Protein AF-0000000072194047 (afdb_homodimer)

Solvent-accessible surface area (backbone atoms only — not comparable to full-atom values): 20259 Å² total; per-residue (Å²): 95,79,55,64,59,58,48,41,55,60,36,47,76,34,69,35,13,36,38,91,54,55,46,48,62,68,55,56,48,52,35,49,53,43,25,56,53,48,70,41,69,87,48,60,72,67,61,35,34,34,40,28,21,67,55,70,69,35,55,54,52,56,72,41,50,57,47,58,84,83,41,79,89,43,88,48,56,49,94,68,19,33,59,19,27,36,40,39,34,27,32,48,68,83,59,54,66,62,53,33,21,32,49,14,27,30,51,41,45,30,37,44,52,32,32,76,69,58,26,22,34,25,83,34,71,53,50,46,59,70,59,50,33,59,75,66,61,55,57,88,63,45,38,70,62,38,36,33,38,26,22,31,47,63,58,54,62,43,78,36,73,46,50,94,86,62,55,44,71,58,49,64,49,96,86,53,40,35,34,38,36,35,72,54,65,72,77,35,44,77,44,79,79,96,80,54,64,58,58,48,42,55,60,36,47,76,34,68,35,14,37,38,92,54,54,46,48,61,68,55,54,48,50,35,48,53,42,26,56,54,48,70,41,69,88,49,61,73,68,62,36,34,34,40,29,21,68,56,69,68,34,54,54,53,55,73,41,51,57,46,58,83,83,42,80,89,42,89,48,57,50,93,69,20,34,60,18,27,36,40,38,33,26,33,48,68,82,58,55,66,63,53,32,22,33,48,15,26,29,50,41,44,28,38,45,50,33,32,76,70,58,26,22,32,24,86,34,71,52,51,44,58,67,59,51,35,58,74,67,62,57,58,89,63,46,38,69,65,37,36,34,37,26,21,32,48,62,59,54,65,42,79,36,71,45,48,94,87,62,55,43,71,57,50,64,50,96,87,55,39,36,35,38,35,35,71,53,66,72,76,35,44,78,44,79,80

Nearest PDB structures (foldseek):
  2r01-assembly1_A-2  TM=9.553E-01  e=5.376E-24  Chlorobaculum tepidum TLS
  3g14-assembly1_A  TM=8.083E-01  e=2.151E-11  Clostridium novyi NT
  3g14-assembly1_B  TM=7.097E-01  e=1.385E-11  Clostridium novyi NT
  3ge5-assembly1_B  TM=7.726E-01  e=1.038E-10  Porphyromonas gingivalis W83
  3hj9-assembly1_B  TM=7.310E-01  e=1.055E-07  Cupriavidus pinatubonensis JMP134

Structure (mmCIF, N/CA/C/O backbone):
data_AF-0000000072194047-model_v1
#
loop_
_entity.id
_entity.type
_entity.pdbx_description
1 polymer 'Nitroreductase family protein'
#
loop_
_atom_site.group_PDB
_atom_site.id
_atom_site.type_symbol
_atom_site.label_atom_id
_atom_site.label_alt_id
_atom_site.label_comp_id
_atom_site.label_asym_id
_atom_site.label_entity_id
_atom_site.label_seq_id
_atom_site.pdbx_PDB_ins_code
_atom_site.Cartn_x
_atom_site.Cartn_y
_atom_site.Cartn_z
_atom_site.occupancy
_atom_site.B_iso_or_equiv
_atom_site.auth_seq_id
_atom_site.auth_comp_id
_atom_site.auth_asym_id
_atom_site.auth_atom_id
_atom_site.pdbx_PDB_model_num
ATOM 1 N N . MET A 1 1 ? -4.465 8.453 -20.266 1 55.16 1 MET A N 1
ATOM 2 C CA . MET A 1 1 ? -4.141 7.688 -19.062 1 55.16 1 MET A CA 1
ATOM 3 C C . MET A 1 1 ? -5.305 7.699 -18.078 1 55.16 1 MET A C 1
ATOM 5 O O . MET A 1 1 ? -5.945 8.734 -17.875 1 55.16 1 MET A O 1
ATOM 9 N N . THR A 1 2 ? -5.777 6.48 -17.641 1 72.25 2 THR A N 1
ATOM 10 C CA . THR A 1 2 ? -6.898 6.289 -16.719 1 72.25 2 THR A CA 1
ATOM 11 C C . THR A 1 2 ? -6.723 7.133 -15.461 1 72.25 2 THR A C 1
ATOM 13 O O . THR A 1 2 ? -5.602 7.309 -14.977 1 72.25 2 THR A O 1
ATOM 16 N N . ASP A 1 3 ? -7.789 7.918 -15.188 1 92 3 ASP A N 1
ATOM 17 C CA . ASP A 1 3 ? -7.781 8.656 -13.93 1 92 3 ASP A CA 1
ATOM 18 C C . ASP A 1 3 ? -7.363 7.75 -12.773 1 92 3 ASP A C 1
ATOM 20 O O . ASP A 1 3 ? -7.668 6.559 -12.766 1 92 3 ASP A O 1
ATOM 24 N N . PHE A 1 4 ? -6.52 8.242 -11.812 1 96.81 4 PHE A N 1
ATOM 25 C CA . PHE A 1 4 ? -5.934 7.422 -10.758 1 96.81 4 PHE A CA 1
ATOM 26 C C . PHE A 1 4 ? -7.02 6.707 -9.961 1 96.81 4 PHE A C 1
ATOM 28 O O . PHE A 1 4 ? -6.887 5.523 -9.648 1 96.81 4 PHE A O 1
ATOM 35 N N . ARG A 1 5 ? -8.055 7.395 -9.633 1 97.06 5 ARG A N 1
ATOM 36 C CA . ARG A 1 5 ? -9.125 6.766 -8.859 1 97.06 5 ARG A CA 1
ATOM 37 C C . ARG A 1 5 ? -9.719 5.578 -9.617 1 97.06 5 ARG A C 1
ATOM 39 O O . ARG A 1 5 ? -10.07 4.566 -9.008 1 97.06 5 ARG A O 1
ATOM 46 N N . THR A 1 6 ? -9.883 5.719 -10.914 1 96.69 6 THR A N 1
ATOM 47 C CA . THR A 1 6 ? -10.383 4.625 -11.734 1 96.69 6 THR A CA 1
ATOM 48 C C . THR A 1 6 ? -9.43 3.434 -11.688 1 96.69 6 THR A C 1
ATOM 50 O O . THR A 1 6 ? -9.867 2.283 -11.617 1 96.69 6 THR A O 1
ATOM 53 N N . LEU A 1 7 ? -8.102 3.709 -11.75 1 97.31 7 LEU A N 1
ATOM 54 C CA . LEU A 1 7 ? -7.109 2.648 -11.617 1 97.31 7 LEU A CA 1
ATOM 55 C C . LEU A 1 7 ? -7.281 1.907 -10.297 1 97.31 7 LEU A C 1
ATOM 57 O O . LEU A 1 7 ? -7.223 0.676 -10.258 1 97.31 7 LEU A O 1
ATOM 61 N N . VAL A 1 8 ? -7.492 2.666 -9.195 1 98.25 8 VAL A N 1
ATOM 62 C CA . VAL A 1 8 ? -7.684 2.066 -7.879 1 98.25 8 VAL A CA 1
ATOM 63 C C . VAL A 1 8 ? -8.945 1.206 -7.883 1 98.25 8 VAL A C 1
ATOM 65 O O . VAL A 1 8 ? -8.938 0.08 -7.379 1 98.25 8 VAL A O 1
ATOM 68 N N . GLU A 1 9 ? -9.977 1.724 -8.438 1 97 9 GLU A N 1
ATOM 69 C CA . GLU A 1 9 ? -11.242 1 -8.492 1 97 9 GLU A CA 1
ATOM 70 C C . GLU A 1 9 ? -11.094 -0.315 -9.258 1 97 9 GLU A C 1
ATOM 72 O O . GLU A 1 9 ? -11.719 -1.317 -8.898 1 97 9 GLU A O 1
ATOM 77 N N . GLN A 1 10 ? -10.297 -0.328 -10.234 1 95.94 10 GLN A N 1
ATOM 78 C CA . GLN A 1 10 ? -10.117 -1.496 -11.086 1 95.94 10 GLN A CA 1
ATOM 79 C C . GLN A 1 10 ? -9.188 -2.516 -10.438 1 95.94 10 GLN A C 1
ATOM 81 O O . GLN A 1 10 ? -9.219 -3.701 -10.773 1 95.94 10 GLN A O 1
ATOM 86 N N . ALA A 1 11 ? -8.32 -2.082 -9.555 1 97.25 11 ALA A N 1
ATOM 87 C CA . ALA A 1 11 ? -7.316 -2.943 -8.938 1 97.25 11 ALA A CA 1
ATOM 88 C C . ALA A 1 11 ? -7.926 -3.793 -7.828 1 97.25 11 ALA A C 1
ATOM 90 O O . ALA A 1 11 ? -7.418 -3.816 -6.703 1 97.25 11 ALA A O 1
ATOM 91 N N . ARG A 1 12 ? -8.992 -4.477 -8.164 1 95.62 12 ARG A N 1
ATOM 92 C CA . ARG A 1 12 ? -9.656 -5.395 -7.238 1 95.62 12 ARG A CA 1
ATOM 93 C C . ARG A 1 12 ? -9.031 -6.781 -7.305 1 95.62 12 ARG A C 1
ATOM 95 O O . ARG A 1 12 ? -8.453 -7.16 -8.328 1 95.62 12 ARG A O 1
ATOM 102 N N . THR A 1 13 ? -9.203 -7.477 -6.18 1 96.62 13 THR A N 1
ATOM 103 C CA . THR A 1 13 ? -8.695 -8.844 -6.125 1 96.62 13 THR A CA 1
ATOM 104 C C . THR A 1 13 ? -9.203 -9.664 -7.305 1 96.62 13 THR A C 1
ATOM 106 O O . THR A 1 13 ? -10.398 -9.656 -7.598 1 96.62 13 THR A O 1
ATOM 109 N N . CYS A 1 14 ? -8.281 -10.227 -7.984 1 96.94 14 CYS A N 1
ATOM 110 C CA . CYS A 1 14 ? -8.562 -11.109 -9.117 1 96.94 14 CYS A CA 1
ATOM 111 C C . CYS A 1 14 ? -8.266 -12.562 -8.766 1 96.94 14 CYS A C 1
ATOM 113 O O . CYS A 1 14 ? -7.184 -12.875 -8.266 1 96.94 14 CYS A O 1
ATOM 115 N N . ARG A 1 15 ? -9.211 -13.438 -9.078 1 96.38 15 ARG A N 1
ATOM 116 C CA . ARG A 1 15 ? -9 -14.828 -8.695 1 96.38 15 ARG A CA 1
ATOM 117 C C . ARG A 1 15 ? -9.172 -15.758 -9.898 1 96.38 15 ARG A C 1
ATOM 119 O O . ARG A 1 15 ? -9.211 -16.984 -9.742 1 96.38 15 ARG A O 1
ATOM 126 N N . ARG A 1 16 ? -9.367 -15.203 -11.047 1 96.69 16 ARG A N 1
ATOM 127 C CA . ARG A 1 16 ? -9.406 -15.938 -12.305 1 96.69 16 ARG A CA 1
ATOM 128 C C . ARG A 1 16 ? -8.516 -15.281 -13.352 1 96.69 16 ARG A C 1
ATOM 130 O O . ARG A 1 16 ? -8.641 -14.086 -13.617 1 96.69 16 ARG A O 1
ATOM 137 N N . PHE A 1 17 ? -7.715 -16.125 -14.008 1 98.06 17 PHE A N 1
ATOM 138 C CA . PHE A 1 17 ? -6.684 -15.609 -14.898 1 98.06 17 PHE A CA 1
ATOM 139 C C . PHE A 1 17 ? -6.711 -16.328 -16.234 1 98.06 17 PHE A C 1
ATOM 141 O O . PHE A 1 17 ? -7.262 -17.438 -16.344 1 98.06 17 PHE A O 1
ATOM 148 N N . GLU A 1 18 ? -6.168 -15.648 -17.219 1 98.12 18 GLU A N 1
ATOM 149 C CA . GLU A 1 18 ? -5.965 -16.281 -18.516 1 98.12 18 GLU A CA 1
ATOM 150 C C . GLU A 1 18 ? -4.703 -17.141 -18.516 1 98.12 18 GLU A C 1
ATOM 152 O O . GLU A 1 18 ? -3.664 -16.734 -19.031 1 98.12 18 GLU A O 1
ATOM 157 N N . GLU A 1 19 ? -4.898 -18.328 -18.125 1 97.81 19 GLU A N 1
ATOM 158 C CA . GLU A 1 19 ? -3.77 -19.234 -17.922 1 97.81 19 GLU A CA 1
ATOM 159 C C . GLU A 1 19 ? -3.014 -19.453 -19.234 1 97.81 19 GLU A C 1
ATOM 161 O O . GLU A 1 19 ? -1.812 -19.734 -19.219 1 97.81 19 GLU A O 1
ATOM 166 N N . GLU A 1 20 ? -3.627 -19.281 -20.422 1 97.56 20 GLU A N 1
ATOM 167 C CA . GLU A 1 20 ? -3.029 -19.5 -21.734 1 97.56 20 GLU A CA 1
ATOM 168 C C . GLU A 1 20 ? -2.178 -18.312 -22.156 1 97.56 20 GLU A C 1
ATOM 170 O O . GLU A 1 20 ? -1.425 -18.406 -23.125 1 97.56 20 GLU A O 1
ATOM 175 N N . ARG A 1 21 ? -2.301 -17.234 -21.516 1 98.12 21 ARG A N 1
ATOM 176 C CA . ARG A 1 21 ? -1.481 -16.047 -21.734 1 98.12 21 ARG A CA 1
ATOM 177 C C . ARG A 1 21 ? -0.662 -15.703 -20.5 1 98.12 21 ARG A C 1
ATOM 179 O O . ARG A 1 21 ? -0.883 -14.672 -19.875 1 98.12 21 ARG A O 1
ATOM 186 N N . PRO A 1 22 ? 0.342 -16.516 -20.281 1 98.5 22 PRO A N 1
ATOM 187 C CA . PRO A 1 22 ? 1.088 -16.391 -19.016 1 98.5 22 PRO A CA 1
ATOM 188 C C . PRO A 1 22 ? 1.956 -15.125 -18.969 1 98.5 22 PRO A C 1
ATOM 190 O O . PRO A 1 22 ? 2.436 -14.664 -20.016 1 98.5 22 PRO A O 1
ATOM 193 N N . LEU A 1 23 ? 2.082 -14.578 -17.781 1 98.62 23 LEU A N 1
ATOM 194 C CA . LEU A 1 23 ? 3.113 -13.57 -17.547 1 98.62 23 LEU A CA 1
ATOM 195 C C . LEU A 1 23 ? 4.504 -14.172 -17.719 1 98.62 23 LEU A C 1
ATOM 197 O O . LEU A 1 23 ? 4.703 -15.367 -17.469 1 98.62 23 LEU A O 1
ATOM 201 N N . GLN A 1 24 ? 5.371 -13.32 -18.062 1 98.25 24 GLN A N 1
ATOM 202 C CA . GLN A 1 24 ? 6.77 -13.719 -18.156 1 98.25 24 GLN A CA 1
ATOM 203 C C . GLN A 1 24 ? 7.574 -13.227 -16.969 1 98.25 24 GLN A C 1
ATOM 205 O O . GLN A 1 24 ? 7.109 -12.359 -16.219 1 98.25 24 GLN A O 1
ATOM 210 N N . MET A 1 25 ? 8.758 -13.859 -16.844 1 98.69 25 MET A N 1
ATOM 211 C CA . MET A 1 25 ? 9.617 -13.461 -15.734 1 98.69 25 MET A CA 1
ATOM 212 C C . MET A 1 25 ? 9.875 -11.961 -15.758 1 98.69 25 MET A C 1
ATOM 214 O O . MET A 1 25 ? 9.859 -11.305 -14.711 1 98.69 25 MET A O 1
ATOM 218 N N . ALA A 1 26 ? 10.07 -11.398 -16.922 1 98.75 26 ALA A N 1
ATOM 219 C CA . ALA A 1 26 ? 10.32 -9.969 -17.047 1 98.75 26 ALA A CA 1
ATOM 220 C C . ALA A 1 26 ? 9.141 -9.148 -16.547 1 98.75 26 ALA A C 1
ATOM 222 O O . ALA A 1 26 ? 9.328 -8.055 -16 1 98.75 26 ALA A O 1
ATOM 223 N N . ASP A 1 27 ? 7.906 -9.664 -16.703 1 98.81 27 ASP A N 1
ATOM 224 C CA . ASP A 1 27 ? 6.715 -9 -16.188 1 98.81 27 ASP A CA 1
ATOM 225 C C . ASP A 1 27 ? 6.738 -8.938 -14.656 1 98.81 27 ASP A C 1
ATOM 227 O O . ASP A 1 27 ? 6.461 -7.887 -14.07 1 98.81 27 ASP A O 1
ATOM 231 N N . LEU A 1 28 ? 7.121 -10.055 -14.039 1 98.94 28 LEU A N 1
ATOM 232 C CA . LEU A 1 28 ? 7.207 -10.109 -12.586 1 98.94 28 LEU A CA 1
ATOM 233 C C . LEU A 1 28 ? 8.305 -9.188 -12.07 1 98.94 28 LEU A C 1
ATOM 235 O O . LEU A 1 28 ? 8.133 -8.523 -11.039 1 98.94 28 LEU A O 1
ATOM 239 N N . GLU A 1 29 ? 9.375 -9.156 -12.789 1 98.94 29 GLU A N 1
ATOM 240 C CA . GLU A 1 29 ? 10.469 -8.266 -12.422 1 98.94 29 GLU A CA 1
ATOM 241 C C . GLU A 1 29 ? 10.031 -6.805 -12.484 1 98.94 29 GLU A C 1
ATOM 243 O O . GLU A 1 29 ? 10.406 -6 -11.625 1 98.94 29 GLU A O 1
ATOM 248 N N . TRP A 1 30 ? 9.273 -6.477 -13.492 1 98.81 30 TRP A N 1
ATOM 249 C CA . TRP A 1 30 ? 8.797 -5.105 -13.617 1 98.81 30 TRP A CA 1
ATOM 250 C C . TRP A 1 30 ? 7.891 -4.738 -12.453 1 98.81 30 TRP A C 1
ATOM 252 O O . TRP A 1 30 ? 7.941 -3.613 -11.945 1 98.81 30 TRP A O 1
ATOM 262 N N . LEU A 1 31 ? 7.098 -5.645 -12.031 1 98.94 31 LEU A N 1
ATOM 263 C CA . LEU A 1 31 ? 6.227 -5.41 -10.883 1 98.94 31 LEU A CA 1
ATOM 264 C C . LEU A 1 31 ? 7.047 -5.129 -9.633 1 98.94 31 LEU A C 1
ATOM 266 O O . LEU A 1 31 ? 6.754 -4.184 -8.891 1 98.94 31 LEU A O 1
ATOM 270 N N . VAL A 1 32 ? 8.102 -5.918 -9.391 1 98.94 32 VAL A N 1
ATOM 271 C CA . VAL A 1 32 ? 8.938 -5.723 -8.211 1 98.94 32 VAL A CA 1
ATOM 272 C C . VAL A 1 32 ? 9.766 -4.449 -8.367 1 98.94 32 VAL A C 1
ATOM 274 O O . VAL A 1 32 ? 10.055 -3.764 -7.387 1 98.94 32 VAL A O 1
ATOM 277 N N . ASP A 1 33 ? 10.094 -4.152 -9.617 1 98.81 33 ASP A N 1
ATOM 278 C CA . ASP A 1 33 ? 10.805 -2.904 -9.875 1 98.81 33 ASP A CA 1
ATOM 279 C C . ASP A 1 33 ? 9.969 -1.697 -9.453 1 98.81 33 ASP A C 1
ATOM 281 O O . ASP A 1 33 ? 10.508 -0.686 -9.008 1 98.81 33 ASP A O 1
ATOM 285 N N . CYS A 1 34 ? 8.672 -1.725 -9.641 1 98.75 34 CYS A N 1
ATOM 286 C CA . CYS A 1 34 ? 7.785 -0.69 -9.125 1 98.75 34 CYS A CA 1
ATOM 287 C C . CYS A 1 34 ? 7.793 -0.681 -7.598 1 98.75 34 CYS A C 1
ATOM 289 O O . CYS A 1 34 ? 7.938 0.376 -6.98 1 98.75 34 CYS A O 1
ATOM 291 N N . ALA A 1 35 ? 7.719 -1.852 -6.98 1 98.81 35 ALA A N 1
ATOM 292 C CA . ALA A 1 35 ? 7.609 -1.975 -5.527 1 98.81 35 ALA A CA 1
ATOM 293 C C . ALA A 1 35 ? 8.883 -1.494 -4.84 1 98.81 35 ALA A C 1
ATOM 295 O O . ALA A 1 35 ? 8.828 -0.931 -3.742 1 98.81 35 ALA A O 1
ATOM 296 N N . ARG A 1 36 ? 10 -1.702 -5.465 1 98.12 36 ARG A N 1
ATOM 297 C CA . ARG A 1 36 ? 11.273 -1.388 -4.82 1 98.12 36 ARG A CA 1
ATOM 298 C C . ARG A 1 36 ? 11.43 0.116 -4.617 1 98.12 36 ARG A C 1
ATOM 300 O O . ARG A 1 36 ? 12.281 0.56 -3.848 1 98.12 36 ARG A O 1
ATOM 307 N N . LEU A 1 37 ? 10.648 0.879 -5.328 1 98.25 37 LEU A N 1
ATOM 308 C CA . LEU A 1 37 ? 10.773 2.332 -5.301 1 98.25 37 LEU A CA 1
ATOM 309 C C . LEU A 1 37 ? 9.883 2.934 -4.219 1 98.25 37 LEU A C 1
ATOM 311 O O . LEU A 1 37 ? 9.961 4.133 -3.943 1 98.25 37 LEU A O 1
ATOM 315 N N . THR A 1 38 ? 9.07 2.15 -3.604 1 98.5 38 THR A N 1
ATOM 316 C CA . THR A 1 38 ? 8.062 2.674 -2.684 1 98.5 38 THR A CA 1
ATOM 317 C C . THR A 1 38 ? 8.711 3.137 -1.382 1 98.5 38 THR A C 1
ATOM 319 O O . THR A 1 38 ? 9.844 2.76 -1.077 1 98.5 38 THR A O 1
ATOM 322 N N . PRO A 1 39 ? 8.016 4.02 -0.649 1 97.62 39 PRO A N 1
ATOM 323 C CA . PRO A 1 39 ? 8.516 4.355 0.684 1 97.62 39 PRO A CA 1
ATOM 324 C C . PRO A 1 39 ? 8.453 3.18 1.654 1 97.62 39 PRO A C 1
ATOM 326 O O . PRO A 1 39 ? 7.656 2.256 1.457 1 97.62 39 PRO A O 1
ATOM 329 N N . CYS A 1 40 ? 9.336 3.199 2.588 1 97.5 40 CYS A N 1
ATOM 330 C CA . CYS A 1 40 ? 9.297 2.275 3.717 1 97.5 40 CYS A CA 1
ATOM 331 C C . CYS A 1 40 ? 9.875 2.926 4.973 1 97.5 40 CYS A C 1
ATOM 333 O O . CYS A 1 40 ? 10.523 3.967 4.895 1 97.5 40 CYS A O 1
ATOM 335 N N . ALA A 1 41 ? 9.523 2.363 6.074 1 96.81 41 ALA A N 1
ATOM 336 C CA . ALA A 1 41 ? 9.961 2.908 7.355 1 96.81 41 ALA A CA 1
ATOM 337 C C . ALA A 1 41 ? 11.484 3.027 7.41 1 96.81 41 ALA A C 1
ATOM 339 O O . ALA A 1 41 ? 12.195 2.045 7.195 1 96.81 41 ALA A O 1
ATOM 340 N N . ARG A 1 42 ? 11.945 4.254 7.668 1 94.5 42 ARG A N 1
ATOM 341 C CA . ARG A 1 42 ? 13.359 4.562 7.852 1 94.5 42 ARG A CA 1
ATOM 342 C C . ARG A 1 42 ? 14.156 4.238 6.594 1 94.5 42 ARG A C 1
ATOM 344 O O . ARG A 1 42 ? 15.383 4.109 6.645 1 94.5 42 ARG A O 1
ATOM 351 N N . ASN A 1 43 ? 13.453 4.008 5.516 1 96.88 43 ASN A N 1
ATOM 352 C CA . ASN A 1 43 ? 14.07 3.533 4.277 1 96.88 43 ASN A CA 1
ATOM 353 C C . ASN A 1 43 ? 14.93 2.297 4.52 1 96.88 43 ASN A C 1
ATOM 355 O O . ASN A 1 43 ? 15.953 2.109 3.863 1 96.88 43 ASN A O 1
ATOM 359 N N . ALA A 1 44 ? 14.5 1.448 5.379 1 96.88 44 ALA A N 1
ATOM 360 C CA . ALA A 1 44 ? 15.281 0.279 5.781 1 96.88 44 ALA A CA 1
ATOM 361 C C . ALA A 1 44 ? 15.234 -0.806 4.707 1 96.88 44 ALA A C 1
ATOM 363 O O . ALA A 1 44 ? 16.078 -1.7 4.688 1 96.88 44 ALA A O 1
ATOM 364 N N . GLN A 1 45 ? 14.219 -0.844 3.883 1 98.19 45 GLN A N 1
ATOM 365 C CA . GLN A 1 45 ? 14.094 -1.717 2.721 1 98.19 45 GLN A CA 1
ATOM 366 C C . GLN A 1 45 ? 14.352 -3.174 3.098 1 98.19 45 GLN A C 1
ATOM 368 O O . GLN A 1 45 ? 15.164 -3.848 2.465 1 98.19 45 GLN A O 1
ATOM 373 N N . GLN A 1 46 ? 13.516 -3.688 4.016 1 98.31 46 GLN A N 1
ATOM 374 C CA . GLN A 1 46 ? 13.766 -4.984 4.633 1 98.31 46 GLN A CA 1
ATOM 375 C C . GLN A 1 46 ? 13.062 -6.102 3.871 1 98.31 46 GLN A C 1
ATOM 377 O O . GLN A 1 46 ? 13.305 -7.285 4.129 1 98.31 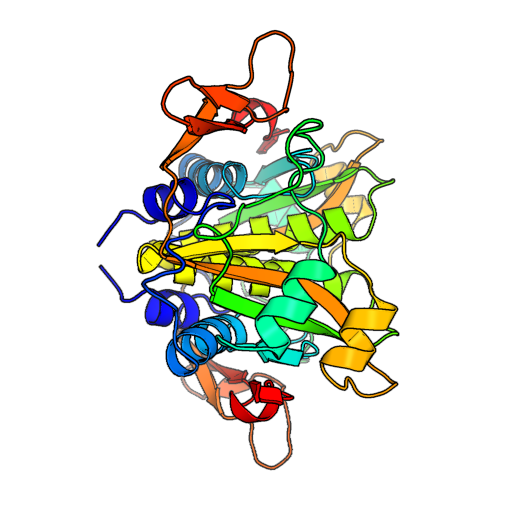46 GLN A O 1
ATOM 382 N N . LEU A 1 47 ? 12.219 -5.828 2.936 1 98.88 47 LEU A N 1
ATOM 383 C CA . LEU A 1 47 ? 11.492 -6.844 2.186 1 98.88 47 LEU A CA 1
ATOM 384 C C . LEU A 1 47 ? 12.391 -7.496 1.141 1 98.88 47 LEU A C 1
ATOM 386 O O . LEU A 1 47 ? 13.289 -6.855 0.599 1 98.88 47 LEU A O 1
ATOM 390 N N . ARG A 1 48 ? 12.109 -8.758 0.908 1 98.94 48 ARG A N 1
ATOM 391 C CA . ARG A 1 48 ? 12.727 -9.523 -0.173 1 98.94 48 ARG A CA 1
ATOM 392 C C . ARG A 1 48 ? 11.664 -10.258 -0.991 1 98.94 48 ARG A C 1
ATOM 394 O O . ARG A 1 48 ? 10.547 -10.477 -0.517 1 98.94 48 ARG A O 1
ATOM 401 N N . TYR A 1 49 ? 12.07 -10.625 -2.217 1 98.94 49 TYR A N 1
ATOM 402 C CA . TYR A 1 49 ? 11.086 -11.18 -3.145 1 98.94 49 TYR A CA 1
ATOM 403 C C . TYR A 1 49 ? 11.617 -12.453 -3.801 1 98.94 49 TYR A C 1
ATOM 405 O O . TYR A 1 49 ? 12.797 -12.531 -4.156 1 98.94 49 TYR A O 1
ATOM 413 N N . SER A 1 50 ? 10.805 -13.422 -3.93 1 99 50 SER A N 1
ATOM 414 C CA . SER A 1 50 ? 11.016 -14.578 -4.793 1 99 50 SER A CA 1
ATOM 415 C C . SER A 1 50 ? 10 -14.609 -5.93 1 99 50 SER A C 1
ATOM 417 O O . SER A 1 50 ? 8.797 -14.5 -5.699 1 99 50 SER A O 1
ATOM 419 N N . LEU A 1 51 ? 10.477 -14.742 -7.148 1 98.94 51 LEU A N 1
ATOM 420 C CA . LEU A 1 51 ? 9.617 -14.695 -8.328 1 98.94 51 LEU A CA 1
ATOM 421 C C . LEU A 1 51 ? 9.422 -16.094 -8.914 1 98.94 51 LEU A C 1
ATOM 423 O O . LEU A 1 51 ? 10.391 -16.828 -9.117 1 98.94 51 LEU A O 1
ATOM 427 N N . VAL A 1 52 ? 8.188 -16.422 -9.117 1 98.94 52 VAL A N 1
ATOM 428 C CA . VAL A 1 52 ? 7.84 -17.734 -9.672 1 98.94 52 VAL A CA 1
ATOM 429 C C . VAL A 1 52 ? 7.035 -17.547 -10.961 1 98.94 52 VAL A C 1
ATOM 431 O O . VAL A 1 52 ? 5.871 -17.125 -10.914 1 98.94 52 VAL A O 1
ATOM 434 N N . GLY A 1 53 ? 7.645 -17.812 -12.109 1 98.62 53 GLY A N 1
ATOM 435 C CA . GLY A 1 53 ? 6.961 -17.797 -13.391 1 98.62 53 GLY A CA 1
ATOM 436 C C . GLY A 1 53 ? 6.301 -19.125 -13.727 1 98.62 53 GLY A C 1
ATOM 437 O O . GLY A 1 53 ? 6.238 -20.031 -12.891 1 98.62 53 GLY A O 1
ATOM 438 N N . PRO A 1 54 ? 5.801 -19.266 -14.969 1 97.31 54 PRO A N 1
ATOM 439 C CA . PRO A 1 54 ? 5.109 -20.5 -15.352 1 97.31 54 PRO A CA 1
ATOM 440 C C . PRO A 1 54 ? 6.004 -21.734 -15.258 1 97.31 54 PRO A C 1
ATOM 442 O O . PRO A 1 54 ? 7.195 -21.656 -15.578 1 97.31 54 PRO A O 1
ATOM 445 N N . GLY A 1 55 ? 5.379 -22.875 -14.82 1 97 55 GLY A N 1
ATOM 446 C CA . GLY A 1 55 ? 6.121 -24.109 -14.734 1 97 55 GLY A CA 1
ATOM 447 C C . GLY A 1 55 ? 5.785 -24.922 -13.492 1 97 55 GLY A C 1
ATOM 448 O O . GLY A 1 55 ? 4.75 -24.703 -12.859 1 97 55 GLY A O 1
ATOM 449 N N . GLU A 1 56 ? 6.594 -25.844 -13.188 1 97.94 56 GLU A N 1
ATOM 450 C CA . GLU A 1 56 ? 6.332 -26.797 -12.109 1 97.94 56 GLU A CA 1
ATOM 451 C C . GLU A 1 56 ? 6.27 -26.094 -10.758 1 97.94 56 GLU A C 1
ATOM 453 O O . GLU A 1 56 ? 5.387 -26.359 -9.945 1 97.94 56 GLU A O 1
ATOM 458 N N . THR A 1 57 ? 7.211 -25.188 -10.453 1 98.62 57 THR A N 1
ATOM 459 C CA . THR A 1 57 ? 7.215 -24.469 -9.188 1 98.62 57 THR A CA 1
ATOM 460 C C . THR A 1 57 ? 5.926 -23.672 -9.016 1 98.62 57 THR A C 1
ATOM 462 O O . THR A 1 57 ? 5.383 -23.594 -7.914 1 98.62 57 THR A O 1
ATOM 465 N N . CYS A 1 58 ? 5.488 -23.094 -10.094 1 98.56 58 CYS A N 1
ATOM 466 C CA . CYS A 1 58 ? 4.238 -22.344 -10.078 1 98.56 58 CYS A CA 1
ATOM 467 C C . CYS A 1 58 ? 3.07 -23.25 -9.688 1 98.56 58 CYS A C 1
ATOM 469 O O . CYS A 1 58 ? 2.26 -22.875 -8.828 1 98.56 58 CYS A O 1
ATOM 471 N N . ARG A 1 59 ? 3.033 -24.406 -10.281 1 97.62 59 ARG A N 1
ATOM 472 C CA . ARG A 1 59 ? 1.975 -25.359 -9.984 1 97.62 59 ARG A CA 1
ATOM 473 C C . ARG A 1 59 ? 2.021 -25.781 -8.516 1 97.62 59 ARG A C 1
ATOM 475 O O . ARG A 1 59 ? 0.986 -25.859 -7.852 1 97.62 59 ARG A O 1
ATOM 482 N N . ARG A 1 60 ? 3.166 -26.062 -8.055 1 98.5 60 ARG A N 1
ATOM 483 C CA . ARG A 1 60 ? 3.33 -26.469 -6.66 1 98.5 60 ARG A CA 1
ATOM 484 C C . ARG A 1 60 ? 2.92 -25.359 -5.711 1 98.5 60 ARG A C 1
ATOM 486 O O . ARG A 1 60 ? 2.23 -25.594 -4.715 1 98.5 60 ARG A O 1
ATOM 493 N N . LEU A 1 61 ? 3.383 -24.141 -5.996 1 98.69 61 LEU A N 1
ATOM 494 C CA . LEU A 1 61 ? 3.051 -23 -5.156 1 98.69 61 LEU A CA 1
ATOM 495 C C . LEU A 1 61 ? 1.545 -22.766 -5.129 1 98.69 61 LEU A C 1
ATOM 497 O O . LEU A 1 61 ? 0.976 -22.484 -4.07 1 98.69 61 LEU A O 1
ATOM 501 N N . PHE A 1 62 ? 0.948 -22.859 -6.262 1 98.38 62 PHE A N 1
ATOM 502 C CA . PHE A 1 62 ? -0.504 -22.734 -6.324 1 98.38 62 PHE A CA 1
ATOM 503 C C . PHE A 1 62 ? -1.174 -23.688 -5.34 1 98.38 62 PHE A C 1
ATOM 505 O O . PHE A 1 62 ? -2.084 -23.297 -4.609 1 98.38 62 PHE A O 1
ATOM 512 N N . GLY A 1 63 ? -0.686 -24.875 -5.309 1 97.38 63 GLY A N 1
ATOM 513 C CA . GLY A 1 63 ? -1.254 -25.906 -4.445 1 97.38 63 GLY A CA 1
ATOM 514 C C . GLY A 1 63 ? -1.063 -25.609 -2.969 1 97.38 63 GLY A C 1
ATOM 515 O O . GLY A 1 63 ? -1.704 -26.234 -2.119 1 97.38 63 GLY A O 1
ATOM 516 N N . MET A 1 64 ? -0.273 -24.688 -2.617 1 98 64 MET A N 1
ATOM 517 C CA . MET A 1 64 ? 0.056 -24.375 -1.23 1 98 64 MET A CA 1
ATOM 518 C C . MET A 1 64 ? -0.733 -23.156 -0.748 1 98 64 MET A C 1
ATOM 520 O O . MET A 1 64 ? -0.574 -22.734 0.394 1 98 64 MET A O 1
ATOM 524 N N . THR A 1 65 ? -1.551 -22.578 -1.625 1 97.06 65 THR A N 1
ATOM 525 C CA . THR A 1 65 ? -2.318 -21.375 -1.288 1 97.06 65 THR A CA 1
ATOM 526 C C . THR A 1 65 ? -3.785 -21.734 -1.055 1 97.06 65 THR A C 1
ATOM 528 O O . THR A 1 65 ? -4.281 -22.734 -1.568 1 97.06 65 THR A O 1
ATOM 531 N N . LYS A 1 66 ? -4.445 -20.953 -0.241 1 93.19 66 LYS A N 1
ATOM 532 C CA . LYS A 1 66 ? -5.887 -21.016 -0.023 1 93.19 66 LYS A CA 1
ATOM 533 C C . LYS A 1 66 ? -6.586 -19.766 -0.54 1 93.19 66 LYS A C 1
ATOM 535 O O . LYS A 1 66 ? -6.145 -18.641 -0.27 1 93.19 66 LYS A O 1
ATOM 540 N N . TRP A 1 67 ? -7.637 -20.078 -1.306 1 89.38 67 TRP A N 1
ATOM 541 C CA . TRP A 1 67 ? -8.266 -18.984 -2.035 1 89.38 67 TRP A CA 1
ATOM 542 C C . TRP A 1 67 ? -9.68 -18.719 -1.524 1 89.38 67 TRP A C 1
ATOM 544 O O . TRP A 1 67 ? -10.414 -19.672 -1.217 1 89.38 67 TRP A O 1
ATOM 554 N N . ALA A 1 68 ? -10.109 -17.469 -1.421 1 78.31 68 ALA A N 1
ATOM 555 C CA . ALA A 1 68 ? -11.477 -16.953 -1.273 1 78.31 68 ALA A CA 1
ATOM 556 C C . ALA A 1 68 ? -12.172 -17.594 -0.072 1 78.31 68 ALA A C 1
ATOM 558 O O . ALA A 1 68 ? -13.18 -18.281 -0.224 1 78.31 68 ALA A O 1
ATOM 559 N N . ALA A 1 69 ? -11.844 -17.188 1.11 1 74.94 69 ALA A N 1
ATOM 560 C CA . ALA A 1 69 ? -12.43 -17.734 2.336 1 74.94 69 ALA A CA 1
ATOM 561 C C . ALA A 1 69 ? -13.93 -17.438 2.404 1 74.94 69 ALA A C 1
ATOM 563 O O . ALA A 1 69 ? -14.695 -18.219 2.967 1 74.94 69 ALA A O 1
ATOM 564 N N . ALA A 1 70 ? -14.336 -16.438 1.738 1 75.31 70 ALA A N 1
ATOM 565 C CA . ALA A 1 70 ? -15.734 -16.031 1.826 1 75.31 70 ALA A CA 1
ATOM 566 C C . ALA A 1 70 ? -16.594 -16.797 0.826 1 75.31 70 ALA A C 1
ATOM 568 O O . ALA A 1 70 ? -17.828 -16.797 0.926 1 75.31 70 ALA A O 1
ATOM 569 N N . LEU A 1 71 ? -15.906 -17.359 -0.172 1 79.06 71 LEU A N 1
ATOM 570 C CA . LEU A 1 71 ? -16.609 -18.172 -1.143 1 79.06 71 LEU A CA 1
ATOM 571 C C . LEU A 1 71 ? -16.516 -19.656 -0.78 1 79.06 71 LEU A C 1
ATOM 573 O O . LEU A 1 71 ? -15.703 -20.391 -1.356 1 79.06 71 LEU A O 1
ATOM 577 N N . LYS A 1 72 ? -17.266 -20.172 0.165 1 73.06 72 LYS A N 1
ATOM 578 C CA . LYS A 1 72 ? -17.156 -21.469 0.839 1 73.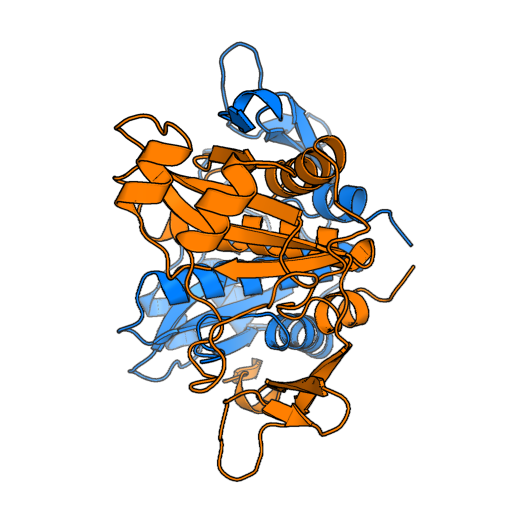06 72 LYS A CA 1
ATOM 579 C C . LYS A 1 72 ? -17.281 -22.609 -0.154 1 73.06 72 LYS A C 1
ATOM 581 O O . LYS A 1 72 ? -16.703 -23.672 0.047 1 73.06 72 LYS A O 1
ATOM 586 N N . ASP A 1 73 ? -17.938 -22.375 -1.187 1 76.62 73 ASP A N 1
ATOM 587 C CA . ASP A 1 73 ? -18.172 -23.469 -2.109 1 76.62 73 ASP A CA 1
ATOM 588 C C . ASP A 1 73 ? -17.219 -23.406 -3.303 1 76.62 73 ASP A C 1
ATOM 590 O O . ASP A 1 73 ? -17.312 -24.219 -4.223 1 76.62 73 ASP A O 1
ATOM 594 N N . TRP A 1 74 ? -16.344 -22.453 -3.139 1 78.69 74 TRP A N 1
ATOM 595 C CA . TRP A 1 74 ? -15.383 -22.281 -4.223 1 78.69 74 TRP A CA 1
ATOM 596 C C . TRP A 1 74 ? -13.977 -22.672 -3.766 1 78.69 74 TRP A C 1
ATOM 598 O O . TRP A 1 74 ? -13.477 -22.141 -2.768 1 78.69 74 TRP A O 1
ATOM 608 N N . GLY A 1 75 ? -13.406 -23.672 -4.238 1 77.19 75 GLY A N 1
ATOM 609 C CA . GLY A 1 75 ? -12.102 -24.188 -3.84 1 77.19 75 GLY A CA 1
ATOM 610 C C . GLY A 1 75 ? -10.945 -23.422 -4.457 1 77.19 75 GLY A C 1
ATOM 611 O O . GLY A 1 75 ? -9.781 -23.781 -4.25 1 77.19 75 GLY A O 1
ATOM 612 N N . GLY A 1 76 ? -11.312 -22.344 -5.246 1 87.31 76 GLY A N 1
ATOM 613 C CA . GLY A 1 76 ? -10.266 -21.609 -5.93 1 87.31 76 GLY A CA 1
ATOM 614 C C . GLY A 1 76 ? -10.305 -21.766 -7.438 1 87.31 76 GLY A C 1
ATOM 615 O O . GLY A 1 76 ? -11.227 -22.391 -7.977 1 87.31 76 GLY A O 1
ATOM 616 N N . PRO A 1 77 ? -9.391 -21.078 -8.086 1 92.12 77 PRO A N 1
ATOM 617 C CA . PRO A 1 77 ? -9.398 -21.109 -9.555 1 92.12 77 PRO A CA 1
ATOM 618 C C . PRO A 1 77 ? -9.211 -22.531 -10.102 1 92.12 77 PRO A C 1
ATOM 620 O O . PRO A 1 77 ? -8.383 -23.281 -9.594 1 92.12 77 PRO A O 1
ATOM 623 N N . PHE A 1 78 ? -9.914 -22.891 -11.141 1 92.12 78 PHE A N 1
ATOM 624 C CA . PHE A 1 78 ? -9.812 -24.172 -11.836 1 92.12 78 PHE A CA 1
ATOM 625 C C . PHE A 1 78 ? -8.672 -24.156 -12.844 1 92.12 78 PHE A C 1
ATOM 627 O O . PHE A 1 78 ? -8.156 -23.094 -13.188 1 92.12 78 PHE A O 1
ATOM 634 N N . PRO A 1 79 ? -8.312 -25.422 -13.234 1 94.81 79 PRO A N 1
ATOM 635 C CA . PRO A 1 79 ? -7.363 -25.453 -14.344 1 94.81 79 PRO A CA 1
ATOM 636 C C . PRO A 1 79 ? -7.816 -24.609 -15.531 1 94.81 79 PRO A C 1
ATOM 638 O O . PRO A 1 79 ? -9 -24.609 -15.883 1 94.81 79 PRO A O 1
ATOM 641 N N . GLY A 1 80 ? -6.953 -23.828 -16.062 1 96.56 80 GLY A N 1
ATOM 642 C CA . GLY A 1 80 ? -7.285 -22.922 -17.141 1 96.56 80 GLY A CA 1
ATOM 643 C C . GLY A 1 80 ? -7.531 -21.5 -16.672 1 96.56 80 GLY A C 1
ATOM 644 O O . GLY A 1 80 ? -7.543 -20.578 -17.484 1 96.56 80 GLY A O 1
ATOM 645 N N . GLU A 1 81 ? -7.684 -21.312 -15.336 1 97.06 81 GLU A N 1
ATOM 646 C CA . GLU A 1 81 ? -7.941 -19.969 -14.805 1 97.06 81 GLU A CA 1
ATOM 647 C C . GLU A 1 81 ? -6.992 -19.656 -13.648 1 97.06 81 GLU A C 1
ATOM 649 O O . GLU A 1 81 ? -7.262 -18.75 -12.852 1 97.06 81 GLU A O 1
ATOM 654 N N . ARG A 1 82 ? -5.961 -20.406 -13.523 1 97.94 82 ARG A N 1
ATOM 655 C CA . ARG A 1 82 ? -5.016 -20.234 -12.422 1 97.94 82 ARG A CA 1
ATOM 656 C C . ARG A 1 82 ? -4.035 -19.109 -12.703 1 97.94 82 ARG A C 1
ATOM 658 O O . ARG A 1 82 ? -3.842 -18.719 -13.859 1 97.94 82 ARG A O 1
ATOM 665 N N . PRO A 1 83 ? -3.479 -18.531 -11.602 1 98.5 83 PRO A N 1
ATOM 666 C CA . PRO A 1 83 ? -2.406 -17.547 -11.828 1 98.5 83 PRO A CA 1
ATOM 667 C C . PRO A 1 83 ? -1.221 -18.156 -12.586 1 98.5 83 PRO A C 1
ATOM 669 O O . PRO A 1 83 ? -0.92 -19.344 -12.43 1 98.5 83 PRO A O 1
ATOM 672 N N . THR A 1 84 ? -0.563 -17.344 -13.336 1 98.56 84 THR A N 1
ATOM 673 C CA . THR A 1 84 ? 0.546 -17.828 -14.148 1 98.56 84 THR A CA 1
ATOM 674 C C . THR A 1 84 ? 1.881 -17.359 -13.586 1 98.56 84 THR A C 1
ATOM 676 O O . THR A 1 84 ? 2.938 -17.641 -14.148 1 98.56 84 THR A O 1
ATOM 679 N N . GLY A 1 85 ? 1.881 -16.625 -12.547 1 98.69 85 GLY A N 1
ATOM 680 C CA . GLY A 1 85 ? 3.047 -16.172 -11.805 1 98.69 85 GLY A CA 1
ATOM 681 C C . GLY A 1 85 ? 2.75 -15.852 -10.352 1 98.69 85 GLY A C 1
ATOM 682 O O . GLY A 1 85 ? 1.604 -15.57 -10 1 98.69 85 GLY A O 1
ATOM 683 N N . PHE A 1 86 ? 3.807 -15.953 -9.586 1 98.94 86 PHE A N 1
ATOM 684 C CA . PHE A 1 86 ? 3.703 -15.594 -8.18 1 98.94 86 PHE A CA 1
ATOM 685 C C . PHE A 1 86 ? 4.879 -14.727 -7.754 1 98.94 86 PHE A C 1
ATOM 687 O O . PHE A 1 86 ? 5.984 -14.859 -8.281 1 98.94 86 PHE A O 1
ATOM 694 N N . ILE A 1 87 ? 4.625 -13.852 -6.875 1 99 87 ILE A N 1
ATOM 695 C CA . ILE A 1 87 ? 5.648 -13.164 -6.09 1 99 87 ILE A CA 1
ATOM 696 C C . ILE A 1 87 ? 5.484 -13.508 -4.613 1 99 87 ILE A C 1
ATOM 698 O O . ILE A 1 87 ? 4.426 -13.273 -4.027 1 99 87 ILE A O 1
ATOM 702 N N . VAL A 1 88 ? 6.473 -14.125 -4.027 1 98.94 88 VAL A N 1
ATOM 703 C CA . VAL A 1 88 ? 6.512 -14.352 -2.586 1 98.94 88 VAL A CA 1
ATOM 704 C C . VAL A 1 88 ? 7.25 -13.195 -1.903 1 98.94 88 VAL A C 1
ATOM 706 O O . VAL A 1 88 ? 8.422 -12.953 -2.182 1 98.94 88 VAL A O 1
ATOM 709 N N . MET A 1 89 ? 6.562 -12.516 -1.115 1 98.94 89 MET A N 1
ATOM 710 C CA . MET A 1 89 ? 7.164 -11.453 -0.316 1 98.94 89 MET A CA 1
ATOM 711 C C . MET A 1 89 ? 7.605 -11.977 1.045 1 98.94 89 MET A C 1
ATOM 713 O O . MET A 1 89 ? 6.848 -12.672 1.725 1 98.94 89 MET A O 1
ATOM 717 N N . SER A 1 90 ? 8.781 -11.641 1.414 1 98.88 90 SER A N 1
ATOM 718 C CA . SER A 1 90 ? 9.344 -12.133 2.67 1 98.88 90 SER A CA 1
ATOM 719 C C . SER A 1 90 ? 9.969 -11 3.475 1 98.88 90 SER A C 1
ATOM 721 O O . SER A 1 90 ? 10.359 -9.969 2.912 1 98.88 90 SER A O 1
ATOM 723 N N . MET A 1 91 ? 10.031 -11.164 4.746 1 98.75 91 MET A N 1
ATOM 724 C CA . MET A 1 91 ? 10.633 -10.211 5.668 1 98.75 91 MET A CA 1
ATOM 725 C C . MET A 1 91 ? 11.406 -10.93 6.766 1 98.75 91 MET A C 1
ATOM 727 O O . MET A 1 91 ? 11.273 -12.141 6.934 1 98.75 91 MET A O 1
ATOM 731 N N . PRO A 1 92 ? 12.266 -10.188 7.504 1 98.69 92 PRO A N 1
ATOM 732 C CA . PRO A 1 92 ? 12.961 -10.82 8.633 1 98.69 92 PRO A CA 1
ATOM 733 C C . PRO A 1 92 ? 11.992 -11.414 9.656 1 98.69 92 PRO A C 1
ATOM 735 O O . PRO A 1 92 ? 10.945 -10.828 9.938 1 98.69 92 PRO A O 1
ATOM 738 N N . LYS A 1 93 ? 12.359 -12.547 10.227 1 97.94 93 LYS A N 1
ATOM 739 C CA . LYS A 1 93 ? 11.531 -13.227 11.227 1 97.94 93 LYS A CA 1
ATOM 740 C C . LYS A 1 93 ? 11.281 -12.328 12.43 1 97.94 93 LYS A C 1
ATOM 742 O O . LYS A 1 93 ? 10.242 -12.43 13.086 1 97.94 93 LYS A O 1
ATOM 747 N N . SER A 1 94 ? 12.18 -11.398 12.656 1 97 94 SER A N 1
ATOM 748 C CA . SER A 1 94 ? 12.109 -10.523 13.82 1 97 94 SER A CA 1
ATOM 749 C C . SER A 1 94 ? 11.336 -9.25 13.508 1 97 94 SER A C 1
ATOM 751 O O . SER A 1 94 ? 11.141 -8.406 14.383 1 97 94 SER A O 1
ATOM 753 N N . ALA A 1 95 ? 10.867 -9.156 12.273 1 95.88 95 ALA A N 1
ATOM 754 C CA . ALA A 1 95 ? 10.25 -7.902 11.844 1 95.88 95 ALA A CA 1
ATOM 755 C C . ALA A 1 95 ? 8.938 -7.648 12.586 1 95.88 95 ALA A C 1
ATOM 757 O O . ALA A 1 95 ? 8.195 -8.586 12.875 1 95.88 95 ALA A O 1
ATOM 758 N N . GLY A 1 96 ? 8.656 -6.387 12.82 1 94.88 96 GLY A N 1
ATOM 759 C CA . GLY A 1 96 ? 7.48 -5.984 13.57 1 94.88 96 GLY A CA 1
ATOM 760 C C . GLY A 1 96 ? 6.453 -5.254 12.727 1 94.88 96 GLY A C 1
ATOM 761 O O . GLY A 1 96 ? 6.41 -5.422 11.508 1 94.88 96 GLY A O 1
ATOM 762 N N . ASP A 1 97 ? 5.656 -4.418 13.367 1 96.31 97 ASP A N 1
ATOM 763 C CA . ASP A 1 97 ? 4.465 -3.775 12.812 1 96.31 97 ASP A CA 1
ATOM 764 C C . ASP A 1 97 ? 4.82 -2.904 11.609 1 96.31 97 ASP A C 1
ATOM 766 O O . ASP A 1 97 ? 4.113 -2.912 10.602 1 96.31 97 ASP A O 1
ATOM 770 N N . LEU A 1 98 ? 5.934 -2.238 11.672 1 97.19 98 LEU A N 1
ATOM 771 C CA . LEU A 1 98 ? 6.277 -1.295 10.617 1 97.19 98 LEU A CA 1
ATOM 772 C C . LEU A 1 98 ? 6.625 -2.029 9.328 1 97.19 98 LEU A C 1
ATOM 774 O O . LEU A 1 98 ? 6.383 -1.518 8.234 1 97.19 98 LEU A O 1
ATOM 778 N N . VAL A 1 99 ? 7.168 -3.238 9.469 1 98.38 99 VAL A N 1
ATOM 779 C CA . VAL A 1 99 ? 7.504 -3.986 8.266 1 98.38 99 VAL A CA 1
ATOM 780 C C . VAL A 1 99 ? 6.238 -4.59 7.66 1 98.38 99 VAL A C 1
ATOM 782 O O . VAL A 1 99 ? 6.148 -4.77 6.441 1 98.38 99 VAL A O 1
ATOM 785 N N . TRP A 1 100 ? 5.242 -4.887 8.492 1 98.5 100 TRP A N 1
ATOM 786 C CA . TRP A 1 100 ? 3.936 -5.262 7.961 1 98.5 100 TRP A CA 1
ATOM 787 C C . TRP A 1 100 ? 3.324 -4.113 7.16 1 98.5 100 TRP A C 1
ATOM 789 O O . TRP A 1 100 ? 2.771 -4.328 6.082 1 98.5 100 TRP A O 1
ATOM 799 N N . LEU A 1 101 ? 3.457 -2.91 7.676 1 98.62 101 LEU A N 1
ATOM 800 C CA . LEU A 1 101 ? 3.033 -1.713 6.957 1 98.62 101 LEU A CA 1
ATOM 801 C C . LEU A 1 101 ? 3.76 -1.595 5.621 1 98.62 101 LEU A C 1
ATOM 803 O O . LEU A 1 101 ? 3.129 -1.383 4.582 1 98.62 101 LEU A O 1
ATOM 807 N N . ASP A 1 102 ? 5.059 -1.81 5.645 1 98.81 102 ASP A N 1
ATOM 808 C CA . ASP A 1 102 ? 5.863 -1.747 4.43 1 98.81 102 ASP A CA 1
ATOM 809 C C . ASP A 1 102 ? 5.426 -2.809 3.424 1 98.81 102 ASP A C 1
ATOM 811 O O . ASP A 1 102 ? 5.453 -2.574 2.213 1 98.81 102 ASP A O 1
ATOM 815 N N . THR A 1 103 ? 5.09 -4.004 3.941 1 98.88 103 THR A N 1
ATOM 816 C CA . THR A 1 103 ? 4.605 -5.082 3.084 1 98.88 103 THR A CA 1
ATOM 817 C C . THR A 1 103 ? 3.342 -4.652 2.342 1 98.88 103 THR A C 1
ATOM 819 O O . THR A 1 103 ? 3.213 -4.891 1.139 1 98.88 103 THR A O 1
ATOM 822 N N . GLY A 1 104 ? 2.438 -3.99 3.041 1 98.88 104 GLY A N 1
ATOM 823 C CA . GLY A 1 104 ? 1.236 -3.477 2.404 1 98.88 104 GLY A CA 1
ATOM 824 C C . GLY A 1 104 ? 1.523 -2.426 1.349 1 98.88 104 GLY A C 1
ATOM 825 O O . GLY A 1 104 ? 0.918 -2.438 0.274 1 98.88 104 GLY A O 1
ATOM 826 N N . ILE A 1 105 ? 2.412 -1.523 1.643 1 98.88 105 ILE A N 1
ATOM 827 C CA . ILE A 1 105 ? 2.814 -0.467 0.72 1 98.88 105 ILE A CA 1
ATOM 828 C C . ILE A 1 105 ? 3.336 -1.085 -0.575 1 98.88 105 ILE A C 1
ATOM 830 O O . ILE A 1 105 ? 2.881 -0.732 -1.666 1 98.88 105 ILE A O 1
ATOM 834 N N . ALA A 1 106 ? 4.215 -2.049 -0.438 1 98.94 106 ALA A N 1
ATOM 835 C CA . ALA A 1 106 ? 4.816 -2.701 -1.598 1 98.94 106 ALA A CA 1
ATOM 836 C C . ALA A 1 106 ? 3.785 -3.527 -2.361 1 98.94 106 ALA A C 1
ATOM 838 O O . ALA A 1 106 ? 3.703 -3.445 -3.588 1 98.94 106 ALA A O 1
ATOM 839 N N . ALA A 1 107 ? 3.006 -4.281 -1.662 1 98.94 107 ALA A N 1
ATOM 840 C CA . ALA A 1 107 ? 2.02 -5.164 -2.281 1 98.94 107 ALA A CA 1
ATOM 841 C C . ALA A 1 107 ? 0.982 -4.359 -3.062 1 98.94 107 ALA A C 1
ATOM 843 O O . ALA A 1 107 ? 0.604 -4.742 -4.172 1 98.94 107 ALA A O 1
ATOM 844 N N . GLN A 1 108 ? 0.516 -3.291 -2.473 1 98.94 108 GLN A N 1
ATOM 845 C CA . GLN A 1 108 ? -0.466 -2.455 -3.156 1 98.94 108 GLN A CA 1
ATOM 846 C C . GLN A 1 108 ? 0.126 -1.826 -4.414 1 98.94 108 GLN A C 1
ATOM 848 O O . GLN A 1 108 ? -0.571 -1.655 -5.414 1 98.94 108 GLN A O 1
ATOM 853 N N . THR A 1 109 ? 1.351 -1.45 -4.371 1 98.94 109 THR A N 1
ATOM 854 C CA . THR A 1 109 ? 2.01 -0.905 -5.551 1 98.94 109 THR A CA 1
ATOM 855 C C . THR A 1 109 ? 2.088 -1.953 -6.66 1 98.94 109 THR A C 1
ATOM 857 O O . THR A 1 109 ? 1.828 -1.651 -7.824 1 98.94 109 THR A O 1
ATOM 860 N N . ILE A 1 110 ? 2.4 -3.154 -6.285 1 98.94 110 ILE A N 1
ATOM 861 C CA . ILE A 1 110 ? 2.42 -4.246 -7.254 1 98.94 110 ILE A CA 1
ATOM 862 C C . ILE A 1 110 ? 1.02 -4.449 -7.828 1 98.94 110 ILE A C 1
ATOM 864 O O . ILE A 1 110 ? 0.856 -4.602 -9.039 1 98.94 110 ILE A O 1
ATOM 868 N N . ASN A 1 111 ? 0.041 -4.445 -6.973 1 98.88 111 ASN A N 1
ATOM 869 C CA . ASN A 1 111 ? -1.34 -4.625 -7.406 1 98.88 111 ASN A CA 1
ATOM 870 C C . ASN A 1 111 ? -1.766 -3.537 -8.391 1 98.88 111 ASN A C 1
ATOM 872 O O . ASN A 1 111 ? -2.348 -3.832 -9.438 1 98.88 111 ASN A O 1
ATOM 876 N N . LEU A 1 112 ? -1.497 -2.32 -8.094 1 98.81 112 LEU A N 1
ATOM 877 C CA . LEU A 1 112 ? -1.839 -1.205 -8.969 1 98.81 112 LEU A CA 1
ATOM 878 C C . LEU A 1 112 ? -1.037 -1.267 -10.266 1 98.81 112 LEU A C 1
ATOM 880 O O . LEU A 1 112 ? -1.559 -0.956 -11.336 1 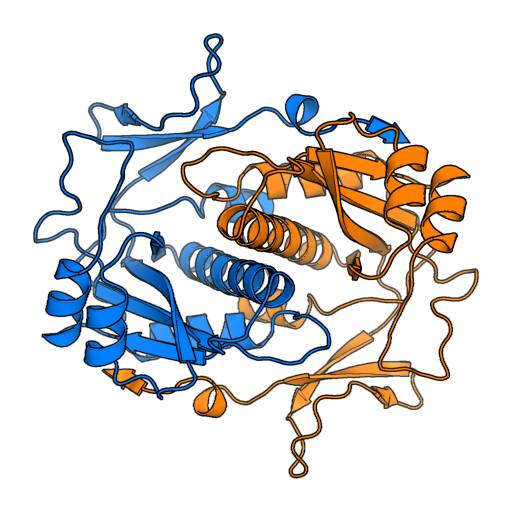98.81 112 LEU A O 1
ATOM 884 N N . ALA A 1 113 ? 0.209 -1.608 -10.164 1 98.75 113 ALA A N 1
ATOM 885 C CA . ALA A 1 113 ? 1.019 -1.802 -11.367 1 98.75 113 ALA A CA 1
ATOM 886 C C . ALA A 1 113 ? 0.407 -2.865 -12.273 1 98.75 113 ALA A C 1
ATOM 888 O O . ALA A 1 113 ? 0.265 -2.652 -13.484 1 98.75 113 ALA A O 1
ATOM 889 N N . ALA A 1 114 ? 0.061 -4 -11.68 1 98.62 114 ALA A N 1
ATOM 890 C CA . ALA A 1 114 ? -0.588 -5.059 -12.445 1 98.62 114 ALA A CA 1
ATOM 891 C C . ALA A 1 114 ? -1.854 -4.547 -13.125 1 98.62 114 ALA A C 1
ATOM 893 O O . ALA A 1 114 ? -2.041 -4.742 -14.328 1 98.62 114 ALA A O 1
ATOM 894 N N . SER A 1 115 ? -2.662 -3.84 -12.391 1 97.81 115 SER A N 1
ATOM 895 C CA . SER A 1 115 ? -3.924 -3.324 -12.906 1 97.81 115 SER A CA 1
ATOM 896 C C . SER A 1 115 ? -3.693 -2.34 -14.047 1 97.81 115 SER A C 1
ATOM 898 O O . SER A 1 115 ? -4.484 -2.281 -14.992 1 97.81 115 SER A O 1
ATOM 900 N N . SER A 1 116 ? -2.613 -1.596 -13.969 1 97.44 116 SER A N 1
ATOM 901 C CA . SER A 1 116 ? -2.301 -0.615 -15 1 97.44 116 SER A CA 1
ATOM 902 C C . SER A 1 116 ? -2.023 -1.291 -16.344 1 97.44 116 SER A C 1
ATOM 904 O O . SER A 1 116 ? -2.012 -0.634 -17.375 1 97.44 116 SER A O 1
ATOM 906 N N . ARG A 1 117 ? -1.829 -2.586 -16.359 1 97.06 117 ARG A N 1
ATOM 907 C CA . ARG A 1 117 ? -1.559 -3.346 -17.562 1 97.06 117 ARG A CA 1
ATOM 908 C C . ARG A 1 117 ? -2.629 -4.406 -17.797 1 97.06 117 ARG A C 1
ATOM 910 O O . ARG A 1 117 ? -2.395 -5.391 -18.5 1 97.06 117 ARG A O 1
ATOM 917 N N . ASP A 1 118 ? -3.705 -4.277 -17.094 1 96.25 118 ASP A N 1
ATOM 918 C CA . ASP A 1 118 ? -4.859 -5.16 -17.188 1 96.25 118 ASP A CA 1
ATOM 919 C C . ASP A 1 118 ? -4.52 -6.566 -16.703 1 96.25 118 ASP A C 1
ATOM 921 O O . ASP A 1 118 ? -5.02 -7.559 -17.234 1 96.25 118 ASP A O 1
ATOM 925 N N . TRP A 1 119 ? -3.564 -6.652 -15.859 1 98.56 119 TRP A N 1
ATOM 926 C CA . TRP A 1 119 ? -3.285 -7.895 -15.141 1 98.56 119 TRP A CA 1
ATOM 927 C C . TRP A 1 119 ? -4.055 -7.949 -13.828 1 98.56 119 TRP A C 1
ATOM 929 O O . TRP A 1 119 ? -4.562 -6.93 -13.352 1 98.56 119 TRP A O 1
ATOM 939 N N . GLY A 1 120 ? -4.262 -9.172 -13.359 1 98.44 120 GLY A N 1
ATOM 940 C CA . GLY A 1 120 ? -4.887 -9.414 -12.07 1 98.44 120 GLY A CA 1
ATOM 941 C C . GLY A 1 120 ? -3.891 -9.766 -10.977 1 98.44 120 GLY A C 1
ATOM 942 O O . GLY A 1 120 ? -2.777 -10.211 -11.266 1 98.44 120 GLY A O 1
ATOM 943 N N . CYS A 1 121 ? -4.27 -9.547 -9.828 1 98.75 121 CYS A N 1
ATOM 944 C CA . CYS A 1 121 ? -3.463 -9.844 -8.648 1 98.75 121 CYS A CA 1
ATOM 945 C C . CYS A 1 121 ? -4.34 -10.305 -7.492 1 98.75 121 CYS A C 1
ATOM 947 O O . CYS A 1 121 ? -5.418 -9.75 -7.266 1 98.75 121 CYS A O 1
ATOM 949 N N . CYS A 1 122 ? -3.953 -11.328 -6.855 1 98.38 122 CYS A N 1
ATOM 950 C CA . CYS A 1 122 ? -4.551 -11.766 -5.602 1 98.38 122 CYS A CA 1
ATOM 951 C C . CYS A 1 122 ? -3.51 -11.82 -4.492 1 98.38 122 CYS A C 1
ATOM 953 O O . CYS A 1 122 ? -2.533 -12.57 -4.59 1 98.38 122 CYS A O 1
ATOM 955 N N . MET A 1 123 ? -3.715 -11.023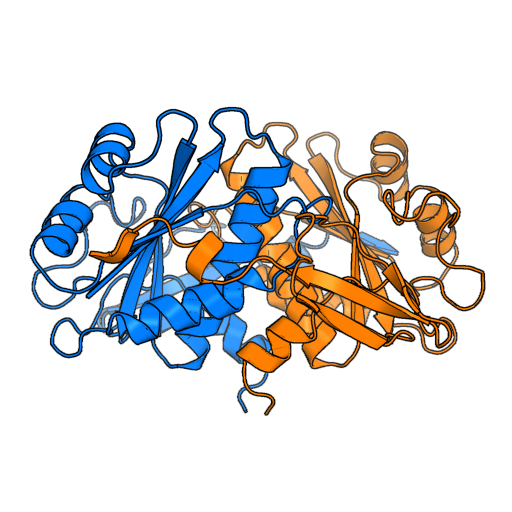 -3.443 1 98.56 123 MET A N 1
ATOM 956 C CA . MET A 1 123 ? -2.867 -11.078 -2.256 1 98.56 123 MET A CA 1
ATOM 957 C C . MET A 1 123 ? -3.318 -12.203 -1.322 1 98.56 123 MET A C 1
ATOM 959 O O . MET A 1 123 ? -4.469 -12.219 -0.884 1 98.56 123 MET A O 1
ATOM 963 N N . ILE A 1 124 ? -2.398 -13.094 -1 1 98.19 124 ILE A N 1
ATOM 964 C CA . ILE A 1 124 ? -2.768 -14.289 -0.25 1 98.19 124 ILE A CA 1
ATOM 965 C C . ILE A 1 124 ? -1.902 -14.398 1.004 1 98.19 124 ILE A C 1
ATOM 967 O O . ILE A 1 124 ? -0.683 -14.562 0.913 1 98.19 124 ILE A O 1
ATOM 971 N N . ALA A 1 125 ? -2.549 -14.281 2.113 1 97.5 125 ALA A N 1
ATOM 972 C CA . ALA A 1 125 ? -1.854 -14.5 3.381 1 97.5 125 ALA A CA 1
ATOM 973 C C . ALA A 1 125 ? -2.074 -15.922 3.893 1 97.5 125 ALA A C 1
ATOM 975 O O . ALA A 1 125 ? -1.317 -16.406 4.734 1 97.5 125 ALA A O 1
ATOM 976 N N . SER A 1 126 ? -3.129 -16.578 3.416 1 96.19 126 SER A N 1
ATOM 977 C CA . SER A 1 126 ? -3.447 -17.953 3.807 1 96.19 126 SER A CA 1
ATOM 978 C C . SER A 1 126 ? -2.756 -18.953 2.896 1 96.19 126 SER A C 1
ATOM 980 O O . SER A 1 126 ? -3.299 -19.344 1.857 1 96.19 126 SER A O 1
ATOM 982 N N . PHE A 1 127 ? -1.611 -19.438 3.309 1 97.94 127 PHE A N 1
ATOM 983 C CA . PHE A 1 127 ? -0.821 -20.406 2.561 1 97.94 127 PHE A CA 1
ATOM 984 C C . PHE A 1 127 ? 0.042 -21.25 3.502 1 97.94 127 PHE A C 1
ATOM 986 O O . PHE A 1 127 ? 0.135 -20.938 4.695 1 97.94 127 PHE A O 1
ATOM 993 N N . ASP A 1 128 ? 0.604 -22.312 3.055 1 98.44 128 ASP A N 1
ATOM 994 C CA . ASP A 1 128 ? 1.525 -23.172 3.795 1 98.44 128 ASP A CA 1
ATOM 995 C C . ASP A 1 128 ? 2.871 -22.484 4.004 1 98.44 128 ASP A C 1
ATOM 997 O O . ASP A 1 128 ? 3.789 -22.641 3.195 1 98.44 128 ASP A O 1
ATOM 1001 N N . HIS A 1 129 ? 3.014 -21.797 5.117 1 98.25 129 HIS A N 1
ATOM 1002 C CA . HIS A 1 129 ? 4.16 -20.922 5.355 1 98.25 129 HIS A CA 1
ATOM 1003 C C . HIS A 1 129 ? 5.465 -21.719 5.328 1 98.25 129 HIS A C 1
ATOM 1005 O O . HIS A 1 129 ? 6.434 -21.297 4.688 1 98.25 129 HIS A O 1
ATOM 1011 N N . ASP A 1 130 ? 5.465 -22.812 6.012 1 98.12 130 ASP A N 1
ATOM 1012 C CA . ASP A 1 130 ? 6.68 -23.625 6.031 1 98.12 130 ASP A CA 1
ATOM 1013 C C . ASP A 1 130 ? 6.977 -24.203 4.652 1 98.12 130 ASP A C 1
ATOM 1015 O O . ASP A 1 130 ? 8.125 -24.203 4.203 1 98.12 130 ASP A O 1
ATOM 1019 N N . GLY A 1 131 ? 5.969 -24.719 3.998 1 98.69 131 GLY A N 1
ATOM 1020 C CA . GLY A 1 131 ? 6.137 -25.266 2.666 1 98.69 131 GLY A CA 1
ATOM 1021 C C . GLY A 1 131 ? 6.645 -24.266 1.652 1 98.69 131 GLY A C 1
ATOM 1022 O O . GLY A 1 131 ? 7.527 -24.578 0.852 1 98.69 131 GLY A O 1
ATOM 1023 N N . VAL A 1 132 ? 6.094 -23.047 1.688 1 98.88 132 VAL A N 1
ATOM 1024 C CA . VAL A 1 132 ? 6.496 -22.016 0.745 1 98.88 132 VAL A CA 1
ATOM 1025 C C . VAL A 1 132 ? 7.934 -21.594 1.021 1 98.88 132 VAL A C 1
ATOM 1027 O O . VAL A 1 132 ? 8.719 -21.391 0.091 1 98.88 132 VAL A O 1
ATOM 1030 N N . ARG A 1 133 ? 8.25 -21.438 2.281 1 98.62 133 ARG A N 1
ATOM 1031 C CA . ARG A 1 133 ? 9.625 -21.109 2.648 1 98.62 133 ARG A CA 1
ATOM 1032 C C . ARG A 1 133 ? 10.609 -22.078 2.025 1 98.62 133 ARG A C 1
ATOM 1034 O O . ARG A 1 133 ? 11.625 -21.672 1.455 1 98.62 133 ARG A O 1
ATOM 1041 N N . GLU A 1 134 ? 10.281 -23.344 2.139 1 98.5 134 GLU A N 1
ATOM 1042 C CA . GLU A 1 134 ? 11.141 -24.391 1.585 1 98.5 134 GLU A CA 1
ATOM 1043 C C . GLU A 1 134 ? 11.133 -24.359 0.06 1 98.5 134 GLU A C 1
ATOM 1045 O O . GLU A 1 134 ? 12.188 -24.453 -0.572 1 98.5 134 GLU A O 1
ATOM 1050 N N . LEU A 1 135 ? 10.016 -24.203 -0.537 1 98.81 135 LEU A N 1
ATOM 1051 C CA . LEU A 1 135 ? 9.844 -24.234 -1.985 1 98.81 135 LEU A CA 1
ATOM 1052 C C . LEU A 1 135 ? 10.703 -23.172 -2.652 1 98.81 135 LEU A C 1
ATOM 1054 O O . LEU A 1 135 ? 11.336 -23.422 -3.682 1 98.81 135 LEU A O 1
ATOM 1058 N N . VAL A 1 136 ? 10.719 -21.953 -1.977 1 98.69 136 VAL A N 1
ATOM 1059 C CA . VAL A 1 136 ? 11.43 -20.844 -2.625 1 98.69 136 VAL A CA 1
ATOM 1060 C C . VAL A 1 136 ? 12.812 -20.672 -1.993 1 98.69 136 VAL A C 1
ATOM 1062 O O . VAL A 1 136 ? 13.477 -19.656 -2.209 1 98.69 136 VAL A O 1
ATOM 1065 N N . ARG A 1 137 ? 13.18 -21.562 -1.183 1 98.31 137 ARG A N 1
ATOM 1066 C CA . ARG A 1 137 ? 14.523 -21.625 -0.616 1 98.31 137 ARG A CA 1
ATOM 1067 C C . ARG A 1 137 ? 14.867 -20.344 0.127 1 98.31 137 ARG A C 1
ATOM 1069 O O . ARG A 1 137 ? 15.93 -19.75 -0.101 1 98.31 137 ARG A O 1
ATOM 1076 N N . LEU A 1 138 ? 14.047 -19.922 0.994 1 98.25 138 LEU A N 1
ATOM 1077 C CA . LEU A 1 138 ? 14.289 -18.719 1.763 1 98.25 138 LEU A CA 1
ATOM 1078 C C . LEU A 1 138 ? 15.422 -18.922 2.768 1 98.25 138 LEU A C 1
ATOM 1080 O O . LEU A 1 138 ? 15.508 -19.984 3.398 1 98.25 138 LEU A O 1
ATOM 1084 N N . PRO A 1 139 ? 16.266 -17.906 2.953 1 97.88 139 PRO A N 1
ATOM 1085 C CA . PRO A 1 139 ? 17.203 -17.938 4.074 1 97.88 139 PRO A CA 1
ATOM 1086 C C . PRO A 1 139 ? 16.516 -18.109 5.422 1 97.88 139 PRO A C 1
ATOM 1088 O O . PRO A 1 139 ? 15.359 -17.703 5.582 1 97.88 139 PRO A O 1
ATOM 1091 N N . ASP A 1 140 ? 17.219 -18.594 6.406 1 97.12 140 ASP A N 1
ATOM 1092 C CA . ASP A 1 140 ? 16.656 -18.984 7.695 1 97.12 140 ASP A CA 1
ATOM 1093 C C . ASP A 1 140 ? 16.156 -17.766 8.469 1 97.12 140 ASP A C 1
ATOM 1095 O O . ASP A 1 140 ? 15.258 -17.875 9.305 1 97.12 140 ASP A O 1
ATOM 1099 N N . ASP A 1 141 ? 16.703 -16.641 8.195 1 98.12 141 ASP A N 1
ATOM 1100 C CA . ASP A 1 141 ? 16.359 -15.461 8.984 1 98.12 141 ASP A CA 1
ATOM 1101 C C . ASP A 1 141 ? 15.148 -14.742 8.391 1 98.12 141 ASP A C 1
ATOM 1103 O O . ASP A 1 141 ? 14.672 -13.75 8.953 1 98.12 141 ASP A O 1
ATOM 1107 N N . LEU A 1 142 ? 14.625 -15.242 7.285 1 98.69 142 LEU A N 1
ATOM 1108 C CA . LEU A 1 142 ? 13.469 -14.633 6.641 1 98.69 142 LEU A CA 1
ATOM 1109 C C . LEU A 1 142 ? 12.242 -15.539 6.766 1 98.69 142 LEU A C 1
ATOM 1111 O O . LEU A 1 142 ? 12.375 -16.75 6.938 1 98.69 142 LEU A O 1
ATOM 1115 N N . ARG A 1 143 ? 11.117 -14.938 6.73 1 98.69 143 ARG A N 1
ATOM 1116 C CA . ARG A 1 143 ? 9.836 -15.641 6.648 1 98.69 143 ARG A CA 1
ATOM 1117 C C . ARG A 1 143 ? 8.953 -15.047 5.555 1 98.69 143 ARG A C 1
ATOM 1119 O O . ARG A 1 143 ? 8.961 -13.828 5.336 1 98.69 143 ARG A O 1
ATOM 1126 N N . PRO A 1 144 ? 8.203 -15.938 4.863 1 98.69 144 PRO A N 1
ATOM 1127 C CA . PRO A 1 144 ? 7.25 -15.398 3.895 1 98.69 144 PRO A CA 1
ATOM 1128 C C . PRO A 1 144 ? 6.051 -14.727 4.566 1 98.69 144 PRO A C 1
ATOM 1130 O O . PRO A 1 144 ? 5.559 -15.219 5.586 1 98.69 144 PRO A O 1
ATOM 1133 N N . THR A 1 145 ? 5.621 -13.641 4.023 1 98 145 THR A N 1
ATOM 1134 C CA . THR A 1 145 ? 4.539 -12.875 4.629 1 98 145 THR A CA 1
AT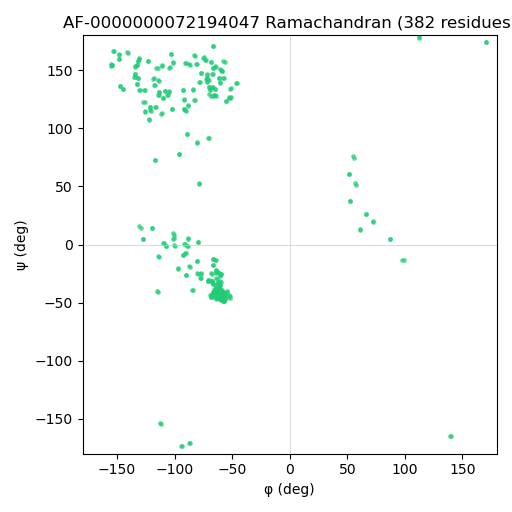OM 1135 C C . THR A 1 145 ? 3.309 -12.867 3.729 1 98 145 THR A C 1
ATOM 1137 O O . THR A 1 145 ? 2.178 -12.938 4.215 1 98 145 THR A O 1
ATOM 1140 N N . LEU A 1 146 ? 3.467 -12.75 2.471 1 98.69 146 LEU A N 1
ATOM 1141 C CA . LEU A 1 146 ? 2.398 -12.609 1.489 1 98.69 146 LEU A CA 1
ATOM 1142 C C . LEU A 1 146 ? 2.781 -13.266 0.17 1 98.69 146 LEU A C 1
ATOM 1144 O O . LEU A 1 146 ? 3.932 -13.18 -0.265 1 98.69 146 LEU A O 1
ATOM 1148 N N . VAL A 1 147 ? 1.875 -13.969 -0.388 1 98.88 147 VAL A N 1
ATOM 1149 C CA . VAL A 1 147 ? 2.023 -14.492 -1.743 1 98.88 147 VAL A CA 1
ATOM 1150 C C . VAL A 1 147 ? 1.07 -13.758 -2.686 1 98.88 147 VAL A C 1
ATOM 1152 O O . VAL A 1 147 ? -0.128 -13.656 -2.412 1 98.88 147 VAL A O 1
ATOM 1155 N N . LEU A 1 148 ? 1.617 -13.227 -3.729 1 98.94 148 LEU A N 1
ATOM 1156 C CA . LEU A 1 148 ? 0.794 -12.578 -4.746 1 98.94 148 LEU A CA 1
ATOM 1157 C C . LEU A 1 148 ? 0.616 -13.484 -5.957 1 98.94 148 LEU A C 1
ATOM 1159 O O . LEU A 1 148 ? 1.596 -13.867 -6.602 1 98.94 148 LEU A O 1
ATOM 1163 N N . GLY A 1 149 ? -0.609 -13.906 -6.25 1 98.81 149 GLY A N 1
ATOM 1164 C CA . GLY A 1 149 ? -0.913 -14.547 -7.52 1 98.81 149 GLY A CA 1
ATOM 1165 C C . GLY A 1 149 ? -1.189 -13.555 -8.633 1 98.81 149 GLY A C 1
ATOM 1166 O O . GLY A 1 149 ? -1.965 -12.617 -8.461 1 98.81 149 GLY A O 1
ATOM 1167 N N . LEU A 1 150 ? -0.597 -13.773 -9.773 1 98.88 150 LEU A N 1
ATOM 1168 C CA . LEU A 1 150 ? -0.617 -12.789 -10.852 1 98.88 150 LEU A CA 1
ATOM 1169 C C . LEU A 1 150 ? -0.931 -13.453 -12.188 1 98.88 150 LEU A C 1
ATOM 1171 O O . LEU A 1 150 ? -0.603 -14.617 -12.398 1 98.88 150 LEU A O 1
ATOM 1175 N N . GLY A 1 151 ? -1.474 -12.727 -13.047 1 98.81 151 GLY A N 1
ATOM 1176 C CA . GLY A 1 151 ? -1.793 -13.156 -14.398 1 98.81 151 GLY A CA 1
ATOM 1177 C C . GLY A 1 151 ? -2.654 -12.156 -15.156 1 98.81 151 GLY A C 1
ATOM 1178 O O . GLY A 1 151 ? -3.072 -11.141 -14.594 1 98.81 151 GLY A O 1
ATOM 1179 N N . VAL A 1 152 ? -2.846 -12.469 -16.391 1 98.69 152 VAL A N 1
ATOM 1180 C CA . VAL A 1 152 ? -3.818 -11.68 -17.141 1 98.69 152 VAL A CA 1
ATOM 1181 C C . VAL A 1 152 ? -5.219 -11.906 -16.578 1 98.69 152 VAL A C 1
ATOM 1183 O O . VAL A 1 152 ? -5.641 -13.055 -16.406 1 98.69 152 VAL A O 1
ATOM 1186 N N . ALA A 1 153 ? -5.891 -10.836 -16.297 1 98.12 153 ALA A N 1
ATOM 1187 C CA . ALA A 1 153 ? -7.191 -10.953 -15.641 1 98.12 153 ALA A CA 1
ATOM 1188 C C . ALA A 1 153 ? -8.219 -11.594 -16.562 1 98.12 153 ALA A C 1
ATOM 1190 O O . ALA A 1 153 ? -8.328 -11.203 -17.734 1 98.12 153 ALA A O 1
ATOM 1191 N N . ARG A 1 154 ? -8.977 -12.5 -16.062 1 96.5 154 ARG A N 1
ATOM 1192 C CA . ARG A 1 154 ? -10.031 -13.148 -16.828 1 96.5 154 ARG A CA 1
ATOM 1193 C C . ARG A 1 154 ? -11.406 -12.797 -16.281 1 96.5 154 ARG A C 1
ATOM 1195 O O . ARG A 1 154 ? -12.43 -13.055 -16.922 1 96.5 154 ARG A O 1
ATOM 1202 N N . GLU A 1 155 ? -11.469 -12.172 -15.117 1 95 155 GLU A N 1
ATOM 1203 C CA . GLU A 1 155 ? -12.766 -11.883 -14.516 1 95 155 GLU A CA 1
ATOM 1204 C C . GLU A 1 155 ? -13.008 -10.375 -14.438 1 95 155 GLU A C 1
ATOM 1206 O O . GLU A 1 155 ? -12.055 -9.586 -14.445 1 95 155 GLU A O 1
ATOM 1211 N N . VAL A 1 156 ? -14.273 -10.055 -14.484 1 95.5 156 VAL A N 1
ATOM 1212 C CA . VAL A 1 156 ? -14.719 -8.688 -14.281 1 95.5 156 VAL A CA 1
ATOM 1213 C C . VAL A 1 156 ? -15.031 -8.461 -12.797 1 95.5 156 VAL A C 1
ATOM 1215 O O . VAL A 1 156 ? -15.758 -9.234 -12.188 1 95.5 156 VAL A O 1
ATOM 1218 N N . ARG A 1 157 ? -14.445 -7.531 -12.234 1 96.31 157 ARG A N 1
ATOM 1219 C CA . ARG A 1 157 ? -14.633 -7.184 -10.828 1 96.31 157 ARG A CA 1
ATOM 1220 C C . ARG A 1 157 ? -15.227 -5.789 -10.688 1 96.31 157 ARG A C 1
ATOM 1222 O O . ARG A 1 157 ? -14.812 -4.855 -11.375 1 96.31 157 ARG A O 1
ATOM 1229 N N . ARG A 1 158 ? -16.156 -5.668 -9.812 1 96.62 158 ARG A N 1
ATOM 1230 C CA . ARG A 1 158 ? -16.859 -4.402 -9.602 1 96.62 158 ARG A CA 1
ATOM 1231 C C . ARG A 1 158 ? -17 -4.098 -8.109 1 96.62 158 ARG A C 1
ATOM 1233 O O . ARG A 1 158 ? -17.203 -5.008 -7.305 1 96.62 158 ARG A O 1
ATOM 1240 N N . VAL A 1 159 ? -16.906 -2.855 -7.809 1 97.38 159 VAL A N 1
ATOM 1241 C CA . VAL A 1 159 ? -17.234 -2.389 -6.469 1 97.38 159 VAL A CA 1
ATOM 1242 C C . VAL A 1 159 ? -18.75 -2.281 -6.328 1 97.38 159 VAL A C 1
ATOM 1244 O O . VAL A 1 159 ? -19.438 -1.857 -7.262 1 97.38 159 VAL A O 1
ATOM 1247 N N . ALA A 1 160 ? -19.234 -2.654 -5.238 1 97.25 160 ALA A N 1
ATOM 1248 C CA . ALA A 1 160 ? -20.656 -2.49 -4.914 1 97.25 160 ALA A CA 1
ATOM 1249 C C . ALA A 1 160 ? -20.828 -1.694 -3.625 1 97.25 160 ALA A C 1
ATOM 1251 O O . ALA A 1 160 ? -19.922 -1.643 -2.789 1 97.25 160 ALA A O 1
ATOM 1252 N N . ASP A 1 161 ? -22 -1.103 -3.469 1 96.5 161 ASP A N 1
ATOM 1253 C CA . ASP A 1 161 ? -22.344 -0.495 -2.188 1 96.5 161 ASP A CA 1
ATOM 1254 C C . ASP A 1 161 ? -22.625 -1.562 -1.132 1 96.5 161 ASP A C 1
ATOM 1256 O O . ASP A 1 161 ? -23.219 -2.6 -1.436 1 96.5 161 ASP A O 1
ATOM 1260 N N . VAL A 1 162 ? -22.203 -1.217 0.021 1 97.25 162 VAL A N 1
ATOM 1261 C CA . VAL A 1 162 ? -22.562 -2.105 1.122 1 97.25 162 VAL A CA 1
ATOM 1262 C C . VAL A 1 162 ? -24.078 -2.105 1.315 1 97.25 162 VAL A C 1
ATOM 1264 O O . VAL A 1 162 ? -24.703 -1.045 1.399 1 97.25 162 VAL A O 1
ATOM 1267 N N . PRO A 1 163 ? -24.688 -3.248 1.352 1 95.06 163 PRO A N 1
ATOM 1268 C CA . PRO A 1 163 ? -26.141 -3.312 1.545 1 95.06 163 PRO A CA 1
ATOM 1269 C C . PRO A 1 163 ? -26.578 -2.838 2.932 1 95.06 163 PRO A C 1
ATOM 1271 O O . PRO A 1 163 ? -25.734 -2.625 3.805 1 95.06 163 PRO A O 1
ATOM 1274 N N . GLU A 1 164 ? -27.875 -2.697 3.076 1 94.44 164 GLU A N 1
ATOM 1275 C CA . GLU A 1 164 ? -28.438 -2.215 4.332 1 94.44 164 GLU A CA 1
ATOM 1276 C C . GLU A 1 164 ? -28.094 -3.146 5.488 1 94.44 164 GLU A C 1
ATOM 1278 O O . GLU A 1 164 ? -27.953 -2.703 6.629 1 94.44 164 GLU A O 1
ATOM 1283 N N . SER A 1 165 ? -27.969 -4.391 5.227 1 94.38 165 SER A N 1
ATOM 1284 C CA . SER A 1 165 ? -27.641 -5.395 6.238 1 94.38 165 SER A CA 1
ATOM 1285 C C . SER A 1 165 ? -26.25 -5.164 6.82 1 94.38 165 SER A C 1
ATOM 1287 O O . SER A 1 165 ? -25.906 -5.707 7.871 1 94.38 165 SER A O 1
ATOM 1289 N N . GLY A 1 166 ? -25.406 -4.426 6.031 1 95.31 166 GLY A N 1
ATOM 1290 C CA . GLY A 1 166 ? -24.031 -4.207 6.465 1 95.31 166 GLY A CA 1
ATOM 1291 C C . GLY A 1 166 ? -23.094 -5.316 6.043 1 95.31 166 GLY A C 1
ATOM 1292 O O . GLY A 1 166 ? -21.906 -5.289 6.379 1 95.31 166 GLY A O 1
ATOM 1293 N N . ALA A 1 167 ? -23.641 -6.238 5.277 1 94.88 167 ALA A N 1
ATOM 1294 C CA . ALA A 1 167 ? -22.844 -7.391 4.863 1 94.88 167 ALA A CA 1
ATOM 1295 C C . ALA A 1 167 ? -21.688 -6.961 3.971 1 94.88 167 ALA A C 1
ATOM 1297 O O . ALA A 1 167 ? -21.859 -6.18 3.033 1 94.88 167 ALA A O 1
ATOM 1298 N N . LEU A 1 168 ? -20.453 -7.508 4.262 1 96.06 168 LEU A N 1
ATOM 1299 C CA . LEU A 1 168 ? -19.25 -7.105 3.527 1 96.06 168 LEU A CA 1
ATOM 1300 C C . LEU A 1 168 ? -18.766 -8.234 2.631 1 96.06 168 LEU A C 1
ATOM 1302 O O . LEU A 1 168 ? -17.75 -8.094 1.944 1 96.06 168 LEU A O 1
ATOM 1306 N N . GLY A 1 169 ? -19.484 -9.328 2.627 1 93.69 169 GLY A N 1
ATOM 1307 C CA . GLY A 1 169 ? -19.078 -10.461 1.812 1 93.69 169 GLY A CA 1
ATOM 1308 C C . GLY A 1 169 ? -19.219 -10.203 0.322 1 93.69 169 GLY A C 1
ATOM 1309 O O . GLY A 1 169 ? -20.219 -9.633 -0.123 1 93.69 169 GLY A O 1
ATOM 1310 N N . TYR A 1 170 ? -18.234 -10.531 -0.432 1 92.38 170 TYR A N 1
ATOM 1311 C CA . TYR A 1 170 ? -18.312 -10.43 -1.885 1 92.38 170 TYR A CA 1
ATOM 1312 C C . TYR A 1 170 ? -19.156 -11.555 -2.469 1 92.38 170 TYR A C 1
ATOM 1314 O O . TYR A 1 170 ? -19.422 -12.555 -1.798 1 92.38 170 TYR A O 1
ATOM 1322 N N . TRP A 1 171 ? -19.609 -11.328 -3.701 1 91.31 171 TRP A N 1
ATOM 1323 C CA . TRP A 1 171 ? -20.438 -12.312 -4.391 1 91.31 171 TRP A CA 1
ATOM 1324 C C . TRP A 1 171 ? -20.188 -12.258 -5.898 1 91.31 171 TRP A C 1
ATOM 1326 O O . TRP A 1 171 ? -19.516 -11.359 -6.395 1 91.31 171 TRP A O 1
ATOM 1336 N N . ARG A 1 172 ? -20.625 -13.305 -6.559 1 91.75 172 ARG A N 1
ATOM 1337 C CA . ARG A 1 172 ? -20.594 -13.367 -8.016 1 91.75 172 ARG A CA 1
ATOM 1338 C C . ARG A 1 172 ? -22 -13.516 -8.578 1 91.75 172 ARG A C 1
ATOM 1340 O O . ARG A 1 172 ? -22.828 -14.227 -8.008 1 91.75 172 ARG A O 1
ATOM 1347 N N . ASP A 1 173 ? -22.203 -12.836 -9.703 1 93.44 173 ASP A N 1
ATOM 1348 C CA . ASP A 1 173 ? -23.516 -12.992 -10.336 1 93.44 173 ASP A CA 1
ATOM 1349 C C . ASP A 1 173 ? -23.484 -14.086 -11.398 1 93.44 173 ASP A C 1
ATOM 1351 O O . ASP A 1 173 ? -22.5 -14.828 -11.508 1 93.44 173 ASP A O 1
ATOM 1355 N N . ALA A 1 174 ? -24.609 -14.203 -12.141 1 93.44 174 ALA A N 1
ATOM 1356 C CA . ALA A 1 174 ? -24.766 -15.289 -13.102 1 93.44 174 ALA A CA 1
ATOM 1357 C C . ALA A 1 174 ? -23.734 -15.195 -14.219 1 93.44 174 ALA A C 1
ATOM 1359 O O . ALA A 1 174 ? -23.344 -16.219 -14.805 1 93.44 174 ALA A O 1
ATOM 1360 N N . GLU A 1 175 ? -23.312 -14.023 -14.508 1 93.12 175 GLU A N 1
ATOM 1361 C CA . GLU A 1 175 ? -22.297 -13.805 -15.531 1 93.12 175 GLU A CA 1
ATOM 1362 C C . GLU A 1 175 ? -20.891 -13.875 -14.945 1 93.12 175 GLU A C 1
ATOM 1364 O O . GLU A 1 175 ? -19.906 -13.586 -15.625 1 93.12 175 GLU A O 1
ATOM 1369 N N . GLN A 1 176 ? -20.719 -14.211 -13.68 1 88.75 176 GLN A N 1
ATOM 1370 C CA . GLN A 1 176 ? -19.469 -14.438 -12.945 1 88.75 176 GLN A CA 1
ATOM 1371 C C . GLN A 1 176 ? -18.75 -13.117 -12.688 1 88.75 176 GLN A C 1
ATOM 1373 O O . GLN A 1 176 ? -17.531 -13.109 -12.469 1 88.75 176 GLN A O 1
ATOM 1378 N N . VAL A 1 177 ? -19.531 -12.07 -12.789 1 94.44 177 VAL A N 1
ATOM 1379 C CA . VAL A 1 177 ? -18.969 -10.797 -12.352 1 94.44 177 VAL A CA 1
ATOM 1380 C C . VAL A 1 177 ? -18.766 -10.805 -10.836 1 94.44 177 VAL A C 1
ATOM 1382 O O . VAL A 1 177 ? -19.672 -11.195 -10.094 1 94.44 177 VAL A O 1
ATOM 1385 N N . HIS A 1 178 ? -17.562 -10.469 -10.383 1 94.19 178 HIS A N 1
ATOM 1386 C CA . HIS A 1 178 ? -17.188 -10.469 -8.969 1 94.19 178 HIS A CA 1
ATOM 1387 C C . HIS A 1 178 ? -17.469 -9.117 -8.32 1 94.19 178 HIS A C 1
ATOM 1389 O O . HIS A 1 178 ? -16.844 -8.117 -8.695 1 94.19 178 HIS A O 1
ATOM 1395 N N . TYR A 1 179 ? -18.391 -9.086 -7.375 1 95.94 179 TYR A N 1
ATOM 1396 C CA . TYR A 1 179 ? -18.766 -7.84 -6.711 1 95.94 179 TYR A CA 1
ATOM 1397 C C . TYR A 1 179 ? -18.172 -7.773 -5.309 1 95.94 179 TYR A C 1
ATOM 1399 O O . TYR A 1 179 ? -18.266 -8.742 -4.547 1 95.94 179 TYR A O 1
ATOM 1407 N N . VAL A 1 180 ? -17.578 -6.715 -4.965 1 97 180 VAL A N 1
ATOM 1408 C CA . VAL A 1 180 ? -17 -6.496 -3.646 1 97 180 VAL A CA 1
ATOM 1409 C C . VAL A 1 180 ? -17.625 -5.266 -2.996 1 97 180 VAL A C 1
ATOM 1411 O O . VAL A 1 180 ? -17.5 -4.152 -3.506 1 97 180 VAL A O 1
ATOM 1414 N N . PRO A 1 181 ? -18.344 -5.418 -1.901 1 97.75 181 PRO A N 1
ATOM 1415 C CA . PRO A 1 181 ? -18.938 -4.273 -1.214 1 97.75 181 PRO A CA 1
ATOM 1416 C C . PRO A 1 181 ? -17.906 -3.391 -0.525 1 97.75 181 PRO A C 1
ATOM 1418 O O . PRO A 1 181 ? -16.984 -3.9 0.13 1 97.75 181 PRO A O 1
ATOM 1421 N N . LYS A 1 182 ? -18.047 -2.141 -0.672 1 98.44 182 LYS A N 1
ATOM 1422 C CA . LYS A 1 182 ? -17.188 -1.172 0.007 1 98.44 182 LYS A CA 1
ATOM 1423 C C . LYS A 1 182 ? -18.016 -0.152 0.781 1 98.44 182 LYS A C 1
ATOM 1425 O O . LYS A 1 182 ? -19 0.381 0.26 1 98.44 182 LYS A O 1
ATOM 1430 N N . LEU A 1 183 ? -17.578 0.063 2.031 1 98.5 183 LEU A N 1
ATOM 1431 C CA . LEU A 1 183 ? -18.25 1.038 2.889 1 98.5 183 LEU A CA 1
ATOM 1432 C C . LEU A 1 183 ? -18.188 2.434 2.277 1 98.5 183 LEU A C 1
ATOM 1434 O O . LEU A 1 183 ? -17.234 2.756 1.558 1 98.5 183 LEU A O 1
ATOM 1438 N N . SER A 1 184 ? -19.188 3.27 2.57 1 97.94 184 SER A N 1
ATOM 1439 C CA . SER A 1 184 ? -19.234 4.633 2.057 1 97.94 184 SER A CA 1
ATOM 1440 C C . SER A 1 184 ? -18.141 5.496 2.68 1 97.94 184 SER A C 1
ATOM 1442 O O . SER A 1 184 ? -17.656 5.195 3.773 1 97.94 184 SER A O 1
ATOM 1444 N N . LEU A 1 185 ? -17.797 6.535 1.998 1 98.19 185 LEU A N 1
ATOM 1445 C CA . LEU A 1 185 ? -16.797 7.488 2.482 1 98.19 185 LEU A CA 1
ATOM 1446 C C . LEU A 1 185 ? -17.203 8.039 3.848 1 98.19 185 LEU A C 1
ATOM 1448 O O . LEU A 1 185 ? -16.375 8.117 4.758 1 98.19 185 LEU A O 1
ATOM 1452 N N . ASP A 1 186 ? -18.453 8.359 4.051 1 97.31 186 ASP A N 1
ATOM 1453 C CA . ASP A 1 186 ? -18.953 8.961 5.285 1 97.31 186 ASP A CA 1
ATOM 1454 C C . ASP A 1 186 ? -18.859 7.984 6.453 1 97.31 186 ASP A C 1
ATOM 1456 O O . ASP A 1 186 ? -18.625 8.391 7.594 1 97.31 186 ASP A O 1
ATOM 1460 N N . THR A 1 187 ? -19.016 6.691 6.125 1 97.44 187 THR A N 1
ATOM 1461 C CA . THR A 1 187 ? -18.891 5.672 7.164 1 97.44 187 THR A CA 1
ATOM 1462 C C . THR A 1 187 ? -17.453 5.59 7.68 1 97.44 187 THR A C 1
ATOM 1464 O O . THR A 1 187 ? -17.234 5.328 8.859 1 97.44 187 THR A O 1
ATOM 1467 N N . LEU A 1 188 ? -16.484 5.867 6.805 1 98.44 188 LEU A N 1
ATOM 1468 C CA . LEU A 1 188 ? -15.094 5.645 7.152 1 98.44 188 LEU A CA 1
ATOM 1469 C C . LEU A 1 188 ? -14.484 6.887 7.797 1 98.44 188 LEU A C 1
ATOM 1471 O O . LEU A 1 188 ? -13.516 6.789 8.555 1 98.44 188 LEU A O 1
ATOM 1475 N N . ILE A 1 189 ? -15 8.039 7.496 1 98.81 189 ILE A N 1
ATOM 1476 C CA . ILE A 1 189 ? -14.453 9.281 8.039 1 98.81 189 ILE A CA 1
ATOM 1477 C C . ILE A 1 189 ? -15.117 9.586 9.383 1 98.81 189 ILE A C 1
ATOM 1479 O O . ILE A 1 189 ? -16.328 9.82 9.445 1 98.81 189 ILE A O 1
ATOM 1483 N N . LEU A 1 190 ? -14.344 9.664 10.414 1 98.62 190 LEU A N 1
ATOM 1484 C CA . LEU A 1 190 ? -14.875 9.859 11.758 1 98.62 190 LEU A CA 1
ATOM 1485 C C . LEU A 1 190 ? -15.109 11.344 12.039 1 98.62 190 LEU A C 1
ATOM 1487 O O . LEU A 1 190 ? -16.047 11.703 12.758 1 98.62 190 LEU A O 1
ATOM 1491 N N . ASN A 1 191 ? -14.156 12.18 11.539 1 98.12 191 ASN A N 1
ATOM 1492 C CA . ASN A 1 191 ? -14.227 13.609 11.82 1 98.12 191 ASN A CA 1
ATOM 1493 C C . ASN A 1 191 ? -13.508 14.422 10.742 1 98.12 191 ASN A C 1
ATOM 1495 O O . ASN A 1 191 ? -12.625 13.906 10.055 1 98.12 191 ASN A O 1
ATOM 1499 N N . ARG A 1 192 ? -13.977 15.633 10.617 1 98.25 192 ARG A N 1
ATOM 1500 C CA . ARG A 1 192 ? -13.383 16.672 9.773 1 98.25 192 ARG A CA 1
ATOM 1501 C C . ARG A 1 192 ? -13.109 17.938 10.57 1 98.25 192 ARG A C 1
ATOM 1503 O O . ARG A 1 192 ? -13.992 18.453 11.25 1 98.25 192 ARG A O 1
ATOM 1510 N N . PHE A 1 193 ? -11.914 18.266 10.531 1 98.38 193 PHE A N 1
ATOM 1511 C CA . PHE A 1 193 ? -11.531 19.484 11.234 1 98.38 193 PHE A CA 1
ATOM 1512 C C . PHE A 1 193 ? -11.062 20.547 10.25 1 98.38 193 PHE A C 1
ATOM 1514 O O . PHE A 1 193 ? -10.18 20.297 9.43 1 98.38 193 PHE A O 1
ATOM 1521 N N . MET B 1 1 ? -1.1 10.352 -19.875 1 55.16 1 MET B N 1
ATOM 1522 C CA . MET B 1 1 ? -1.059 9.891 -18.484 1 55.16 1 MET B CA 1
ATOM 1523 C C . MET B 1 1 ? 0.294 9.266 -18.172 1 55.16 1 MET B C 1
ATOM 1525 O O . MET B 1 1 ? 0.851 8.523 -18.969 1 55.16 1 MET B O 1
ATOM 1529 N N . THR B 1 2 ? 0.99 9.75 -17.078 1 72.12 2 THR B N 1
ATOM 1530 C CA . THR B 1 2 ? 2.309 9.305 -16.641 1 72.12 2 THR B CA 1
ATOM 1531 C C . THR B 1 2 ? 2.342 7.789 -16.469 1 72.12 2 THR B C 1
ATOM 1533 O O . THR B 1 2 ? 1.352 7.184 -16.047 1 72.12 2 THR B O 1
ATOM 1536 N N . ASP B 1 3 ? 3.355 7.207 -17.156 1 91.88 3 ASP B N 1
ATOM 1537 C CA . ASP B 1 3 ? 3.572 5.777 -16.938 1 91.88 3 ASP B CA 1
ATOM 1538 C C . ASP B 1 3 ? 3.537 5.434 -15.453 1 91.88 3 ASP B C 1
ATOM 1540 O O . ASP B 1 3 ? 3.971 6.227 -14.617 1 91.88 3 ASP B O 1
ATOM 1544 N N . PHE B 1 4 ? 2.891 4.293 -15.047 1 96.88 4 PHE B N 1
ATOM 1545 C CA . PHE B 1 4 ? 2.662 3.953 -13.648 1 96.88 4 PHE B CA 1
ATOM 1546 C C . PHE B 1 4 ? 3.977 3.924 -12.875 1 96.88 4 PHE B C 1
ATOM 1548 O O . PHE B 1 4 ? 4.055 4.434 -11.758 1 96.88 4 PHE B O 1
ATOM 1555 N N . ARG B 1 5 ? 4.98 3.342 -13.438 1 97.12 5 ARG B N 1
ATOM 1556 C CA . ARG B 1 5 ? 6.262 3.277 -12.75 1 97.12 5 ARG B CA 1
ATOM 1557 C C . ARG B 1 5 ? 6.789 4.676 -12.438 1 97.12 5 ARG B C 1
ATOM 1559 O O . ARG B 1 5 ? 7.387 4.902 -11.391 1 97.12 5 ARG B O 1
ATOM 1566 N N . THR B 1 6 ? 6.625 5.594 -13.375 1 96.69 6 THR B N 1
ATOM 1567 C CA . THR B 1 6 ? 7.039 6.977 -13.164 1 96.69 6 THR B CA 1
ATOM 1568 C C . THR B 1 6 ? 6.266 7.602 -12.008 1 96.69 6 THR B C 1
ATOM 1570 O O . THR B 1 6 ? 6.836 8.336 -11.195 1 96.69 6 THR B O 1
ATOM 1573 N N . LEU B 1 7 ? 4.941 7.324 -11.953 1 97.38 7 LEU B N 1
ATOM 1574 C CA . LEU B 1 7 ? 4.133 7.793 -10.828 1 97.38 7 LEU B CA 1
ATOM 1575 C C . LEU B 1 7 ? 4.691 7.285 -9.508 1 97.38 7 LEU B C 1
ATOM 1577 O O . LEU B 1 7 ? 4.781 8.039 -8.531 1 97.38 7 LEU B O 1
ATOM 1581 N N . VAL B 1 8 ? 5.062 5.992 -9.453 1 98.25 8 VAL B N 1
ATOM 1582 C CA . VAL B 1 8 ? 5.621 5.395 -8.242 1 98.25 8 VAL B CA 1
ATOM 1583 C C . VAL B 1 8 ? 6.938 6.086 -7.887 1 98.25 8 VAL B C 1
ATOM 1585 O O . VAL B 1 8 ? 7.172 6.422 -6.727 1 98.25 8 VAL B O 1
ATOM 1588 N N . GLU B 1 9 ? 7.754 6.293 -8.867 1 97.06 9 GLU B N 1
ATOM 1589 C CA . GLU B 1 9 ? 9.047 6.938 -8.648 1 97.06 9 GLU B CA 1
ATOM 1590 C C . GLU B 1 9 ? 8.867 8.344 -8.078 1 97.06 9 GLU B C 1
ATOM 1592 O O . GLU B 1 9 ? 9.664 8.789 -7.246 1 97.06 9 GLU B O 1
ATOM 1597 N N . GLN B 1 10 ? 7.871 9.008 -8.477 1 96.06 10 GLN B N 1
ATOM 1598 C CA . GLN B 1 10 ? 7.629 10.383 -8.07 1 96.06 10 GLN B CA 1
ATOM 1599 C C . GLN B 1 10 ? 7 10.445 -6.684 1 96.06 10 GLN B C 1
ATOM 1601 O O . GLN B 1 10 ? 7.09 11.469 -6 1 96.06 10 GLN B O 1
ATOM 1606 N N . ALA B 1 11 ? 6.316 9.406 -6.27 1 97.31 11 ALA B N 1
ATOM 1607 C CA . ALA B 1 11 ? 5.586 9.391 -5.004 1 97.31 11 ALA B CA 1
ATOM 1608 C C . ALA B 1 11 ? 6.531 9.156 -3.83 1 97.31 11 ALA B C 1
ATOM 1610 O O . ALA B 1 11 ? 6.305 8.273 -3.002 1 97.31 11 ALA B O 1
ATOM 1611 N N . ARG B 1 12 ? 7.562 9.969 -3.762 1 95.75 12 ARG B N 1
ATOM 1612 C CA . ARG B 1 12 ? 8.523 9.938 -2.662 1 95.75 12 ARG B CA 1
ATOM 1613 C C . ARG B 1 12 ? 8.055 10.805 -1.498 1 95.75 12 ARG B C 1
ATOM 1615 O O . ARG B 1 12 ? 7.289 11.75 -1.693 1 95.75 12 ARG B O 1
ATOM 1622 N N . THR B 1 13 ? 8.555 10.414 -0.328 1 96.75 13 THR B N 1
ATOM 1623 C CA . THR B 1 13 ? 8.227 11.188 0.867 1 96.75 13 THR B CA 1
ATOM 1624 C C . THR B 1 13 ? 8.531 12.664 0.654 1 96.75 13 THR B C 1
ATOM 1626 O O . THR B 1 13 ? 9.617 13.023 0.201 1 96.75 13 THR B O 1
ATOM 1629 N N . CYS B 1 14 ? 7.547 13.438 0.885 1 97.06 14 CYS B N 1
ATOM 1630 C CA . CYS B 1 14 ? 7.652 14.891 0.802 1 97.06 14 CYS B CA 1
ATOM 1631 C C . CYS B 1 14 ? 7.613 15.523 2.189 1 97.06 14 CYS B C 1
ATOM 1633 O O . CYS B 1 14 ? 6.719 15.227 2.986 1 97.06 14 CYS B O 1
ATOM 1635 N N . ARG B 1 15 ? 8.547 16.422 2.447 1 96.44 15 ARG B N 1
ATOM 1636 C CA . ARG B 1 15 ? 8.586 17 3.785 1 96.44 15 ARG B CA 1
ATOM 1637 C C . ARG B 1 15 ? 8.578 18.531 3.721 1 96.44 15 ARG B C 1
ATOM 1639 O O . ARG B 1 15 ? 8.773 19.203 4.734 1 96.44 15 ARG B O 1
ATOM 1646 N N . ARG B 1 16 ? 8.445 19.078 2.553 1 96.75 16 ARG B N 1
ATOM 1647 C CA . ARG B 1 16 ? 8.266 20.5 2.342 1 96.75 16 ARG B CA 1
ATOM 1648 C C . ARG B 1 16 ? 7.086 20.781 1.414 1 96.75 16 ARG B C 1
ATOM 1650 O O . ARG B 1 16 ? 7.02 20.234 0.311 1 96.75 16 ARG B O 1
ATOM 1657 N N . PHE B 1 17 ? 6.246 21.734 1.853 1 98.12 17 PHE B N 1
ATOM 1658 C CA . PHE B 1 17 ? 4.984 21.953 1.158 1 98.12 17 PHE B CA 1
ATOM 1659 C C . PHE B 1 17 ? 4.773 23.438 0.885 1 98.12 17 PHE B C 1
ATOM 1661 O O . PHE B 1 17 ? 5.398 24.281 1.527 1 98.12 17 PHE B O 1
ATOM 1668 N N . GLU B 1 18 ? 3.941 23.688 -0.102 1 98.12 18 GLU B N 1
ATOM 1669 C CA . GLU B 1 18 ? 3.51 25.062 -0.353 1 98.12 18 GLU B CA 1
ATOM 1670 C C . GLU B 1 18 ? 2.387 25.469 0.598 1 98.12 18 GLU B C 1
ATOM 1672 O O . GLU B 1 18 ? 1.216 25.469 0.215 1 98.12 18 GLU B O 1
ATOM 1677 N N . GLU B 1 19 ? 2.799 25.953 1.681 1 97.81 19 GLU B N 1
ATOM 1678 C CA . GLU B 1 19 ? 1.852 26.25 2.748 1 97.81 19 GLU B CA 1
ATOM 1679 C C . GLU B 1 19 ? 0.84 27.312 2.303 1 97.81 19 GLU B C 1
ATOM 1681 O O . GLU B 1 19 ? -0.286 27.344 2.803 1 97.81 19 GLU B O 1
ATOM 1686 N N . GLU B 1 20 ? 1.14 28.172 1.312 1 97.56 20 GLU B N 1
ATOM 1687 C CA . GLU B 1 20 ? 0.282 29.25 0.821 1 97.56 20 GLU B CA 1
ATOM 1688 C C . GLU B 1 20 ? -0.772 28.703 -0.146 1 97.56 20 GLU B C 1
ATOM 1690 O O . GLU B 1 20 ? -1.718 29.422 -0.494 1 97.56 20 GLU B O 1
ATOM 1695 N N . ARG B 1 21 ? -0.623 27.547 -0.604 1 98.12 21 ARG B N 1
ATOM 1696 C CA . ARG B 1 21 ? -1.597 26.859 -1.447 1 98.12 21 ARG B CA 1
ATOM 1697 C C . ARG B 1 21 ? -2.131 25.609 -0.76 1 98.12 21 ARG B C 1
ATOM 1699 O O . ARG B 1 21 ? -1.888 24.484 -1.22 1 98.12 21 ARG B O 1
ATOM 1706 N N . PRO B 1 22 ? -2.945 25.828 0.221 1 98.5 22 PRO B N 1
ATOM 1707 C CA . PRO B 1 22 ? -3.383 24.719 1.06 1 98.5 22 PRO B CA 1
ATOM 1708 C C . PRO B 1 22 ? -4.355 23.781 0.338 1 98.5 22 PRO B C 1
ATOM 1710 O O . PRO B 1 22 ? -5.109 24.219 -0.53 1 98.5 22 PRO B O 1
ATOM 1713 N N . LEU B 1 23 ? -4.262 22.5 0.671 1 98.69 23 LEU B N 1
ATOM 1714 C CA . LEU B 1 23 ? -5.32 21.578 0.283 1 98.69 23 LEU B CA 1
ATOM 1715 C C . LEU B 1 23 ? -6.633 21.922 0.967 1 98.69 23 LEU B C 1
ATOM 1717 O O . LEU B 1 23 ? -6.637 22.5 2.061 1 98.69 23 LEU B O 1
ATOM 1721 N N . GLN B 1 24 ? -7.633 21.547 0.322 1 98.31 24 GLN B N 1
ATOM 1722 C CA . GLN B 1 24 ? -8.969 21.734 0.889 1 98.31 24 GLN B CA 1
ATOM 1723 C C . GLN B 1 24 ? -9.516 20.422 1.426 1 98.31 24 GLN B C 1
ATOM 1725 O O . GLN B 1 24 ? -8.992 19.344 1.118 1 98.31 24 GLN B O 1
ATOM 1730 N N . MET B 1 25 ? -10.562 20.609 2.254 1 98.69 25 MET B N 1
ATOM 1731 C CA . MET B 1 25 ? -11.18 19.406 2.826 1 98.69 25 MET B CA 1
ATOM 1732 C C . MET B 1 25 ? -11.594 18.438 1.729 1 98.69 25 MET B C 1
ATOM 1734 O O . MET B 1 25 ? -11.414 17.234 1.867 1 98.69 25 MET B O 1
ATOM 1738 N N . ALA B 1 26 ? -12.125 18.938 0.654 1 98.75 26 ALA B N 1
ATOM 1739 C CA . ALA B 1 26 ? -12.562 18.094 -0.458 1 98.75 26 ALA B CA 1
ATOM 1740 C C . ALA B 1 26 ? -11.391 17.312 -1.042 1 98.75 26 ALA B C 1
ATOM 1742 O O . ALA B 1 26 ? -11.562 16.172 -1.503 1 98.75 26 ALA B O 1
ATOM 1743 N N . ASP B 1 27 ? -10.18 17.891 -1.044 1 98.81 27 ASP B N 1
ATOM 1744 C CA . ASP B 1 27 ? -8.977 17.203 -1.51 1 98.81 27 ASP B CA 1
ATOM 1745 C C . ASP B 1 27 ? -8.656 16 -0.628 1 98.81 27 ASP B C 1
ATOM 1747 O O . ASP B 1 27 ? -8.367 14.914 -1.135 1 98.81 27 ASP B O 1
ATOM 1751 N N . LEU B 1 28 ? -8.758 16.203 0.68 1 98.94 28 LEU B N 1
ATOM 1752 C CA . LEU B 1 28 ? -8.5 15.133 1.626 1 98.94 28 LEU B CA 1
ATOM 1753 C C . LEU B 1 28 ? -9.539 14.023 1.494 1 98.94 28 LEU B C 1
ATOM 1755 O O . LEU B 1 28 ? -9.211 12.844 1.578 1 98.94 28 LEU B O 1
ATOM 1759 N N . GLU B 1 29 ? -10.742 14.438 1.292 1 98.94 29 GLU B N 1
ATOM 1760 C CA . GLU B 1 29 ? -11.812 13.469 1.091 1 98.94 29 GLU B CA 1
ATOM 1761 C C . GLU B 1 29 ? -11.562 12.625 -0.158 1 98.94 29 GLU B C 1
ATOM 1763 O O . GLU B 1 29 ? -11.812 11.414 -0.158 1 98.94 29 GLU B O 1
ATOM 1768 N N . TRP B 1 30 ? -11.109 13.266 -1.189 1 98.81 30 TRP B N 1
ATOM 1769 C CA . TRP B 1 30 ? -10.828 12.531 -2.42 1 98.81 30 TRP B CA 1
ATOM 1770 C C . TRP B 1 30 ? -9.719 11.508 -2.203 1 98.81 30 TRP B C 1
ATOM 1772 O O . TRP B 1 30 ? -9.781 10.398 -2.734 1 98.81 30 TRP B O 1
ATOM 1782 N N . LEU B 1 31 ? -8.758 11.859 -1.448 1 98.94 31 LEU B N 1
ATOM 1783 C CA . LEU B 1 31 ? -7.676 10.938 -1.135 1 98.94 31 LEU B CA 1
ATOM 1784 C C . LEU B 1 31 ? -8.203 9.711 -0.396 1 98.94 31 LEU B C 1
ATOM 1786 O O . LEU B 1 31 ? -7.855 8.578 -0.733 1 98.94 31 LEU B O 1
ATOM 1790 N N . VAL B 1 32 ? -9.078 9.914 0.597 1 98.94 32 VAL B N 1
ATOM 1791 C CA . VAL B 1 32 ? -9.633 8.805 1.359 1 98.94 32 VAL B CA 1
ATOM 1792 C C . VAL B 1 32 ? -10.609 8.016 0.488 1 98.94 32 VAL B C 1
ATOM 1794 O O . VAL B 1 32 ? -10.734 6.797 0.631 1 98.94 32 VAL B O 1
ATOM 1797 N N . ASP B 1 33 ? -11.25 8.742 -0.412 1 98.81 33 ASP B N 1
ATOM 1798 C CA . ASP B 1 33 ? -12.141 8.055 -1.348 1 98.81 33 ASP B CA 1
ATOM 1799 C C . ASP B 1 33 ? -11.367 7.059 -2.207 1 98.81 33 ASP B C 1
ATOM 1801 O O . ASP B 1 33 ? -11.891 6.008 -2.576 1 98.81 33 ASP B O 1
ATOM 1805 N N . CYS B 1 34 ? -10.156 7.352 -2.602 1 98.75 34 CYS B N 1
ATOM 1806 C CA . CYS B 1 34 ? -9.297 6.391 -3.281 1 98.75 34 CYS B CA 1
ATOM 1807 C C . CYS B 1 34 ? -8.945 5.227 -2.363 1 98.75 34 CYS B C 1
ATOM 1809 O O . CYS B 1 34 ? -9.047 4.066 -2.758 1 98.75 34 CYS B O 1
ATOM 1811 N N . ALA B 1 35 ? -8.602 5.516 -1.116 1 98.81 35 ALA B N 1
ATOM 1812 C CA . ALA B 1 35 ? -8.141 4.504 -0.168 1 98.81 35 ALA B CA 1
ATOM 1813 C C . ALA B 1 35 ? -9.266 3.531 0.183 1 98.81 35 ALA B C 1
ATOM 1815 O O . ALA B 1 35 ? -9.016 2.344 0.408 1 98.81 35 ALA B O 1
ATOM 1816 N N . ARG B 1 36 ? -10.461 4.023 0.224 1 98.12 36 ARG B N 1
ATOM 1817 C CA . ARG B 1 36 ? -11.57 3.189 0.675 1 98.12 36 ARG B CA 1
ATOM 1818 C C . ARG B 1 36 ? -11.844 2.057 -0.309 1 98.12 36 ARG B C 1
ATOM 1820 O O . ARG B 1 36 ? -12.531 1.093 0.021 1 98.12 36 ARG B O 1
ATOM 1827 N N . LEU B 1 37 ? -11.352 2.188 -1.496 1 98.19 37 LEU B N 1
ATOM 1828 C CA . LEU B 1 37 ? -11.625 1.221 -2.551 1 98.19 37 LEU B CA 1
ATOM 1829 C C . LEU B 1 37 ? -10.578 0.111 -2.562 1 98.19 37 LEU B C 1
ATOM 1831 O O . LEU B 1 37 ? -10.727 -0.876 -3.287 1 98.19 37 LEU B O 1
ATOM 1835 N N . THR B 1 38 ? -9.562 0.235 -1.794 1 98.5 38 THR B N 1
ATOM 1836 C CA . THR B 1 38 ? -8.438 -0.689 -1.868 1 98.5 38 THR B CA 1
ATOM 1837 C C . THR B 1 38 ? -8.812 -2.049 -1.284 1 98.5 38 THR B C 1
ATOM 1839 O O . THR B 1 38 ? -9.797 -2.162 -0.547 1 98.5 38 THR B O 1
ATOM 1842 N N . PRO B 1 39 ? -8.07 -3.09 -1.672 1 97.56 39 PRO B N 1
ATOM 1843 C CA . PRO B 1 39 ? -8.281 -4.375 -0.999 1 97.56 39 PRO B CA 1
ATOM 1844 C C . PRO B 1 39 ? -7.855 -4.348 0.468 1 97.56 39 PRO B C 1
ATOM 1846 O O . PRO B 1 39 ? -7.023 -3.525 0.858 1 97.56 39 PRO B O 1
ATOM 1849 N N . CYS B 1 40 ? -8.492 -5.164 1.229 1 97.38 40 CYS B N 1
ATOM 1850 C CA . CYS B 1 40 ? -8.086 -5.426 2.605 1 97.38 40 CYS B CA 1
ATOM 1851 C C . CYS B 1 40 ? -8.422 -6.855 3.008 1 97.38 40 CYS B C 1
ATOM 1853 O O . CYS B 1 40 ? -9.195 -7.531 2.332 1 97.38 40 CYS B O 1
ATOM 1855 N N . ALA B 1 41 ? -7.766 -7.305 4.016 1 96.69 41 ALA B N 1
ATOM 1856 C CA . ALA B 1 41 ? -7.945 -8.68 4.48 1 96.69 41 ALA B CA 1
ATOM 1857 C C . ALA B 1 41 ? -9.414 -8.961 4.785 1 96.69 41 ALA B C 1
ATOM 1859 O O . ALA B 1 41 ? -10.047 -8.242 5.566 1 96.69 41 ALA B O 1
ATOM 1860 N N . ARG B 1 42 ? -9.938 -9.992 4.125 1 94.38 42 ARG B N 1
ATOM 1861 C CA . ARG B 1 42 ? -11.297 -10.484 4.336 1 94.38 42 ARG B CA 1
ATOM 1862 C C . ARG B 1 42 ? -12.328 -9.414 4.008 1 94.38 42 ARG B C 1
ATOM 1864 O O . ARG B 1 42 ? -13.484 -9.508 4.422 1 94.38 42 ARG B O 1
ATOM 1871 N N . ASN B 1 43 ? -11.867 -8.367 3.355 1 96.81 43 ASN B N 1
ATOM 1872 C CA . ASN B 1 43 ? -12.703 -7.195 3.111 1 96.81 43 ASN B CA 1
ATOM 1873 C C . ASN B 1 43 ? -13.336 -6.684 4.398 1 96.81 43 ASN B C 1
ATOM 1875 O O . ASN B 1 43 ? -14.461 -6.18 4.383 1 96.81 43 ASN B O 1
ATOM 1879 N N . ALA B 1 44 ? -12.625 -6.742 5.465 1 96.81 44 ALA B N 1
ATOM 1880 C CA . ALA B 1 44 ? -13.156 -6.387 6.781 1 96.81 44 ALA B CA 1
ATOM 1881 C C . ALA B 1 44 ? -13.242 -4.871 6.945 1 96.81 44 ALA B C 1
ATOM 1883 O O . ALA B 1 44 ? -13.969 -4.379 7.812 1 96.81 44 ALA B O 1
ATOM 1884 N N . GLN B 1 45 ? -12.461 -4.105 6.238 1 98.19 45 GLN B N 1
ATOM 1885 C CA . GLN B 1 45 ? -12.523 -2.648 6.164 1 98.19 45 GLN B CA 1
ATOM 1886 C C . GLN B 1 45 ? -12.523 -2.029 7.559 1 98.19 45 GLN B C 1
ATOM 1888 O O . GLN B 1 45 ? -13.383 -1.207 7.879 1 98.19 45 GLN B O 1
ATOM 1893 N N . GLN B 1 46 ? -11.438 -2.297 8.312 1 98.31 46 GLN B N 1
ATOM 1894 C CA . GLN B 1 46 ? -11.383 -1.962 9.734 1 98.31 46 GLN B CA 1
ATOM 1895 C C . GLN B 1 46 ? -10.758 -0.588 9.953 1 98.31 46 GLN B C 1
ATOM 1897 O O . GLN B 1 46 ? -10.789 -0.053 11.062 1 98.31 46 GLN B O 1
ATOM 1902 N N . LEU B 1 47 ? -10.195 0.038 8.969 1 98.88 47 LEU B N 1
ATOM 1903 C CA . LEU B 1 47 ? -9.555 1.339 9.109 1 98.88 47 LEU B CA 1
ATOM 1904 C C . LEU B 1 47 ? -10.586 2.455 9.188 1 98.88 47 LEU B C 1
ATOM 1906 O O . LEU B 1 47 ? -11.656 2.355 8.578 1 98.88 47 LEU B O 1
ATOM 1910 N N . ARG B 1 48 ? -10.234 3.469 9.93 1 98.94 48 ARG B N 1
ATOM 1911 C CA . ARG B 1 48 ? -10.992 4.715 10 1 98.94 48 ARG B CA 1
ATOM 1912 C C . ARG B 1 48 ? -10.078 5.922 9.812 1 98.94 48 ARG B C 1
ATOM 1914 O O . ARG B 1 48 ? -8.867 5.824 10 1 98.94 48 ARG B O 1
ATOM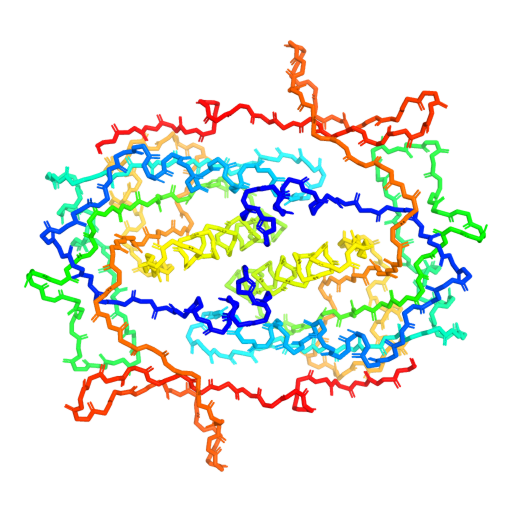 1921 N N . TYR B 1 49 ? -10.719 7.047 9.453 1 98.94 49 TYR B N 1
ATOM 1922 C CA . TYR B 1 49 ? -9.93 8.219 9.078 1 98.94 49 TYR B CA 1
ATOM 1923 C C . TYR B 1 49 ? -10.453 9.469 9.773 1 98.94 49 TYR B C 1
ATOM 1925 O O . TYR B 1 49 ? -11.664 9.656 9.891 1 98.94 49 TYR B O 1
ATOM 1933 N N . SER B 1 50 ? -9.586 10.281 10.234 1 99 50 SER B N 1
ATOM 1934 C CA . SER B 1 50 ? -9.859 11.656 10.641 1 99 50 SER B CA 1
ATOM 1935 C C . SER B 1 50 ? -9.141 12.648 9.734 1 99 50 SER B C 1
ATOM 1937 O O . SER B 1 50 ? -7.93 12.539 9.516 1 99 50 SER B O 1
ATOM 1939 N N . LEU B 1 51 ? -9.867 13.609 9.211 1 98.94 51 LEU B N 1
ATOM 1940 C CA . LEU B 1 51 ? -9.32 14.562 8.258 1 98.94 51 LEU B CA 1
ATOM 1941 C C . LEU B 1 51 ? -9.117 15.93 8.914 1 98.94 51 LEU B C 1
ATOM 1943 O O . LEU B 1 51 ? -10.016 16.438 9.57 1 98.94 51 LEU B O 1
ATOM 1947 N N . VAL B 1 52 ? -7.93 16.438 8.766 1 98.94 52 VAL B N 1
ATOM 1948 C CA . VAL B 1 52 ? -7.586 17.734 9.336 1 98.94 52 VAL B CA 1
ATOM 1949 C C . VAL B 1 52 ? -7.125 18.672 8.227 1 98.94 52 VAL B C 1
ATOM 1951 O O . VAL B 1 52 ? -6.035 18.516 7.676 1 98.94 52 VAL B O 1
ATOM 1954 N N . GLY B 1 53 ? -7.949 19.656 7.879 1 98.62 53 GLY B N 1
ATOM 1955 C CA . GLY B 1 53 ? -7.59 20.688 6.93 1 98.62 53 GLY B CA 1
ATOM 1956 C C . GLY B 1 53 ? -6.887 21.875 7.574 1 98.62 53 GLY B C 1
ATOM 1957 O O . GLY B 1 53 ? -6.531 21.828 8.75 1 98.62 53 GLY B O 1
ATOM 1958 N N . PRO B 1 54 ? -6.68 22.969 6.805 1 97.31 54 PRO B N 1
ATOM 1959 C CA . PRO B 1 54 ? -5.965 24.125 7.352 1 97.31 54 PRO B CA 1
ATOM 1960 C C . PRO B 1 54 ? -6.68 24.75 8.555 1 97.31 54 PRO B C 1
ATOM 1962 O O . PRO B 1 54 ? -7.91 24.797 8.578 1 97.31 54 PRO B O 1
ATOM 1965 N N . GLY B 1 55 ? -5.848 25.219 9.531 1 97 55 GLY B N 1
ATOM 1966 C CA . GLY B 1 55 ? -6.41 25.859 10.711 1 97 55 GLY B CA 1
ATOM 1967 C C . GLY B 1 55 ? -5.703 25.469 12 1 97 55 GLY B C 1
ATOM 1968 O O . GLY B 1 55 ? -4.582 24.969 11.969 1 97 55 GLY B O 1
ATOM 1969 N N . GLU B 1 56 ? -6.312 25.734 13.07 1 97.94 56 GLU B N 1
ATOM 1970 C CA . GLU B 1 56 ? -5.703 25.547 14.383 1 97.94 56 GLU B CA 1
ATOM 1971 C C . GLU B 1 56 ? -5.402 24.078 14.656 1 97.94 56 GLU B C 1
ATOM 1973 O O . GLU B 1 56 ? -4.328 23.75 15.156 1 97.94 56 GLU B O 1
ATOM 1978 N N . THR B 1 57 ? -6.336 23.172 14.375 1 98.62 57 THR B N 1
ATOM 1979 C CA . THR B 1 57 ? -6.121 21.75 14.594 1 98.62 57 THR B CA 1
ATOM 1980 C C . THR B 1 57 ? -4.922 21.25 13.789 1 98.62 57 THR B C 1
ATOM 1982 O O . THR B 1 57 ? -4.148 20.422 14.273 1 98.62 57 THR B O 1
ATOM 1985 N N . CYS B 1 58 ? -4.816 21.75 12.609 1 98.56 58 CYS B N 1
ATOM 1986 C CA . CYS B 1 58 ? -3.689 21.406 11.758 1 98.56 58 CYS B CA 1
ATOM 1987 C C . CYS B 1 58 ? -2.369 21.812 12.406 1 98.56 58 CYS B C 1
ATOM 1989 O O . CYS B 1 58 ? -1.428 21.016 12.453 1 98.56 58 CYS B O 1
ATOM 1991 N N . ARG B 1 59 ? -2.35 23.016 12.906 1 97.69 59 ARG B N 1
ATOM 1992 C CA . ARG B 1 59 ? -1.15 23.516 13.57 1 97.69 59 ARG B CA 1
ATOM 1993 C C . ARG B 1 59 ? -0.809 22.672 14.797 1 97.69 59 ARG B C 1
ATOM 1995 O O . ARG B 1 59 ? 0.356 22.328 15.016 1 97.69 59 ARG B O 1
ATOM 2002 N N . ARG B 1 60 ? -1.774 22.359 15.555 1 98.5 60 ARG B N 1
ATOM 2003 C CA . ARG B 1 60 ? -1.564 21.547 16.75 1 98.5 60 ARG B CA 1
ATOM 2004 C C . ARG B 1 60 ? -1.067 20.156 16.375 1 98.5 60 ARG B C 1
ATOM 2006 O O . ARG B 1 60 ? -0.144 19.625 17.016 1 98.5 60 ARG B O 1
ATOM 2013 N N . LEU B 1 61 ? -1.721 19.547 15.391 1 98.75 61 LEU B N 1
ATOM 2014 C CA . LEU B 1 61 ? -1.328 18.203 14.953 1 98.75 61 LEU B CA 1
ATOM 2015 C C . LEU B 1 61 ? 0.108 18.203 14.438 1 98.75 61 LEU B C 1
ATOM 2017 O O . LEU B 1 61 ? 0.874 17.281 14.734 1 98.75 61 LEU B O 1
ATOM 2021 N N . PHE B 1 62 ? 0.433 19.188 13.688 1 98.38 62 PHE B N 1
ATOM 2022 C CA . PHE B 1 62 ? 1.807 19.328 13.219 1 98.38 62 PHE B CA 1
ATOM 2023 C C . PHE B 1 62 ? 2.787 19.266 14.383 1 98.38 62 PHE B C 1
ATOM 2025 O O . PHE B 1 62 ? 3.797 18.562 14.312 1 98.38 62 PHE B O 1
ATOM 2032 N N . GLY B 1 63 ? 2.455 19.953 15.422 1 97.44 63 GLY B N 1
ATOM 2033 C CA . GLY B 1 63 ? 3.316 20.016 16.594 1 97.44 63 GLY B CA 1
ATOM 2034 C C . GLY B 1 63 ? 3.447 18.688 17.312 1 97.44 63 GLY B C 1
ATOM 2035 O O . GLY B 1 63 ? 4.332 18.516 18.141 1 97.44 63 GLY B O 1
ATOM 2036 N N . MET B 1 64 ? 2.66 17.75 17.016 1 98 64 MET B N 1
ATOM 2037 C CA . MET B 1 64 ? 2.633 16.453 17.688 1 98 64 MET B CA 1
ATOM 2038 C C . MET B 1 64 ? 3.373 15.391 16.875 1 98 64 MET B C 1
ATOM 2040 O O . MET B 1 64 ? 3.443 14.227 17.281 1 98 64 MET B O 1
ATOM 2044 N N . THR B 1 65 ? 3.889 15.766 15.703 1 97.12 65 THR B N 1
ATOM 2045 C CA . THR B 1 65 ? 4.578 14.828 14.82 1 97.12 65 THR B CA 1
ATOM 2046 C C . THR B 1 65 ? 6.09 15.039 14.883 1 97.12 65 THR B C 1
ATOM 2048 O O . THR B 1 65 ? 6.555 16.125 15.227 1 97.12 65 THR B O 1
ATOM 2051 N N . LYS B 1 66 ? 6.828 14 14.617 1 93.19 66 LYS B N 1
ATOM 2052 C CA . LYS B 1 66 ? 8.281 14.039 14.469 1 93.19 66 LYS B CA 1
ATOM 2053 C C . LYS B 1 66 ? 8.695 13.719 13.039 1 93.19 66 LYS B C 1
ATOM 2055 O O . LYS B 1 66 ? 8.211 12.75 12.445 1 93.19 66 LYS B O 1
ATOM 2060 N N . TRP B 1 67 ? 9.562 14.609 12.562 1 89.38 67 TRP B N 1
ATOM 2061 C CA . TRP B 1 67 ? 9.883 14.539 11.141 1 89.38 67 TRP B CA 1
ATOM 2062 C C . TRP B 1 67 ? 11.344 14.164 10.93 1 89.38 67 TRP B C 1
ATOM 2064 O O . TRP B 1 67 ? 12.219 14.625 11.664 1 89.38 67 TRP B O 1
ATOM 2074 N N . ALA B 1 68 ? 11.664 13.336 9.93 1 78.19 68 ALA B N 1
ATOM 2075 C CA . ALA B 1 68 ? 12.961 13.07 9.32 1 78.19 68 ALA B CA 1
ATOM 2076 C C . ALA B 1 68 ? 13.977 12.633 10.367 1 78.19 68 ALA B C 1
ATOM 2078 O O . ALA B 1 68 ? 15 13.289 10.562 1 78.19 68 ALA B O 1
ATOM 2079 N N . ALA B 1 69 ? 13.867 11.422 10.844 1 75.06 69 ALA B N 1
ATOM 2080 C CA . ALA B 1 69 ? 14.773 10.898 11.867 1 75.06 69 ALA B CA 1
ATOM 2081 C C . ALA B 1 69 ? 16.203 10.812 11.336 1 75.06 69 ALA B C 1
ATOM 2083 O O . ALA B 1 69 ? 17.156 10.961 12.102 1 75.06 69 ALA B O 1
ATOM 2084 N N . ALA B 1 70 ? 16.328 10.734 10.078 1 75.31 70 ALA B N 1
ATOM 2085 C CA . ALA B 1 70 ? 17.656 10.555 9.5 1 75.31 70 ALA B CA 1
ATOM 2086 C C . ALA B 1 70 ? 18.344 11.898 9.273 1 75.31 70 ALA B C 1
ATOM 2088 O O . ALA B 1 70 ? 19.547 11.953 9.047 1 75.31 70 ALA B O 1
ATOM 2089 N N . LEU B 1 71 ? 17.516 12.938 9.266 1 79.38 71 LEU B N 1
ATOM 2090 C CA . LEU B 1 71 ? 18.062 14.281 9.141 1 79.38 71 LEU B CA 1
ATOM 2091 C C . LEU B 1 71 ? 18.219 14.938 10.508 1 79.38 71 LEU B C 1
ATOM 2093 O O . LEU B 1 71 ? 17.375 15.758 10.898 1 79.38 71 LEU B O 1
ATOM 2097 N N . LYS B 1 72 ? 19.219 14.633 11.289 1 73.62 72 LYS B N 1
ATOM 2098 C CA . LYS B 1 72 ? 19.406 14.93 12.703 1 73.62 72 LYS B CA 1
ATOM 2099 C C . LYS B 1 72 ? 19.422 16.438 12.953 1 73.62 72 LYS B C 1
ATOM 2101 O O . LYS B 1 72 ? 19.016 16.891 14.023 1 73.62 72 LYS B O 1
ATOM 2106 N N . ASP B 1 73 ? 19.781 17.125 12 1 77.44 73 ASP B N 1
ATOM 2107 C CA . ASP B 1 73 ? 19.922 18.562 12.227 1 77.44 73 ASP B CA 1
ATOM 2108 C C . ASP B 1 73 ? 18.719 19.328 11.68 1 77.44 73 ASP B C 1
ATOM 2110 O O . ASP B 1 73 ? 18.672 20.547 11.734 1 77.44 73 ASP B O 1
ATOM 2114 N N . TRP B 1 74 ? 17.812 18.484 11.242 1 78.81 74 TRP B N 1
ATOM 2115 C CA . TRP B 1 74 ? 16.609 19.094 10.688 1 78.81 74 TRP B CA 1
ATOM 2116 C C . TRP B 1 74 ? 15.406 18.844 11.586 1 78.81 74 TRP B C 1
ATOM 2118 O O . TRP B 1 74 ? 15.094 17.703 11.914 1 78.81 74 TRP B O 1
ATOM 2128 N N . GLY B 1 75 ? 14.852 19.812 12.195 1 77.69 75 GLY B N 1
ATOM 2129 C CA . GLY B 1 75 ? 13.742 19.688 13.133 1 77.69 75 GLY B CA 1
ATOM 2130 C C . GLY B 1 75 ? 12.398 19.531 12.445 1 77.69 75 GLY B C 1
ATOM 2131 O O . GLY B 1 75 ? 11.367 19.469 13.117 1 77.69 75 GLY B O 1
ATOM 2132 N N . GLY B 1 76 ? 12.445 19.484 11.062 1 87.31 76 GLY B N 1
ATOM 2133 C CA . GLY B 1 76 ? 11.195 19.406 10.328 1 87.31 76 GLY B CA 1
ATOM 2134 C C . GLY B 1 76 ? 10.898 20.656 9.516 1 87.31 76 GLY B C 1
ATOM 2135 O O . GLY B 1 76 ? 11.719 21.578 9.445 1 87.31 76 GLY B O 1
ATOM 2136 N N . PRO B 1 77 ? 9.789 20.594 8.812 1 92.25 77 PRO B N 1
ATOM 2137 C CA . PRO B 1 77 ? 9.461 21.734 7.945 1 92.25 77 PRO B CA 1
ATOM 2138 C C . PRO B 1 77 ? 9.297 23.031 8.719 1 92.25 77 PRO B C 1
ATOM 2140 O O . PRO B 1 77 ? 8.68 23.047 9.789 1 92.25 77 PRO B O 1
ATOM 2143 N N . PHE B 1 78 ? 9.789 24.125 8.211 1 92.31 78 PHE B N 1
ATOM 2144 C CA . PHE B 1 78 ? 9.672 25.469 8.781 1 92.31 78 PHE B CA 1
ATOM 2145 C C . PHE B 1 78 ? 8.328 26.094 8.422 1 92.31 78 PHE B C 1
ATOM 2147 O O . PHE B 1 78 ? 7.637 25.609 7.52 1 92.31 78 PHE B O 1
ATOM 2154 N N . PRO B 1 79 ? 8.016 27.156 9.242 1 94.88 79 PRO B N 1
ATOM 2155 C CA . PRO B 1 79 ? 6.84 27.906 8.805 1 94.88 79 PRO B CA 1
ATOM 2156 C C . PRO B 1 79 ? 6.91 28.312 7.336 1 94.88 79 PRO B C 1
ATOM 2158 O O . PRO B 1 79 ? 7.969 28.734 6.855 1 94.88 79 PRO B O 1
ATOM 2161 N N . GLY B 1 80 ? 5.863 28.141 6.629 1 96.56 80 GLY B N 1
ATOM 2162 C CA . GLY B 1 80 ? 5.832 28.422 5.199 1 96.56 80 GLY B CA 1
ATOM 2163 C C . GLY B 1 80 ? 6.027 27.172 4.348 1 96.56 80 GLY B C 1
ATOM 2164 O O . GLY B 1 80 ? 5.746 27.188 3.148 1 96.56 80 GLY B O 1
ATOM 2165 N N . GLU B 1 81 ? 6.48 26.062 4.988 1 97.12 81 GLU B N 1
ATOM 2166 C CA . GLU B 1 81 ? 6.715 24.828 4.246 1 97.12 81 GLU B CA 1
ATOM 2167 C C . GLU B 1 81 ? 6.023 23.641 4.91 1 97.12 81 GLU B C 1
ATOM 2169 O O . GLU B 1 81 ? 6.359 22.484 4.641 1 97.12 81 GLU B O 1
ATOM 2174 N N . ARG B 1 82 ? 5.145 23.906 5.793 1 98 82 ARG B N 1
ATOM 2175 C CA . ARG B 1 82 ? 4.473 22.859 6.559 1 98 82 ARG B CA 1
ATOM 2176 C C . ARG B 1 82 ? 3.332 22.25 5.758 1 98 82 ARG B C 1
ATOM 2178 O O . ARG B 1 82 ? 2.832 22.859 4.809 1 98 82 ARG B O 1
ATOM 2185 N N . PRO B 1 83 ? 2.988 20.969 6.113 1 98.5 83 PRO B N 1
ATOM 2186 C CA . PRO B 1 83 ? 1.794 20.391 5.484 1 98.5 83 PRO B CA 1
ATOM 2187 C C . PRO B 1 83 ? 0.536 21.219 5.758 1 98.5 83 PRO B C 1
ATOM 2189 O O . PRO B 1 83 ? 0.411 21.828 6.828 1 98.5 83 PRO B O 1
ATOM 2192 N N . THR B 1 84 ? -0.363 21.203 4.848 1 98.56 84 THR B N 1
ATOM 2193 C CA . THR B 1 84 ? -1.572 22 4.98 1 98.56 84 THR B CA 1
ATOM 2194 C C . THR B 1 84 ? -2.781 21.125 5.273 1 98.56 84 THR B C 1
ATOM 2196 O O . THR B 1 84 ? -3.906 21.609 5.383 1 98.56 84 THR B O 1
ATOM 2199 N N . GLY B 1 85 ? -2.621 19.859 5.348 1 98.69 85 GLY B N 1
ATOM 2200 C CA . GLY B 1 85 ? -3.627 18.875 5.719 1 98.69 85 GLY B CA 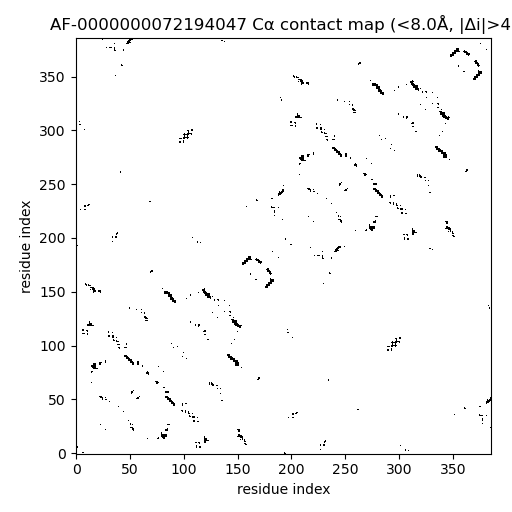1
ATOM 2201 C C . GLY B 1 85 ? -3.033 17.609 6.297 1 98.69 85 GLY B C 1
ATOM 2202 O O . GLY B 1 85 ? -1.873 17.281 6.035 1 98.69 85 GLY B O 1
ATOM 2203 N N . PHE B 1 86 ? -3.859 16.969 7.09 1 98.94 86 PHE B N 1
ATOM 2204 C CA . PHE B 1 86 ? -3.471 15.688 7.648 1 98.94 86 PHE B CA 1
ATOM 2205 C C . PHE B 1 86 ? -4.605 14.68 7.52 1 98.94 86 PHE B C 1
ATOM 2207 O O . PHE B 1 86 ? -5.777 15.047 7.566 1 98.94 86 PHE B O 1
ATOM 2214 N N . ILE B 1 87 ? -4.246 13.469 7.332 1 99 87 ILE B N 1
ATOM 2215 C CA . ILE B 1 87 ? -5.133 12.328 7.523 1 99 87 ILE B CA 1
ATOM 2216 C C . ILE B 1 87 ? -4.594 11.445 8.648 1 99 87 ILE B C 1
ATOM 2218 O O . ILE B 1 87 ? -3.459 10.961 8.578 1 99 87 ILE B O 1
ATOM 2222 N N . VAL B 1 88 ? -5.348 11.289 9.695 1 98.94 88 VAL B N 1
ATOM 2223 C CA . VAL B 1 88 ? -5.027 10.328 10.75 1 98.94 88 VAL B CA 1
ATOM 2224 C C . VAL B 1 88 ? -5.707 8.992 10.461 1 98.94 88 VAL B C 1
ATOM 2226 O O . VAL B 1 88 ? -6.934 8.922 10.383 1 98.94 88 VAL B O 1
ATOM 2229 N N . MET B 1 89 ? -4.93 8.031 10.266 1 98.94 89 MET B N 1
ATOM 2230 C CA . MET B 1 89 ? -5.441 6.676 10.078 1 98.94 89 MET B CA 1
ATOM 2231 C C . MET B 1 89 ? -5.496 5.93 11.406 1 98.94 89 MET B C 1
ATOM 2233 O O . MET B 1 89 ? -4.527 5.941 12.172 1 98.94 89 MET B O 1
ATOM 2237 N N . SER B 1 90 ? -6.578 5.305 11.648 1 98.88 90 SER B N 1
ATOM 2238 C CA . SER B 1 90 ? -6.77 4.605 12.914 1 98.88 90 SER B CA 1
ATOM 2239 C C . SER B 1 90 ? -7.32 3.199 12.688 1 98.88 90 SER B C 1
ATOM 2241 O O . SER B 1 90 ? -7.938 2.926 11.656 1 98.88 90 SER B O 1
ATOM 2243 N N . MET B 1 91 ? -7.07 2.334 13.602 1 98.75 91 MET B N 1
ATOM 2244 C CA . MET B 1 91 ? -7.543 0.954 13.578 1 98.75 91 MET B CA 1
ATOM 2245 C C . MET B 1 91 ? -7.953 0.494 14.977 1 98.75 91 MET B C 1
ATOM 2247 O O . MET B 1 91 ? -7.648 1.159 15.969 1 98.75 91 MET B O 1
ATOM 2251 N N . PRO B 1 92 ? -8.68 -0.631 15.07 1 98.69 92 PRO B N 1
ATOM 2252 C CA . PRO B 1 92 ? -9.016 -1.162 16.391 1 98.69 92 PRO B CA 1
ATOM 2253 C C . PRO B 1 92 ? -7.777 -1.455 17.234 1 98.69 92 PRO B C 1
ATOM 2255 O O . PRO B 1 92 ? -6.766 -1.934 16.719 1 98.69 92 PRO B O 1
ATOM 2258 N N . LYS B 1 93 ? -7.867 -1.203 18.531 1 97.94 93 LYS B N 1
ATOM 2259 C CA . LYS B 1 93 ? -6.762 -1.436 19.453 1 97.94 93 LYS B CA 1
ATOM 2260 C C . LYS B 1 93 ? -6.336 -2.9 19.453 1 97.94 93 LYS B C 1
ATOM 2262 O O . LYS B 1 93 ? -5.168 -3.215 19.672 1 97.94 93 LYS B O 1
ATOM 2267 N N . SER B 1 94 ? -7.254 -3.756 19.094 1 97 94 SER B N 1
ATOM 2268 C CA . SER B 1 94 ? -7.012 -5.195 19.125 1 97 94 SER B CA 1
ATOM 2269 C C . SER B 1 94 ? -6.484 -5.695 17.781 1 97 94 SER B C 1
ATOM 2271 O O . SER B 1 94 ? -6.199 -6.883 17.625 1 97 94 SER B O 1
ATOM 2273 N N . ALA B 1 95 ? -6.34 -4.762 16.859 1 95.81 95 ALA B N 1
ATOM 2274 C CA . ALA B 1 95 ? -5.988 -5.172 15.5 1 95.81 95 ALA B CA 1
ATOM 2275 C C . ALA B 1 95 ? -4.582 -5.758 15.445 1 95.81 95 ALA B C 1
ATOM 2277 O O . ALA B 1 95 ? -3.684 -5.297 16.156 1 95.81 95 ALA B O 1
ATOM 2278 N N . GLY B 1 96 ? -4.398 -6.727 14.562 1 94.81 96 GLY B N 1
ATOM 2279 C CA . GLY B 1 96 ? -3.133 -7.43 14.438 1 94.81 96 GLY B CA 1
ATOM 2280 C C . GLY B 1 96 ? -2.414 -7.141 13.133 1 94.81 96 GLY B C 1
ATOM 2281 O O . GLY B 1 96 ? -2.637 -6.094 12.516 1 94.81 96 GLY B O 1
ATOM 2282 N N . ASP B 1 97 ? -1.587 -8.062 12.703 1 96.25 97 ASP B N 1
ATOM 2283 C CA . ASP B 1 97 ? -0.635 -7.922 11.609 1 96.25 97 ASP B CA 1
ATOM 2284 C C . ASP B 1 97 ? -1.351 -7.605 10.297 1 96.25 97 ASP B C 1
ATOM 2286 O O . ASP B 1 97 ? -0.9 -6.758 9.523 1 96.25 97 ASP B O 1
ATOM 2290 N N . LEU B 1 98 ? -2.479 -8.203 10.078 1 97.12 98 LEU B N 1
ATOM 2291 C CA . LEU B 1 98 ? -3.162 -8.047 8.805 1 97.12 98 LEU B CA 1
ATOM 2292 C C . LEU B 1 98 ? -3.715 -6.629 8.656 1 97.12 98 LEU B C 1
ATOM 2294 O O . LEU B 1 98 ? -3.791 -6.102 7.547 1 97.12 98 LEU B O 1
ATOM 2298 N N . VAL B 1 99 ? -4.066 -6.023 9.781 1 98.38 99 VAL B N 1
ATOM 2299 C CA . VAL B 1 99 ? -4.59 -4.664 9.695 1 98.38 99 VAL B CA 1
ATOM 2300 C C . VAL B 1 99 ? -3.443 -3.68 9.492 1 98.38 99 VAL B C 1
ATOM 2302 O O . VAL B 1 99 ? -3.621 -2.631 8.867 1 98.38 99 VAL B O 1
ATOM 2305 N N . TRP B 1 100 ? -2.262 -4.012 9.984 1 98.5 100 TRP B N 1
ATOM 2306 C CA . TRP B 1 100 ? -1.08 -3.227 9.641 1 98.5 100 TRP B CA 1
ATOM 2307 C C . TRP B 1 100 ? -0.804 -3.285 8.141 1 98.5 100 TRP B C 1
ATOM 2309 O O . TRP B 1 100 ? -0.497 -2.266 7.52 1 98.5 100 TRP B O 1
ATOM 2319 N N . LEU B 1 101 ? -0.94 -4.469 7.574 1 98.62 101 LEU B N 1
ATOM 2320 C CA . LEU B 1 101 ? -0.831 -4.641 6.129 1 98.62 101 LEU B CA 1
ATOM 2321 C C . LEU B 1 101 ? -1.858 -3.783 5.398 1 98.62 101 LEU B C 1
ATOM 2323 O O . LEU B 1 101 ? -1.516 -3.064 4.457 1 98.62 101 LEU B O 1
ATOM 2327 N N . ASP B 1 102 ? -3.092 -3.805 5.875 1 98.81 102 ASP B N 1
ATOM 2328 C CA . ASP B 1 102 ? -4.164 -3.012 5.285 1 98.81 102 ASP B CA 1
ATOM 2329 C C . ASP B 1 102 ? -3.859 -1.52 5.375 1 98.81 102 ASP B C 1
ATOM 2331 O O . ASP B 1 102 ? -4.199 -0.753 4.473 1 98.81 102 ASP B O 1
ATOM 2335 N N . THR B 1 103 ? -3.271 -1.106 6.516 1 98.88 103 THR B N 1
ATOM 2336 C CA . THR B 1 103 ? -2.881 0.287 6.703 1 98.88 103 THR B CA 1
ATOM 2337 C C . THR B 1 103 ? -1.884 0.716 5.629 1 98.88 103 THR B C 1
ATOM 2339 O O . THR B 1 103 ? -2.014 1.797 5.051 1 98.88 103 THR B O 1
ATOM 2342 N N . GLY B 1 104 ? -0.924 -0.145 5.344 1 98.88 104 GLY B N 1
ATOM 2343 C CA . GLY B 1 104 ? 0.031 0.141 4.285 1 98.88 104 GLY B CA 1
ATOM 2344 C C . GLY B 1 104 ? -0.608 0.237 2.912 1 98.88 104 GLY B C 1
ATOM 2345 O O . GLY B 1 104 ? -0.272 1.125 2.125 1 98.88 104 GLY B O 1
ATOM 2346 N N . ILE B 1 105 ? -1.497 -0.664 2.617 1 98.88 105 ILE B N 1
ATOM 2347 C CA . ILE B 1 105 ? -2.219 -0.684 1.35 1 98.88 105 ILE B CA 1
ATOM 2348 C C . ILE B 1 105 ? -2.959 0.638 1.155 1 98.88 105 ILE B C 1
ATOM 2350 O O . ILE B 1 105 ? -2.814 1.291 0.12 1 98.88 105 ILE B O 1
ATOM 2354 N N . ALA B 1 106 ? -3.668 1.058 2.176 1 98.94 106 ALA B N 1
ATOM 2355 C CA . ALA B 1 106 ? -4.449 2.291 2.109 1 98.94 106 ALA B CA 1
ATOM 2356 C C . ALA B 1 106 ? -3.537 3.514 2.031 1 98.94 106 ALA B C 1
ATOM 2358 O O . ALA B 1 106 ? -3.752 4.402 1.204 1 98.94 106 ALA B O 1
ATOM 2359 N N . ALA B 1 107 ? -2.533 3.551 2.844 1 98.94 107 ALA B N 1
ATOM 2360 C CA . ALA B 1 107 ? -1.625 4.691 2.908 1 98.94 107 ALA B CA 1
ATOM 2361 C C . ALA B 1 107 ? -0.894 4.887 1.582 1 98.94 107 ALA B C 1
ATOM 2363 O O . ALA B 1 107 ? -0.745 6.02 1.109 1 98.94 107 ALA B O 1
ATOM 2364 N N . GLN B 1 108 ? -0.426 3.803 1.02 1 98.94 108 GLN B N 1
ATOM 2365 C CA . GLN B 1 108 ? 0.271 3.895 -0.26 1 98.94 108 GLN B CA 1
ATOM 2366 C C . GLN B 1 108 ? -0.665 4.379 -1.362 1 98.94 108 GLN B C 1
ATOM 2368 O O . GLN B 1 108 ? -0.244 5.105 -2.266 1 98.94 108 GLN B O 1
ATOM 2373 N N . THR B 1 109 ? -1.882 3.973 -1.333 1 98.94 109 THR B N 1
ATOM 2374 C CA . THR B 1 109 ? -2.855 4.449 -2.309 1 98.94 109 THR B CA 1
ATOM 2375 C C . THR B 1 109 ? -3.076 5.953 -2.166 1 98.94 109 THR B C 1
ATOM 2377 O O . THR B 1 109 ? -3.133 6.676 -3.164 1 98.94 109 THR B O 1
ATOM 2380 N N . ILE B 1 110 ? -3.154 6.41 -0.956 1 98.94 110 ILE B N 1
ATOM 2381 C CA . ILE B 1 110 ? -3.279 7.844 -0.711 1 98.94 110 ILE B CA 1
ATOM 2382 C C . ILE B 1 110 ? -2.041 8.562 -1.235 1 98.94 110 ILE B C 1
ATOM 2384 O O . ILE B 1 110 ? -2.15 9.602 -1.892 1 98.94 110 ILE B O 1
ATOM 2388 N N . ASN B 1 111 ? -0.894 8.023 -0.957 1 98.94 111 ASN B N 1
ATOM 2389 C CA . ASN B 1 111 ? 0.358 8.625 -1.406 1 98.94 111 ASN B CA 1
ATOM 2390 C C . ASN B 1 111 ? 0.418 8.719 -2.928 1 98.94 111 ASN B C 1
ATOM 2392 O O . ASN B 1 111 ? 0.765 9.773 -3.475 1 98.94 111 ASN B O 1
ATOM 2396 N N . LEU B 1 112 ? 0.093 7.684 -3.604 1 98.81 112 LEU B N 1
ATOM 2397 C CA . LEU B 1 112 ? 0.096 7.672 -5.062 1 98.81 112 LEU B CA 1
ATOM 2398 C C . LEU B 1 112 ? -0.976 8.609 -5.613 1 98.81 112 LEU B C 1
ATOM 2400 O O . LEU B 1 112 ? -0.758 9.281 -6.625 1 98.81 112 LEU B O 1
ATOM 2404 N N . ALA B 1 113 ? -2.117 8.609 -5 1 98.75 113 ALA B N 1
ATOM 2405 C CA . ALA B 1 113 ? -3.16 9.555 -5.395 1 98.75 113 ALA B CA 1
ATOM 2406 C C . ALA B 1 113 ? -2.666 10.992 -5.281 1 98.75 113 ALA B C 1
ATOM 2408 O O . ALA B 1 113 ? -2.838 11.789 -6.207 1 98.75 113 ALA B O 1
ATOM 2409 N N . ALA B 1 114 ? -2.068 11.305 -4.141 1 98.69 114 ALA B N 1
ATOM 2410 C CA . ALA B 1 114 ? -1.503 12.641 -3.953 1 98.69 114 ALA B CA 1
ATOM 2411 C C . ALA B 1 114 ? -0.498 12.969 -5.051 1 98.69 114 ALA B C 1
ATOM 2413 O O . ALA B 1 114 ? -0.579 14.031 -5.68 1 98.69 114 ALA B O 1
ATOM 2414 N N . SER B 1 115 ? 0.38 12.047 -5.332 1 97.81 115 SER B N 1
ATOM 2415 C CA . SER B 1 115 ? 1.421 12.258 -6.336 1 97.81 115 SER B CA 1
ATOM 2416 C C . SER B 1 115 ? 0.821 12.469 -7.719 1 97.81 115 SER B C 1
ATOM 2418 O O . SER B 1 115 ? 1.355 13.234 -8.523 1 97.81 115 SER B O 1
ATOM 2420 N N . SER B 1 116 ? -0.286 11.805 -7.977 1 97.44 116 SER B N 1
ATOM 2421 C CA . SER B 1 116 ? -0.938 11.93 -9.273 1 97.44 116 SER B CA 1
ATOM 2422 C C . SER B 1 116 ? -1.444 13.352 -9.508 1 97.44 116 SER B C 1
ATOM 2424 O O . SER B 1 116 ? -1.771 13.719 -10.633 1 97.44 116 SER B O 1
ATOM 2426 N N . ARG B 1 117 ? -1.492 14.164 -8.492 1 97.06 117 ARG B N 1
ATOM 2427 C CA . ARG B 1 117 ? -1.954 15.547 -8.586 1 97.06 117 ARG B CA 1
ATOM 2428 C C . ARG B 1 117 ? -0.858 16.516 -8.164 1 97.06 117 ARG B C 1
ATOM 2430 O O . ARG B 1 117 ? -1.143 17.656 -7.789 1 97.06 117 ARG B O 1
ATOM 2437 N N . ASP B 1 118 ? 0.326 16.031 -8.086 1 96.25 118 ASP B N 1
ATOM 2438 C CA . ASP B 1 118 ? 1.518 16.797 -7.738 1 96.25 118 ASP B CA 1
ATOM 2439 C C . ASP B 1 118 ? 1.459 17.297 -6.293 1 96.25 118 ASP B C 1
ATOM 2441 O O . ASP B 1 118 ? 1.925 18.391 -5.98 1 96.25 118 ASP B O 1
ATOM 2445 N N . TRP B 1 119 ? 0.741 16.594 -5.496 1 98.56 119 TRP B N 1
ATOM 2446 C CA . TRP B 1 119 ? 0.774 16.812 -4.055 1 98.56 119 TRP B CA 1
ATOM 2447 C C . TRP B 1 119 ? 1.834 15.93 -3.395 1 98.56 119 TRP B C 1
ATOM 2449 O O . TRP B 1 119 ? 2.322 14.977 -4 1 98.56 119 TRP B O 1
ATOM 2459 N N . GLY B 1 120 ? 2.281 16.391 -2.23 1 98.44 120 GLY B N 1
ATOM 2460 C CA . GLY B 1 120 ? 3.215 15.633 -1.413 1 98.44 120 GLY B CA 1
ATOM 2461 C C . GLY B 1 120 ? 2.549 14.922 -0.25 1 98.44 120 GLY B C 1
ATOM 2462 O O . GLY B 1 120 ? 1.458 15.305 0.176 1 98.44 120 GLY B O 1
ATOM 2463 N N . CYS B 1 121 ? 3.166 13.938 0.186 1 98.75 121 CYS B N 1
ATOM 2464 C CA . CYS B 1 121 ? 2.697 13.148 1.315 1 98.75 121 CYS B CA 1
ATOM 2465 C C . CYS B 1 121 ? 3.869 12.656 2.16 1 98.75 121 CYS B C 1
ATOM 2467 O O . CYS B 1 121 ? 4.898 12.25 1.624 1 98.75 121 CYS B O 1
ATOM 2469 N N . CYS B 1 122 ? 3.756 12.797 3.418 1 98.44 122 CYS B N 1
ATOM 2470 C CA . CYS B 1 122 ? 4.676 12.188 4.371 1 98.44 122 CYS B CA 1
ATOM 2471 C C . CYS B 1 122 ? 3.936 11.273 5.336 1 98.44 122 CYS B C 1
ATOM 2473 O O . CYS B 1 122 ? 3.057 11.719 6.074 1 98.44 122 CYS B O 1
ATOM 2475 N N . MET B 1 123 ? 4.297 9.977 5.312 1 98.62 123 MET B N 1
ATOM 2476 C CA . MET B 1 123 ? 3.766 9.023 6.277 1 98.62 123 MET B CA 1
ATOM 2477 C C . MET B 1 123 ? 4.547 9.086 7.586 1 98.62 123 MET B C 1
ATOM 2479 O O . MET B 1 123 ? 5.766 8.898 7.598 1 98.62 123 MET B O 1
ATOM 2483 N N . ILE B 1 124 ? 3.824 9.312 8.68 1 98.19 124 ILE B N 1
ATOM 2484 C CA . ILE B 1 124 ? 4.488 9.555 9.953 1 98.19 124 ILE B CA 1
ATOM 2485 C C . ILE B 1 124 ? 3.959 8.578 11 1 98.19 124 ILE B C 1
ATOM 2487 O O . ILE B 1 124 ? 2.777 8.609 11.352 1 98.19 124 ILE B O 1
ATOM 2491 N N . ALA B 1 125 ? 4.832 7.723 11.438 1 97.5 125 ALA B N 1
ATOM 2492 C CA . ALA B 1 125 ? 4.484 6.82 12.531 1 97.5 125 ALA B CA 1
ATOM 2493 C C . ALA B 1 125 ? 4.973 7.367 13.875 1 97.5 125 ALA B C 1
ATOM 2495 O O . ALA B 1 125 ? 4.492 6.957 14.93 1 97.5 125 ALA B O 1
ATOM 2496 N N . SER B 1 126 ? 5.949 8.273 13.836 1 96.19 126 SER B N 1
ATOM 2497 C CA . SER B 1 126 ? 6.5 8.891 15.039 1 96.19 126 SER B CA 1
ATOM 2498 C C . SER B 1 126 ? 5.734 10.148 15.414 1 96.19 126 SER B C 1
ATOM 2500 O O . SER B 1 126 ? 6.066 11.242 14.953 1 96.19 126 SER B O 1
ATOM 2502 N N . PHE B 1 127 ? 4.77 10.016 16.297 1 97.94 127 PHE B N 1
ATOM 2503 C CA . PHE B 1 127 ? 3.943 11.117 16.766 1 97.94 127 PHE B CA 1
ATOM 2504 C C . PHE B 1 127 ? 3.42 10.844 18.172 1 97.94 127 PHE B C 1
ATOM 2506 O O . PHE B 1 127 ? 3.578 9.734 18.688 1 97.94 127 PHE B O 1
ATOM 2513 N N . ASP B 1 128 ? 2.895 11.812 18.844 1 98.44 128 ASP B N 1
ATOM 2514 C CA . ASP B 1 128 ? 2.273 11.703 20.156 1 98.44 128 ASP B CA 1
ATOM 2515 C C . ASP B 1 128 ? 0.946 10.953 20.078 1 98.44 128 ASP B C 1
ATOM 2517 O O . ASP B 1 128 ? -0.112 11.562 19.938 1 98.44 128 ASP B O 1
ATOM 2521 N N . HIS B 1 129 ? 0.992 9.641 20.266 1 98.25 129 HIS B N 1
ATOM 2522 C CA . HIS B 1 129 ? -0.155 8.781 20.016 1 98.25 129 HIS B CA 1
ATOM 2523 C C . HIS B 1 129 ? -1.335 9.164 20.906 1 98.25 129 HIS B C 1
ATOM 2525 O O . HIS B 1 129 ? -2.467 9.273 20.422 1 98.25 129 HIS B O 1
ATOM 2531 N N . ASP B 1 130 ? -1.06 9.352 22.156 1 98.12 130 ASP B N 1
ATOM 2532 C CA . ASP B 1 130 ? -2.139 9.727 23.062 1 98.12 130 ASP B CA 1
ATOM 2533 C C . ASP B 1 130 ? -2.684 11.109 22.734 1 98.12 130 ASP B C 1
ATOM 2535 O O . ASP B 1 130 ? -3.898 11.32 22.734 1 98.12 130 ASP B O 1
ATOM 2539 N N . GLY B 1 131 ? -1.799 12.047 22.484 1 98.69 131 GLY B N 1
ATOM 2540 C CA . GLY B 1 131 ? -2.213 13.391 22.141 1 98.69 131 GLY B CA 1
ATOM 2541 C C . GLY B 1 131 ? -3.055 13.461 20.891 1 98.69 131 GLY B C 1
ATOM 2542 O O . GLY B 1 131 ? -4.066 14.164 20.844 1 98.69 131 GLY B O 1
ATOM 2543 N N . VAL B 1 132 ? -2.652 12.711 19.859 1 98.88 132 VAL B N 1
ATOM 2544 C CA . VAL B 1 132 ? -3.375 12.711 18.578 1 98.88 132 VAL B CA 1
ATOM 2545 C C . VAL B 1 132 ? -4.75 12.07 18.781 1 98.88 132 VAL B C 1
ATOM 2547 O O . VAL B 1 132 ? -5.746 12.555 18.234 1 98.88 132 VAL B O 1
ATOM 2550 N N . ARG B 1 133 ? -4.777 10.984 19.5 1 98.62 133 ARG B N 1
ATOM 2551 C CA . ARG B 1 133 ? -6.051 10.344 19.781 1 98.62 133 ARG B CA 1
ATOM 2552 C C . ARG B 1 133 ? -7.043 11.336 20.391 1 98.62 133 ARG B C 1
ATOM 2554 O O . ARG B 1 133 ? -8.203 11.398 19.969 1 98.62 133 ARG B O 1
ATOM 2561 N N . GLU B 1 134 ? -6.559 12.094 21.344 1 98.5 134 GLU B N 1
ATOM 2562 C CA . GLU B 1 134 ? -7.398 13.094 22 1 98.5 134 GLU B CA 1
ATOM 2563 C C . GLU B 1 134 ? -7.758 14.227 21.047 1 98.5 134 GLU B C 1
ATOM 2565 O O . GLU B 1 134 ? -8.914 14.656 20.984 1 98.5 134 GLU B O 1
ATOM 2570 N N . LEU B 1 135 ? -6.828 14.711 20.297 1 98.81 135 LEU B N 1
ATOM 2571 C CA . LEU B 1 135 ? -7.008 15.852 19.406 1 98.81 135 LEU B CA 1
ATOM 2572 C C . LEU B 1 135 ? -8.109 15.57 18.391 1 98.81 135 LEU B C 1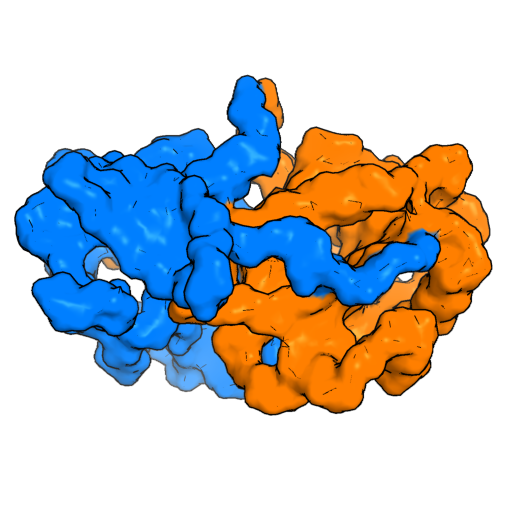
ATOM 2574 O O . LEU B 1 135 ? -8.93 16.453 18.109 1 98.81 135 LEU B O 1
ATOM 2578 N N . VAL B 1 136 ? -8.102 14.273 17.875 1 98.69 136 VAL B N 1
ATOM 2579 C CA . VAL B 1 136 ? -9.062 13.984 16.812 1 98.69 136 VAL B CA 1
ATOM 2580 C C . VAL B 1 136 ? -10.258 13.234 17.391 1 98.69 136 VAL B C 1
ATOM 2582 O O . VAL B 1 136 ? -11.07 12.672 16.656 1 98.69 136 VAL B O 1
ATOM 2585 N N . ARG B 1 137 ? -10.336 13.148 18.641 1 98.31 137 ARG B N 1
ATOM 2586 C CA . ARG B 1 137 ? -11.484 12.609 19.359 1 98.31 137 ARG B CA 1
ATOM 2587 C C . ARG B 1 137 ? -11.789 11.18 18.906 1 98.31 137 ARG B C 1
ATOM 2589 O O . ARG B 1 137 ? -12.93 10.859 18.578 1 98.31 137 ARG B O 1
ATOM 2596 N N . LEU B 1 138 ? -10.852 10.352 18.938 1 98.25 138 LEU B N 1
ATOM 2597 C CA . LEU B 1 138 ? -11.047 8.961 18.531 1 98.25 138 LEU B CA 1
ATOM 2598 C C . LEU B 1 138 ? -11.875 8.211 19.578 1 98.25 138 LEU B C 1
ATOM 2600 O O . LEU B 1 138 ? -11.688 8.406 20.781 1 98.25 138 LEU B O 1
ATOM 2604 N N . PRO B 1 139 ? -12.742 7.324 19.109 1 97.88 139 PRO B N 1
ATOM 2605 C CA . PRO B 1 139 ? -13.391 6.395 20.031 1 97.88 139 PRO B CA 1
ATOM 2606 C C . PRO B 1 139 ? -12.383 5.555 20.812 1 97.88 139 PRO B C 1
ATOM 2608 O O . PRO B 1 139 ? -11.273 5.297 20.328 1 97.88 139 PRO B O 1
ATOM 2611 N N . ASP B 1 140 ? -12.781 5.031 21.953 1 97.12 140 ASP B N 1
ATOM 2612 C CA . ASP B 1 140 ? -11.891 4.363 22.891 1 97.12 140 ASP B CA 1
ATOM 2613 C C . ASP B 1 140 ? -11.367 3.049 22.312 1 97.12 140 ASP B C 1
ATOM 2615 O O . ASP B 1 140 ? -10.289 2.582 22.688 1 97.12 140 ASP B O 1
ATOM 2619 N N . ASP B 1 141 ? -12.078 2.488 21.422 1 98.12 141 ASP B N 1
ATOM 2620 C CA . ASP B 1 141 ? -11.695 1.173 20.922 1 98.12 141 ASP B CA 1
ATOM 2621 C C . ASP B 1 141 ? -10.75 1.298 19.719 1 98.12 141 ASP B C 1
ATOM 2623 O O . ASP B 1 141 ? -10.266 0.292 19.203 1 98.12 141 ASP B O 1
ATOM 2627 N N . LEU B 1 142 ? -10.453 2.52 19.312 1 98.69 142 LEU B N 1
ATOM 2628 C CA . LEU B 1 142 ? -9.547 2.75 18.188 1 98.69 142 LEU B CA 1
ATOM 2629 C C . LEU B 1 142 ? -8.242 3.369 18.672 1 98.69 142 LEU B C 1
ATOM 2631 O O . LEU B 1 142 ? -8.195 3.998 19.734 1 98.69 142 LEU B O 1
ATOM 2635 N N . ARG B 1 143 ? -7.227 3.139 17.922 1 98.62 143 ARG B N 1
ATOM 2636 C CA . ARG B 1 143 ? -5.934 3.791 18.109 1 98.62 143 ARG B CA 1
ATOM 2637 C C . ARG B 1 143 ? -5.402 4.336 16.797 1 98.62 143 ARG B C 1
ATOM 2639 O O . ARG B 1 143 ? -5.594 3.723 15.742 1 98.62 143 ARG B O 1
ATOM 2646 N N . PRO B 1 144 ? -4.746 5.512 16.875 1 98.69 144 PRO B N 1
ATOM 2647 C CA . PRO B 1 144 ? -4.102 6.008 15.656 1 98.69 144 PRO B CA 1
ATOM 2648 C C . PRO B 1 144 ? -2.863 5.199 15.273 1 98.69 144 PRO B C 1
ATOM 2650 O O . PRO B 1 144 ? -2.09 4.801 16.156 1 98.69 144 PRO B O 1
ATOM 2653 N N . THR B 1 145 ? -2.703 4.961 14.023 1 98 145 THR B N 1
ATOM 2654 C CA . THR B 1 145 ? -1.606 4.121 13.555 1 98 145 THR B CA 1
ATOM 2655 C C . THR B 1 145 ? -0.624 4.938 12.719 1 98 145 THR B C 1
ATOM 2657 O O . THR B 1 145 ? 0.589 4.734 12.805 1 98 145 THR B O 1
ATOM 2660 N N . LEU B 1 146 ? -1.081 5.801 11.898 1 98.69 146 LEU B N 1
ATOM 2661 C CA . LEU B 1 146 ? -0.292 6.574 10.945 1 98.69 146 LEU B CA 1
ATOM 2662 C C . LEU B 1 146 ? -0.896 7.957 10.734 1 98.69 146 LEU B C 1
ATOM 2664 O O . LEU B 1 146 ? -2.119 8.102 10.672 1 98.69 146 LEU B O 1
ATOM 2668 N N . VAL B 1 147 ? -0.069 8.93 10.711 1 98.88 147 VAL B N 1
ATOM 2669 C CA . VAL B 1 147 ? -0.47 10.273 10.32 1 98.88 147 VAL B CA 1
ATOM 2670 C C . VAL B 1 147 ? 0.15 10.625 8.969 1 98.88 147 VAL B C 1
ATOM 2672 O O . VAL B 1 147 ? 1.358 10.469 8.773 1 98.88 147 VAL B O 1
ATOM 2675 N N . LEU B 1 148 ? -0.677 11.016 8.062 1 98.94 148 LEU B N 1
ATOM 2676 C CA . LEU B 1 148 ? -0.19 11.461 6.762 1 98.94 148 LEU B CA 1
ATOM 2677 C C . LEU B 1 148 ? -0.201 12.984 6.672 1 98.94 148 LEU B C 1
ATOM 2679 O O . LEU B 1 148 ? -1.256 13.609 6.805 1 98.94 148 LEU B O 1
ATOM 2683 N N . GLY B 1 149 ? 0.961 13.617 6.523 1 98.88 149 GLY B N 1
ATOM 2684 C CA . GLY B 1 149 ? 1.026 15.031 6.172 1 98.88 149 GLY B CA 1
ATOM 2685 C C . GLY B 1 149 ? 0.921 15.273 4.676 1 98.88 149 GLY B C 1
ATOM 2686 O O . GLY B 1 149 ? 1.61 14.625 3.887 1 98.88 149 GLY B O 1
ATOM 2687 N N . LEU B 1 150 ? 0.098 16.203 4.285 1 98.88 150 LEU B N 1
ATOM 2688 C CA . LEU B 1 150 ? -0.245 16.391 2.879 1 98.88 150 LEU B CA 1
ATOM 2689 C C . LEU B 1 150 ? -0.181 17.875 2.498 1 98.88 150 LEU B C 1
ATOM 2691 O O . LEU B 1 150 ? -0.416 18.75 3.338 1 98.88 150 LEU B O 1
ATOM 2695 N N . GLY B 1 151 ? 0.063 18.125 1.313 1 98.81 151 GLY B N 1
ATOM 2696 C CA . GLY B 1 151 ? 0.102 19.469 0.743 1 98.81 151 GLY B CA 1
ATOM 2697 C C . GLY B 1 151 ? 0.645 19.484 -0.674 1 98.81 151 GLY B C 1
ATOM 2698 O O . GLY B 1 151 ? 1.061 18.453 -1.206 1 98.81 151 GLY B O 1
ATOM 2699 N N . VAL B 1 152 ? 0.579 20.641 -1.237 1 98.69 152 VAL B N 1
ATOM 2700 C CA . VAL B 1 152 ? 1.253 20.812 -2.52 1 98.69 152 VAL B CA 1
ATOM 2701 C C . VAL B 1 152 ? 2.764 20.688 -2.33 1 98.69 152 VAL B C 1
ATOM 2703 O O . VAL B 1 152 ? 3.342 21.344 -1.455 1 98.69 152 VAL B O 1
ATOM 2706 N N . ALA B 1 153 ? 3.361 19.844 -3.123 1 98.12 153 ALA B N 1
ATOM 2707 C CA . ALA B 1 153 ? 4.785 19.578 -2.943 1 98.12 153 ALA B CA 1
ATOM 2708 C C . ALA B 1 153 ? 5.625 20.812 -3.27 1 98.12 153 ALA B C 1
ATOM 2710 O O . ALA B 1 153 ? 5.414 21.453 -4.297 1 98.12 153 ALA B O 1
ATOM 2711 N N . ARG B 1 154 ? 6.574 21.094 -2.449 1 96.56 154 ARG B N 1
ATOM 2712 C CA . ARG B 1 154 ? 7.48 22.219 -2.668 1 96.56 154 ARG B CA 1
ATOM 2713 C C . ARG B 1 154 ? 8.906 21.719 -2.92 1 96.56 154 ARG B C 1
ATOM 2715 O O . ARG B 1 154 ? 9.766 22.5 -3.342 1 96.56 154 ARG B O 1
ATOM 2722 N N . GLU B 1 155 ? 9.164 20.453 -2.721 1 95.19 155 GLU B N 1
ATOM 2723 C CA . GLU B 1 155 ? 10.531 19.953 -2.887 1 95.19 155 GLU B CA 1
ATOM 2724 C C . GLU B 1 155 ? 10.617 18.953 -4.035 1 95.19 155 GLU B C 1
ATOM 2726 O O . GLU B 1 155 ? 9.617 18.344 -4.414 1 95.19 155 GLU B O 1
ATOM 2731 N N . VAL B 1 156 ? 11.805 18.922 -4.594 1 95.62 156 VAL B N 1
ATOM 2732 C CA . VAL B 1 156 ? 12.133 17.938 -5.613 1 95.62 156 VAL B CA 1
ATOM 2733 C C . VAL B 1 156 ? 12.75 16.703 -4.953 1 95.62 156 VAL B C 1
ATOM 2735 O O . VAL B 1 156 ? 13.68 16.812 -4.152 1 95.62 156 VAL B O 1
ATOM 2738 N N . ARG B 1 157 ? 12.219 15.609 -5.191 1 96.44 157 ARG B N 1
ATOM 2739 C CA . ARG B 1 157 ? 12.695 14.344 -4.645 1 96.44 157 ARG B CA 1
ATOM 2740 C C . ARG B 1 157 ? 13.141 13.398 -5.754 1 96.44 157 ARG B C 1
ATOM 2742 O O . ARG B 1 157 ? 12.477 13.289 -6.785 1 96.44 157 ARG B O 1
ATOM 2749 N N . ARG B 1 158 ? 14.227 12.766 -5.531 1 96.75 158 ARG B N 1
ATOM 2750 C CA . ARG B 1 158 ? 14.805 11.867 -6.523 1 96.75 158 ARG B CA 1
ATOM 2751 C C . ARG B 1 158 ? 15.25 10.562 -5.883 1 96.75 158 ARG B C 1
ATOM 2753 O O . ARG B 1 158 ? 15.734 10.547 -4.754 1 96.75 158 ARG B O 1
ATOM 2760 N N . VAL B 1 159 ? 15.078 9.516 -6.625 1 97.44 159 VAL B N 1
ATOM 2761 C CA . VAL B 1 159 ? 15.672 8.234 -6.246 1 97.44 159 VAL B CA 1
ATOM 2762 C C . VAL B 1 159 ? 17.156 8.227 -6.598 1 97.44 159 VAL B C 1
ATOM 2764 O O . VAL B 1 159 ? 17.547 8.734 -7.648 1 97.44 159 VAL B O 1
ATOM 2767 N N . ALA B 1 160 ? 17.922 7.699 -5.762 1 97.38 160 ALA B N 1
ATOM 2768 C CA . ALA B 1 160 ? 19.344 7.5 -6.02 1 97.38 160 ALA B CA 1
ATOM 2769 C C . ALA B 1 160 ? 19.734 6.031 -5.883 1 97.38 160 ALA B C 1
ATOM 2771 O O . ALA B 1 160 ? 19.047 5.266 -5.199 1 97.38 160 ALA B O 1
ATOM 2772 N N . ASP B 1 161 ? 20.828 5.66 -6.516 1 96.62 161 ASP B N 1
ATOM 2773 C CA . ASP B 1 161 ? 21.391 4.336 -6.277 1 96.62 161 ASP B CA 1
ATOM 2774 C C . ASP B 1 161 ? 22.047 4.25 -4.895 1 96.62 161 ASP B C 1
ATOM 2776 O O . ASP B 1 161 ? 22.656 5.211 -4.434 1 96.62 161 ASP B O 1
ATOM 2780 N N . VAL B 1 162 ? 21.859 3.107 -4.348 1 97.31 162 VAL B N 1
ATOM 2781 C CA . VAL B 1 162 ? 22.562 2.883 -3.09 1 97.31 162 VAL B CA 1
ATOM 2782 C C . VAL B 1 162 ? 24.062 2.904 -3.33 1 97.31 162 VAL B C 1
ATOM 2784 O O . VAL B 1 162 ? 24.562 2.227 -4.23 1 97.31 162 VAL B O 1
ATOM 2787 N N . PRO B 1 163 ? 24.797 3.691 -2.594 1 95.19 163 PRO B N 1
ATOM 2788 C CA . PRO B 1 163 ? 26.25 3.746 -2.773 1 95.19 163 PRO B CA 1
ATOM 2789 C C . PRO B 1 163 ? 26.938 2.439 -2.391 1 95.19 163 PRO B C 1
ATOM 2791 O O . PRO B 1 163 ? 26.312 1.543 -1.827 1 95.19 163 PRO B O 1
ATOM 2794 N N . GLU B 1 164 ? 28.203 2.379 -2.717 1 94.44 164 GLU B N 1
ATOM 2795 C CA . GLU B 1 164 ? 29 1.18 -2.455 1 94.44 164 GLU B CA 1
ATOM 2796 C C . GLU B 1 164 ? 29.031 0.861 -0.963 1 94.44 164 GLU B C 1
ATOM 2798 O O . GLU B 1 164 ? 29.125 -0.306 -0.575 1 94.44 164 GLU B O 1
ATOM 2803 N N . SER B 1 165 ? 28.984 1.849 -0.147 1 94.38 165 SER B N 1
ATOM 2804 C CA . SER B 1 165 ? 29.016 1.69 1.304 1 94.38 165 SER B CA 1
ATOM 2805 C C . SER B 1 165 ? 27.797 0.945 1.807 1 94.38 165 SER B C 1
ATOM 2807 O O . SER B 1 165 ? 27.781 0.457 2.939 1 94.38 165 SER B O 1
ATOM 2809 N N . GLY B 1 166 ? 26.703 0.969 0.977 1 95.44 166 GLY B N 1
ATOM 2810 C CA . GLY B 1 166 ? 25.469 0.346 1.395 1 95.44 166 GLY B CA 1
ATOM 2811 C C . GLY B 1 166 ? 24.578 1.272 2.203 1 95.44 166 GLY B C 1
ATOM 2812 O O . GLY B 1 166 ? 23.5 0.868 2.666 1 95.44 166 GLY B O 1
ATOM 2813 N N . ALA B 1 167 ? 25.031 2.518 2.311 1 94.94 167 ALA B N 1
ATOM 2814 C CA . ALA B 1 167 ? 24.281 3.479 3.121 1 94.94 167 ALA B CA 1
ATOM 2815 C C . ALA B 1 167 ? 22.906 3.748 2.527 1 94.94 167 ALA B C 1
ATOM 2817 O O . ALA B 1 167 ? 22.781 3.98 1.322 1 94.94 167 ALA B O 1
ATOM 2818 N N . LEU B 1 168 ? 21.844 3.73 3.412 1 96.12 168 LEU B N 1
ATOM 2819 C CA . LEU B 1 168 ? 20.469 3.893 2.941 1 96.12 168 LEU B CA 1
ATOM 2820 C C . LEU B 1 168 ? 19.906 5.242 3.369 1 96.12 168 LEU B C 1
ATOM 2822 O O . LEU B 1 168 ? 18.75 5.562 3.072 1 96.12 168 LEU B O 1
ATOM 2826 N N . GLY B 1 169 ? 20.719 6.023 4.031 1 93.75 169 GLY B N 1
ATOM 2827 C CA . GLY B 1 169 ? 20.266 7.32 4.492 1 93.75 169 GLY B CA 1
ATOM 2828 C C . GLY B 1 169 ? 20.031 8.305 3.361 1 93.75 169 GLY B C 1
ATOM 2829 O O . GLY B 1 169 ? 20.828 8.391 2.432 1 93.75 169 GLY B O 1
ATOM 2830 N N . TYR B 1 170 ? 18.938 8.977 3.375 1 92.5 170 TYR B N 1
ATOM 2831 C CA . TYR B 1 170 ? 18.672 10.023 2.398 1 92.5 170 TYR B CA 1
ATOM 2832 C C . TYR B 1 170 ? 19.484 11.273 2.695 1 92.5 170 TYR B C 1
ATOM 2834 O O . TYR B 1 170 ? 20 11.438 3.801 1 92.5 170 TYR B O 1
ATOM 2842 N N . TRP B 1 171 ? 19.609 12.109 1.67 1 91.44 171 TRP B N 1
ATOM 2843 C CA . TRP B 1 171 ? 20.359 13.352 1.805 1 91.44 171 TRP B CA 1
ATOM 2844 C C . TRP B 1 171 ? 19.781 14.445 0.909 1 91.44 171 TRP B C 1
ATOM 2846 O O . TRP B 1 171 ? 18.891 14.172 0.083 1 91.44 171 TRP B O 1
ATOM 2856 N N . ARG B 1 172 ? 20.156 15.656 1.204 1 91.81 172 ARG B N 1
ATOM 2857 C CA . ARG B 1 172 ? 19.797 16.797 0.372 1 91.81 172 ARG B CA 1
ATOM 2858 C C . ARG B 1 172 ? 21.047 17.469 -0.186 1 91.81 172 ARG B C 1
ATOM 2860 O O . ARG B 1 172 ? 22.062 17.578 0.504 1 91.81 172 ARG B O 1
ATOM 2867 N N . ASP B 1 173 ? 20.906 17.922 -1.431 1 93.5 173 ASP B N 1
ATOM 2868 C CA . ASP B 1 173 ? 22.047 18.641 -2.002 1 93.5 173 ASP B CA 1
ATOM 2869 C C . ASP B 1 173 ? 21.891 20.141 -1.81 1 93.5 173 ASP B C 1
ATOM 2871 O O . ASP B 1 173 ? 21.016 20.594 -1.077 1 93.5 173 ASP B O 1
ATOM 2875 N N . ALA B 1 174 ? 22.828 20.906 -2.439 1 93.5 174 ALA B N 1
ATOM 2876 C CA . ALA B 1 174 ? 22.891 22.344 -2.234 1 93.5 174 ALA B CA 1
ATOM 2877 C C . ALA B 1 174 ? 21.609 23.016 -2.729 1 93.5 174 ALA B C 1
ATOM 2879 O O . ALA B 1 174 ? 21.234 24.078 -2.223 1 93.5 174 ALA B O 1
ATOM 2880 N N . GLU B 1 175 ? 21 22.453 -3.699 1 93.25 175 GLU B N 1
ATOM 2881 C CA . GLU B 1 175 ? 19.766 22.984 -4.246 1 93.25 175 GLU B CA 1
ATOM 2882 C C . GLU B 1 175 ? 18.547 22.438 -3.5 1 93.25 175 GLU B C 1
ATOM 2884 O O . GLU B 1 175 ? 17.406 22.672 -3.898 1 93.25 175 GLU B O 1
ATOM 2889 N N . GLN B 1 176 ? 18.703 21.672 -2.441 1 88.88 176 GLN B N 1
ATOM 2890 C CA . GLN B 1 176 ? 17.703 21.125 -1.534 1 88.88 176 GLN B CA 1
ATOM 2891 C C . GLN B 1 176 ? 16.906 20.016 -2.205 1 88.88 176 GLN B C 1
ATOM 2893 O O . GLN B 1 176 ? 15.773 19.719 -1.798 1 88.88 176 GLN B O 1
ATOM 2898 N N . VAL B 1 177 ? 17.531 19.5 -3.248 1 94.62 177 VAL B N 1
ATOM 2899 C CA . VAL B 1 177 ? 16.922 18.297 -3.814 1 94.62 177 VAL B CA 1
ATOM 2900 C C . VAL B 1 177 ? 17.094 17.125 -2.846 1 94.62 177 VAL B C 1
ATOM 2902 O O . VAL B 1 177 ? 18.188 16.906 -2.314 1 94.62 177 VAL B O 1
ATOM 2905 N N . HIS B 1 178 ? 15.984 16.422 -2.553 1 94.25 178 HIS B N 1
ATOM 2906 C CA . HIS B 1 178 ? 15.961 15.32 -1.606 1 94.25 178 HIS B CA 1
ATOM 2907 C C . HIS B 1 178 ? 16.219 13.992 -2.311 1 94.25 178 HIS B C 1
ATOM 2909 O O . HIS B 1 178 ? 15.43 13.57 -3.156 1 94.25 178 HIS B O 1
ATOM 2915 N N . TYR B 1 179 ? 17.328 13.344 -1.97 1 95.94 179 TYR B N 1
ATOM 2916 C CA . TYR B 1 179 ? 17.703 12.078 -2.6 1 95.94 179 TYR B CA 1
ATOM 2917 C C . TYR B 1 179 ? 17.453 10.906 -1.661 1 95.94 179 TYR B C 1
ATOM 2919 O O . TYR B 1 179 ? 17.812 10.953 -0.484 1 95.94 179 TYR B O 1
ATOM 2927 N N . VAL B 1 180 ? 16.828 9.906 -2.133 1 97.06 180 VAL B N 1
ATOM 2928 C CA . VAL B 1 180 ? 16.547 8.695 -1.36 1 97.06 180 VAL B CA 1
ATOM 2929 C C . VAL B 1 180 ? 17.172 7.484 -2.045 1 97.06 180 VAL B C 1
ATOM 2931 O O . VAL B 1 180 ? 16.812 7.141 -3.172 1 97.06 180 VAL B O 1
ATOM 2934 N N . PRO B 1 181 ? 18.141 6.84 -1.424 1 97.75 181 PRO B N 1
ATOM 2935 C CA . PRO B 1 181 ? 18.75 5.645 -2.016 1 97.75 181 PRO B CA 1
ATOM 2936 C C . PRO B 1 181 ? 17.812 4.441 -2.025 1 97.75 181 PRO B C 1
ATOM 2938 O O . PRO B 1 181 ? 17.141 4.176 -1.028 1 97.75 181 PRO B O 1
ATOM 2941 N N . LYS B 1 182 ? 17.766 3.764 -3.1 1 98.44 182 LYS B N 1
ATOM 2942 C CA . LYS B 1 182 ? 17 2.533 -3.225 1 98.44 182 LYS B CA 1
ATOM 2943 C C . LYS B 1 182 ? 17.875 1.384 -3.725 1 98.44 182 LYS B C 1
ATOM 2945 O O . LYS B 1 182 ? 18.641 1.548 -4.676 1 98.44 182 LYS B O 1
ATOM 2950 N N . LEU B 1 183 ? 17.719 0.25 -3.021 1 98.5 183 LEU B N 1
ATOM 2951 C CA . LEU B 1 183 ? 18.453 -0.952 -3.396 1 98.5 183 LEU B CA 1
ATOM 2952 C C . LEU B 1 183 ? 18.109 -1.39 -4.812 1 98.5 183 LEU B C 1
ATOM 2954 O O . LEU B 1 183 ? 16.984 -1.153 -5.273 1 98.5 183 LEU B O 1
ATOM 2958 N N . SER B 1 184 ? 19.062 -2.039 -5.508 1 97.94 184 SER B N 1
ATOM 2959 C CA . SER B 1 184 ? 18.828 -2.521 -6.863 1 97.94 184 SER B CA 1
ATOM 2960 C C . SER B 1 184 ? 17.828 -3.666 -6.887 1 97.94 184 SER B C 1
ATOM 2962 O O . SER B 1 184 ? 17.641 -4.355 -5.879 1 97.94 184 SER B O 1
ATOM 2964 N N . LEU B 1 185 ? 17.219 -3.852 -8.008 1 98.19 185 LEU B N 1
ATOM 2965 C CA . LEU B 1 185 ? 16.266 -4.941 -8.203 1 98.19 185 LEU B CA 1
ATOM 2966 C C . LEU B 1 185 ? 16.906 -6.289 -7.891 1 98.19 185 LEU B C 1
ATOM 2968 O O . LEU B 1 185 ? 16.312 -7.121 -7.203 1 98.19 185 LEU B O 1
ATOM 2972 N N . ASP B 1 186 ? 18.141 -6.504 -8.305 1 97.31 186 ASP B N 1
ATOM 2973 C CA . ASP B 1 186 ? 18.844 -7.77 -8.133 1 97.31 186 ASP B CA 1
ATOM 2974 C C . ASP B 1 186 ? 19.125 -8.039 -6.656 1 97.31 186 ASP B C 1
ATOM 2976 O O . ASP B 1 186 ? 19.125 -9.195 -6.223 1 97.31 186 ASP B O 1
ATOM 2980 N N . THR B 1 187 ? 19.328 -6.941 -5.914 1 97.5 187 THR B N 1
ATOM 2981 C CA . THR B 1 187 ? 19.578 -7.086 -4.484 1 97.5 187 THR B CA 1
ATOM 2982 C C . THR B 1 187 ? 18.312 -7.586 -3.773 1 97.5 187 THR B C 1
ATOM 2984 O O . THR B 1 187 ? 18.406 -8.336 -2.803 1 97.5 187 THR B O 1
ATOM 2987 N N . LEU B 1 188 ? 17.156 -7.219 -4.277 1 98.44 188 LEU B N 1
ATOM 2988 C CA . LEU B 1 188 ? 15.906 -7.496 -3.568 1 98.44 188 LEU B CA 1
ATOM 2989 C C . LEU B 1 188 ? 15.336 -8.844 -3.984 1 98.44 188 LEU B C 1
ATOM 2991 O O . LEU B 1 188 ? 14.578 -9.461 -3.23 1 98.44 188 LEU B O 1
ATOM 2995 N N . ILE B 1 189 ? 15.633 -9.305 -5.16 1 98.81 189 ILE B N 1
ATOM 2996 C CA . ILE B 1 189 ? 15.102 -10.578 -5.648 1 98.81 189 ILE B CA 1
ATOM 2997 C C . ILE B 1 189 ? 16.031 -11.719 -5.223 1 98.81 189 ILE B C 1
ATOM 2999 O O . ILE B 1 189 ? 17.188 -11.781 -5.645 1 98.81 189 ILE B O 1
ATOM 3003 N N . LEU B 1 190 ? 15.508 -12.625 -4.469 1 98.62 190 LEU B N 1
ATOM 3004 C CA . LEU B 1 190 ? 16.312 -13.711 -3.928 1 98.62 190 LEU B CA 1
ATOM 3005 C C . LEU B 1 190 ? 16.438 -14.852 -4.938 1 98.62 190 LEU B C 1
ATOM 3007 O O . LEU B 1 190 ? 17.484 -15.516 -4.996 1 98.62 190 LEU B O 1
ATOM 3011 N N . ASN B 1 191 ? 15.312 -15.117 -5.645 1 98.12 191 ASN B N 1
ATOM 3012 C CA . ASN B 1 191 ? 15.289 -16.234 -6.582 1 98.12 191 ASN B CA 1
ATOM 3013 C C . ASN B 1 191 ? 14.258 -16.016 -7.684 1 98.12 191 ASN B C 1
ATOM 3015 O O . ASN B 1 191 ? 13.297 -15.258 -7.504 1 98.12 191 ASN B O 1
ATOM 3019 N N . ARG B 1 192 ? 14.555 -16.672 -8.797 1 98.31 192 ARG B N 1
ATOM 3020 C CA . ARG B 1 192 ? 13.664 -16.75 -9.953 1 98.31 192 ARG B CA 1
ATOM 3021 C C . ARG B 1 192 ? 13.445 -18.203 -10.375 1 98.31 192 ARG B C 1
ATOM 3023 O O . ARG B 1 192 ? 14.398 -18.953 -10.57 1 98.31 192 ARG B O 1
ATOM 3030 N N . PHE B 1 193 ? 12.242 -18.516 -10.367 1 98.38 193 PHE B N 1
ATOM 3031 C CA . PHE B 1 193 ? 11.898 -19.859 -10.781 1 98.38 193 PHE B CA 1
ATOM 3032 C C . PHE B 1 193 ? 11.094 -19.844 -12.078 1 98.38 193 PHE B C 1
ATOM 3034 O O . PHE B 1 193 ? 10.102 -19.125 -12.188 1 98.38 193 PHE B O 1
#

pLDDT: mean 96.16, std 5.72, range [55.16, 99.0]

Organism: NCBI:txid901

InterPro domains:
  IPR000415 Nitroreductase-like [G3DSA:3.40.109.10] (1-155)
  IPR000415 Nitroreductase-like [SSF55469] (1-191)
  IPR023312 Putative nitroreductase, C-terminal, bacterial [G3DSA:2.20.180.10] (158-192)
  IPR029479 Nitroreductase [PF00881] (92-151)

Secondary structure (DSSP, 8-state):
---HHHHHHH------B-TTSPPPHHHHHHHHHHHTTS--GGG----EEEEE-SSHHHHHHHHTB---TT-TT--SPPTTSS-SEEEEEEEETT--HHHHHHHHHHHHHHHHHHHTTTEEEEEE--B-HHHHHHHTT--TTEEEEEEEEEEEB-S-EEEEEPPTT-----EE-TT--EEEEE--HHHHEEEE-/---HHHHHHH------B-TTSPPPHHHHHHHHHHHTTS--GGG----EEEEE-SSHHHHHHHHTB---TT-TT--SPPTTSS-SEEEEEEEETT--HHHHHHHHHHHHHHHHHHHTTTEEEEEE--B-HHHHHHHTT--TTEEEEEEEEEEEB-S-EEEEEPPTT-----EE-TT--EEEEE--HHHHEEEE-

Sequence (386 aa):
MTDFRTLVEQARTCRRFEEERPLQMADLEWLVDCARLTPCARNAQQLRYSLVGPGETCRRLFGMTKWAAALKDWGGPFPGERPTGFIVMSMPKSAGDLVWLDTGIAAQTINLAASSRDWGCCMIASFDHDGVRELVRLPDDLRPTLVLGLGVAREVRRVADVPESGALGYWRDAEQVHYVPKLSLDTLILNRFMTDFRTLVEQARTCRRFEEERPLQMADLEWLVDCARLTPCARNAQQLRYSLVGPGETCRRLFGMTKWAAALKDWGGPFPGERPTGFIVMSMPKSAGDLVWLDTGIAAQTINLAASSRDWGCCMIASFDHDGVRELVRLPDDLRPTLVLGLGVAREVRRVADVPESGALGYWRDAEQVHYVPKLSLDTLILNRF

Foldseek 3Di:
DPDVVVLVQQLDAFQFFQQVAWDDPVLVVVLLVQLQPWDAVVNPSFKDKFKFAADDLQVVQQVFFADQPLPVVDRTYDPRTFFGMKIWMKGFPPDDDRVVVSVVRSQVSSSSVCSVVQKHKHKTQGGDFVVVCVSRVPDPRMTTGIMIGMHRGDEAEGEDAQDPVNDQRWDADPVRHIYGHDYDPVVPDPDDD/DDDVVVLVQQLDAFQFFQQVAWDDPVLVVVLLVQLQPWDAVVNPSFKDKFKFAADDLQVVQQVFFADQPLPVVDRTYDPRTFFGMKIWMKGFPPDDDRVVVSVVRSQVSSSSVCSVVQKHKHKTQGGDFVVVCVSRVPDPRMTTGIMIGMHRGDEAEGEDAQDPVNDQRWDADPVRYIYGHDYDPVVPDPDDD

Radius of gyration: 20.26 Å; Cα contacts (8 Å, |Δi|>4): 853; chains: 2; bounding box: 58×56×45 Å